Protein AF-A0A3R8LUG6-F1 (afdb_monomer_lite)

Organism: Streptococcus suis (NCBI:txid1307)

Sequence (491 aa):
MKKNKYIYGTIAATTAITLATVGASTVSADTQYGIVLNRVTGEWQTVNHVTGEIVKSEPNGTYSTYDEANAGLSSWLETQASTVETPAAETPVAETPKTSADVKPALDAQQAVVDATAAEANQAQADADAANQAVTTAEAEVATATEAVKDAEANAVNATPENIAANQADQTANLADQAANATDTDEVNAEIADQTGKVADAQTAVDTAQAEKDAADANVATKEADVKAAQDAISGTGLAEAQATLDQATDDVATATTALDAATKAANAAKKTDADRQTAIDAATTDVAVKTDAVTTASAKLTAAQDAVKQTTAALTKATDAVKSAQDALALTNADTVTIVNKPLKLTSKQKEVLGVSVDELTFAEAYALDNKNSTNATKGALRATGFEVAQASSTNISLADKNKIANIDALTNEQQTELSLYAAKVLTEVRKVLGRPAMGVTDASLQSATNQATKYIARGTSARQDGHLWGDYIGENISLTASRHTMTDM

Structure (mmCIF, N/CA/C/O backbone):
data_AF-A0A3R8LUG6-F1
#
_entry.id   AF-A0A3R8LUG6-F1
#
loop_
_atom_site.group_PDB
_atom_site.id
_atom_site.type_symbol
_atom_site.label_atom_id
_atom_site.label_alt_id
_atom_site.label_comp_id
_atom_site.label_asym_id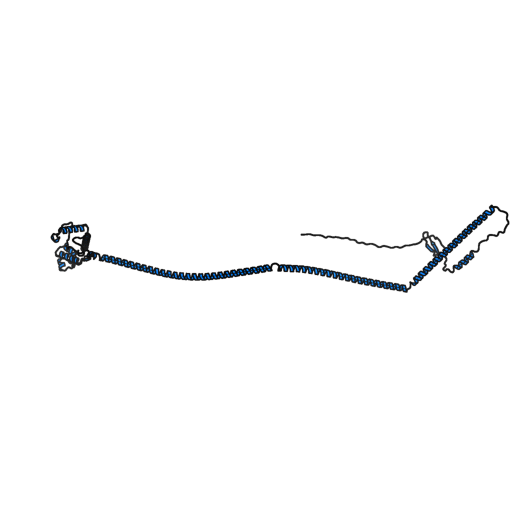
_atom_site.label_entity_id
_atom_site.label_seq_id
_atom_site.pdbx_PDB_ins_code
_atom_site.Cartn_x
_atom_site.Cartn_y
_atom_site.Cartn_z
_atom_site.occupancy
_atom_site.B_iso_or_equiv
_atom_site.auth_seq_id
_atom_site.auth_comp_id
_atom_site.auth_asym_id
_atom_site.auth_atom_id
_atom_site.pdbx_PDB_model_num
ATOM 1 N N . MET A 1 1 ? -47.312 12.835 52.486 1.00 32.09 1 MET A N 1
ATOM 2 C CA . MET A 1 1 ? -48.703 12.315 52.593 1.00 32.09 1 MET A CA 1
ATOM 3 C C . MET A 1 1 ? -48.657 11.205 53.642 1.00 32.09 1 MET A C 1
ATOM 5 O O . MET A 1 1 ? -47.764 10.397 53.507 1.00 32.09 1 MET A O 1
ATOM 9 N N . LYS A 1 2 ? -49.427 11.084 54.728 1.00 32.50 2 LYS A N 1
ATOM 10 C CA . LYS A 1 2 ? -50.717 11.603 55.216 1.00 32.50 2 LYS A CA 1
ATOM 11 C C . LYS A 1 2 ? -50.656 11.684 56.763 1.00 32.50 2 LYS A C 1
ATOM 13 O O . LYS A 1 2 ? -49.837 11.025 57.385 1.00 32.50 2 LYS A O 1
ATOM 18 N N . LYS A 1 3 ? -51.539 12.508 57.335 1.00 36.56 3 LYS A N 1
ATOM 19 C CA . LYS A 1 3 ? -51.782 12.783 58.766 1.00 36.56 3 LYS A CA 1
ATOM 20 C C . LYS A 1 3 ? -52.477 11.618 59.504 1.00 36.56 3 LYS A C 1
ATOM 22 O O . LYS A 1 3 ? -53.264 10.929 58.866 1.00 36.56 3 LYS A O 1
ATOM 27 N N . ASN A 1 4 ? -52.288 11.527 60.830 1.00 32.19 4 ASN A N 1
ATOM 28 C CA . ASN A 1 4 ? -53.310 11.369 61.904 1.00 32.19 4 ASN A CA 1
ATOM 29 C C . ASN A 1 4 ? -52.576 11.244 63.268 1.00 32.19 4 ASN A C 1
ATOM 31 O O . ASN A 1 4 ? -51.627 10.478 63.318 1.00 32.19 4 ASN A O 1
ATOM 35 N N . LYS A 1 5 ? -52.769 11.985 64.377 1.00 36.91 5 LYS A N 1
ATOM 36 C CA . LYS A 1 5 ? -53.837 12.760 65.065 1.00 36.91 5 LYS A CA 1
ATOM 37 C C . LYS A 1 5 ? -54.595 11.959 66.159 1.00 36.91 5 LYS A C 1
ATOM 39 O O . LYS A 1 5 ? -55.278 11.003 65.822 1.00 36.91 5 LYS A O 1
ATOM 44 N N . TYR A 1 6 ? -54.536 12.494 67.397 1.00 33.09 6 TYR A N 1
ATOM 45 C CA . TYR A 1 6 ? -55.278 12.199 68.655 1.00 33.09 6 TYR A CA 1
ATOM 46 C C . TYR A 1 6 ? -54.884 10.918 69.420 1.00 33.09 6 TYR A C 1
ATOM 48 O O . TYR A 1 6 ? -54.695 9.883 68.807 1.00 33.09 6 TYR A O 1
ATOM 56 N N . ILE A 1 7 ? -54.664 10.948 70.746 1.00 34.38 7 ILE A N 1
ATOM 57 C CA . ILE A 1 7 ? -55.675 11.148 71.810 1.00 34.38 7 ILE A CA 1
ATOM 58 C C . ILE A 1 7 ? -55.157 12.030 72.974 1.00 34.38 7 ILE A C 1
ATOM 60 O O . ILE A 1 7 ? -54.054 11.848 73.477 1.00 34.38 7 ILE A O 1
ATOM 64 N N . TYR A 1 8 ? -56.012 12.970 73.395 1.00 34.00 8 TYR A N 1
ATOM 65 C CA . TYR A 1 8 ? -56.007 13.715 74.663 1.00 34.00 8 TYR A CA 1
ATOM 66 C C . TYR A 1 8 ? -57.011 13.034 75.614 1.00 34.00 8 TYR A C 1
ATOM 68 O O . TYR A 1 8 ? -58.062 12.601 75.140 1.00 34.00 8 TYR A O 1
ATOM 76 N N . GLY A 1 9 ? -56.756 13.013 76.926 1.00 30.47 9 GLY A N 1
ATOM 77 C CA . GLY A 1 9 ? -57.720 12.524 77.923 1.00 30.47 9 GLY A CA 1
ATOM 78 C C . GLY A 1 9 ? -57.323 12.840 79.367 1.00 30.47 9 GLY A C 1
ATOM 79 O O . GLY A 1 9 ? -56.593 12.090 79.996 1.00 30.47 9 GLY A O 1
ATOM 80 N N . THR A 1 10 ? -57.803 13.981 79.846 1.00 32.50 10 THR A N 1
ATOM 81 C CA . THR A 1 10 ? -57.746 14.573 81.195 1.00 32.50 10 THR A CA 1
ATOM 82 C C . THR A 1 10 ? -58.395 13.695 82.280 1.00 32.50 10 THR A C 1
ATOM 84 O O . THR A 1 10 ? -59.338 12.987 81.956 1.00 32.50 10 THR A O 1
ATOM 87 N N . ILE A 1 11 ? -57.998 13.836 83.558 1.00 30.36 11 ILE A N 1
ATOM 88 C CA . ILE A 1 11 ? -58.887 14.099 84.721 1.00 30.36 11 ILE A CA 1
ATOM 89 C C . ILE A 1 11 ? -58.029 14.525 85.930 1.00 30.36 11 ILE A C 1
ATOM 91 O O . ILE A 1 11 ? -57.087 13.845 86.323 1.00 30.36 11 ILE A O 1
ATOM 95 N N . ALA A 1 12 ? -58.395 15.663 86.517 1.00 35.00 12 ALA A N 1
ATOM 96 C CA . ALA A 1 12 ? -58.023 16.105 87.855 1.00 35.00 12 ALA A CA 1
ATOM 97 C C . ALA A 1 12 ? -59.291 16.077 88.723 1.00 35.00 12 ALA A C 1
ATOM 99 O O . ALA A 1 12 ? -60.330 16.514 88.231 1.00 35.00 12 ALA A O 1
ATOM 100 N N . ALA A 1 13 ? -59.213 15.626 89.981 1.00 28.16 13 ALA A N 1
ATOM 101 C CA . ALA A 1 13 ? -60.103 16.065 91.064 1.00 28.16 13 ALA A CA 1
ATOM 102 C C . ALA A 1 13 ? -59.612 15.595 92.448 1.00 28.16 13 ALA A C 1
ATOM 104 O O . ALA A 1 13 ? -59.442 14.412 92.720 1.00 28.16 13 ALA A O 1
ATOM 105 N N . THR A 1 14 ? -59.419 16.597 93.296 1.00 31.62 14 THR A N 1
ATOM 106 C CA . THR A 1 14 ? -59.317 16.675 94.760 1.00 31.62 14 THR A CA 1
ATOM 107 C C . THR A 1 14 ? -60.419 15.894 95.502 1.00 31.62 14 THR A C 1
ATOM 109 O O . THR A 1 14 ? -61.488 15.717 94.926 1.00 31.62 14 THR A O 1
ATOM 112 N N . THR A 1 15 ? -60.223 15.517 96.782 1.00 30.17 15 THR A N 1
ATOM 113 C CA . THR A 1 15 ? -61.045 15.907 97.973 1.00 30.17 15 THR A CA 1
ATOM 114 C C . THR A 1 15 ? -60.584 15.146 99.237 1.00 30.17 15 THR A C 1
ATOM 116 O O . THR A 1 15 ? -60.417 13.932 99.210 1.00 30.17 15 THR A O 1
ATOM 119 N N . ALA A 1 16 ? -60.397 15.869 100.347 1.00 33.72 16 ALA A N 1
ATOM 120 C CA . ALA A 1 16 ? -60.178 15.356 101.703 1.00 33.72 16 ALA A CA 1
ATOM 121 C C . ALA A 1 16 ? -61.514 15.221 102.463 1.00 33.72 16 ALA A C 1
ATOM 123 O O . ALA A 1 16 ? -62.394 16.058 102.269 1.00 33.72 16 ALA A O 1
ATOM 124 N N . ILE A 1 17 ? -61.652 14.232 103.358 1.00 29.14 17 ILE A N 1
ATOM 125 C CA . ILE A 1 17 ? -62.774 14.121 104.310 1.00 29.14 17 ILE A CA 1
ATOM 126 C C . ILE A 1 17 ? -62.250 13.718 105.700 1.00 29.14 17 ILE A C 1
ATOM 128 O O . ILE A 1 17 ? -61.513 12.745 105.841 1.00 29.14 17 ILE A O 1
ATOM 132 N N . THR A 1 18 ? -62.688 14.474 106.708 1.00 32.28 18 THR A N 1
ATOM 133 C CA . THR A 1 18 ? -62.548 14.277 108.164 1.00 32.28 18 THR A CA 1
ATOM 134 C C . THR A 1 18 ? -63.963 14.224 108.777 1.00 32.28 18 THR A C 1
ATOM 136 O O . THR A 1 18 ? -64.811 14.934 108.242 1.00 32.28 18 THR A O 1
ATOM 139 N N . LEU A 1 19 ? -64.168 13.477 109.889 1.00 27.98 19 LEU A N 1
ATOM 140 C CA . LEU A 1 19 ? -65.277 13.429 110.909 1.00 27.98 19 LEU A CA 1
ATOM 141 C C . LEU A 1 19 ? -65.794 11.981 111.140 1.00 27.98 19 LEU A C 1
ATOM 143 O O . LEU A 1 19 ? -65.817 11.218 110.187 1.00 27.98 19 LEU A O 1
ATOM 147 N N . ALA A 1 20 ? -66.277 11.505 112.303 1.00 28.97 20 ALA A N 1
ATOM 148 C CA . ALA A 1 20 ? -66.550 12.044 113.649 1.00 28.97 20 ALA A CA 1
ATOM 149 C C . ALA A 1 20 ? -66.825 10.888 114.658 1.00 28.97 20 ALA A C 1
ATOM 151 O O . ALA A 1 20 ? -67.072 9.751 114.266 1.00 28.97 20 ALA A O 1
ATOM 152 N N . THR A 1 21 ? -66.828 11.237 115.949 1.00 35.06 21 THR A N 1
ATOM 153 C CA . THR A 1 21 ? -67.130 10.467 117.181 1.00 35.06 21 THR A CA 1
ATOM 154 C C . THR A 1 21 ? -68.632 10.514 117.587 1.00 35.06 21 THR A C 1
ATOM 156 O O . THR A 1 21 ? -69.361 11.327 117.024 1.00 35.06 21 THR A O 1
ATOM 159 N N . VAL A 1 22 ? -69.016 9.765 118.657 1.00 32.38 22 VAL A N 1
ATOM 160 C CA . VAL A 1 22 ? -70.220 9.839 119.572 1.00 32.38 22 VAL A CA 1
ATOM 161 C C . VAL A 1 22 ? -71.218 8.658 119.396 1.00 32.38 22 VAL A C 1
ATOM 163 O O . VAL A 1 22 ? -71.475 8.278 118.265 1.00 32.38 22 VAL A O 1
ATOM 166 N N . GLY A 1 23 ? -71.838 8.001 120.403 1.00 30.00 23 GLY A N 1
ATOM 167 C CA . GLY A 1 23 ? -71.984 8.216 121.858 1.00 30.00 23 GLY A CA 1
ATOM 168 C C . GLY A 1 23 ? -72.880 7.157 122.567 1.00 30.00 23 GLY A C 1
ATOM 169 O O . GLY A 1 23 ? -73.229 6.138 121.982 1.00 30.00 23 GLY A O 1
ATOM 170 N N . ALA A 1 24 ? -73.194 7.432 123.843 1.00 28.17 24 ALA A N 1
ATOM 171 C CA . ALA A 1 24 ? -73.659 6.579 124.960 1.00 28.17 24 ALA A CA 1
ATOM 172 C C . ALA A 1 24 ? -75.165 6.197 125.042 1.00 28.17 24 ALA A C 1
ATOM 174 O O . ALA A 1 24 ? -75.973 6.703 124.269 1.00 28.17 24 ALA A O 1
ATOM 175 N N . SER A 1 25 ? -75.555 5.409 126.071 1.00 27.61 25 SER A N 1
ATOM 176 C CA . SER A 1 25 ? -76.865 5.491 126.775 1.00 27.61 25 SER A CA 1
ATOM 177 C C . SER A 1 25 ? -76.877 4.821 128.174 1.00 27.61 25 SER A C 1
ATOM 179 O O . SER A 1 25 ? -76.310 3.747 128.355 1.00 27.61 25 SER A O 1
ATOM 181 N N . THR A 1 26 ? -77.562 5.465 129.133 1.00 35.28 26 THR A N 1
ATOM 182 C CA . THR A 1 26 ? -77.900 5.081 130.529 1.00 35.28 26 THR A CA 1
ATOM 183 C C . THR A 1 26 ? -79.428 5.180 130.741 1.00 35.28 26 THR A C 1
ATOM 185 O O . THR A 1 26 ? -80.069 5.946 130.024 1.00 35.28 26 THR A O 1
ATOM 188 N N . VAL A 1 27 ? -80.023 4.481 131.731 1.00 29.88 27 VAL A N 1
ATOM 189 C CA . VAL A 1 27 ? -81.419 4.698 132.217 1.00 29.88 27 VAL A CA 1
ATOM 190 C C . VAL A 1 27 ? -81.510 4.529 133.756 1.00 29.88 27 VAL A C 1
ATOM 192 O O . VAL A 1 27 ? -80.720 3.794 134.339 1.00 29.88 27 VAL A O 1
ATOM 195 N N . SER A 1 28 ? -82.452 5.256 134.382 1.00 36.12 28 SER A N 1
ATOM 196 C CA . SER A 1 28 ? -82.611 5.690 135.792 1.00 36.12 28 SER A CA 1
ATOM 197 C C . SER A 1 28 ? -83.953 5.242 136.426 1.00 36.12 28 SER A C 1
ATOM 199 O O . SER A 1 28 ? -84.896 4.992 135.677 1.00 36.12 28 SER A O 1
ATOM 201 N N . ALA A 1 29 ? -84.064 5.237 137.773 1.00 31.19 29 ALA A N 1
ATOM 202 C CA . ALA A 1 29 ? -85.283 5.610 138.530 1.00 31.19 29 ALA A CA 1
ATOM 203 C C . ALA A 1 29 ? -84.971 6.017 140.001 1.00 31.19 29 ALA A C 1
ATOM 205 O O . ALA A 1 29 ? -84.161 5.363 140.653 1.00 31.19 29 ALA A O 1
ATOM 206 N N . ASP A 1 30 ? -85.625 7.079 140.499 1.00 35.75 30 ASP A N 1
ATOM 207 C CA . ASP A 1 30 ? -85.548 7.686 141.852 1.00 35.75 30 ASP A CA 1
ATOM 208 C C . ASP A 1 30 ? -86.980 8.077 142.314 1.00 35.75 30 ASP A C 1
ATOM 210 O O . ASP A 1 30 ? -87.826 8.350 141.458 1.00 35.75 30 ASP A O 1
ATOM 214 N N . THR A 1 31 ? -87.288 8.102 143.624 1.00 40.22 31 THR A N 1
ATOM 215 C CA . THR A 1 31 ? -88.635 8.451 144.161 1.00 40.22 31 THR A CA 1
ATOM 216 C C . THR A 1 31 ? -88.604 9.415 145.368 1.00 40.22 31 THR A C 1
ATOM 218 O O . THR A 1 31 ? -87.602 9.570 146.051 1.00 40.22 31 THR A O 1
ATOM 221 N N . GLN A 1 32 ? -89.731 10.104 145.600 1.00 48.97 32 GLN A N 1
ATOM 222 C CA . GLN A 1 32 ? -89.875 11.510 146.036 1.00 48.97 32 GLN A CA 1
ATOM 223 C C . GLN A 1 32 ? -89.887 11.824 147.563 1.00 48.97 32 GLN A C 1
ATOM 225 O O . GLN A 1 32 ? -90.127 12.975 147.930 1.00 48.97 32 GLN A O 1
ATOM 230 N N . TYR A 1 33 ? -89.611 10.882 148.476 1.00 54.34 33 TYR A N 1
ATOM 231 C CA . TYR A 1 33 ? -89.543 11.148 149.934 1.00 54.34 33 TYR A CA 1
ATOM 232 C C . TYR A 1 33 ? -88.376 10.393 150.596 1.00 54.34 33 TYR A C 1
ATOM 234 O O . TYR A 1 33 ? -88.169 9.218 150.307 1.00 54.34 33 TYR A O 1
ATOM 242 N N . GLY A 1 34 ? -87.622 11.054 151.488 1.00 56.81 34 GLY A N 1
ATOM 243 C CA . GLY A 1 34 ? -86.423 10.498 152.136 1.00 56.81 34 GLY A CA 1
ATOM 244 C C . GLY A 1 34 ? -86.569 10.310 153.652 1.00 56.81 34 GLY A C 1
ATOM 245 O O . GLY A 1 34 ? -87.072 11.196 154.348 1.00 56.81 34 GLY A O 1
ATOM 246 N N . ILE A 1 35 ? -86.108 9.162 154.160 1.00 54.12 35 ILE A N 1
ATOM 247 C CA . ILE A 1 35 ? -86.076 8.807 155.590 1.00 54.12 35 ILE A CA 1
ATOM 248 C C . ILE A 1 35 ? -84.680 9.120 156.147 1.00 54.12 35 ILE A C 1
ATOM 250 O O . ILE A 1 35 ? -83.678 8.630 155.625 1.00 54.12 35 ILE A O 1
ATOM 254 N N . VAL A 1 36 ? -84.596 9.936 157.203 1.00 54.16 36 VAL A N 1
ATOM 255 C CA . VAL A 1 36 ? -83.320 10.407 157.772 1.00 54.16 36 VAL A CA 1
ATOM 256 C C . VAL A 1 36 ? -83.315 10.232 159.294 1.00 54.16 36 VAL A C 1
ATOM 258 O O . VAL A 1 36 ? -84.276 10.589 159.971 1.00 54.16 36 VAL A O 1
ATOM 261 N N . LEU A 1 37 ? -82.232 9.672 159.848 1.00 47.72 37 LEU A N 1
ATOM 262 C CA . LEU A 1 37 ? -82.072 9.458 161.291 1.00 47.72 37 LEU A CA 1
ATOM 263 C C . LEU A 1 37 ? -81.624 10.752 161.971 1.00 47.72 37 LEU A C 1
ATOM 265 O O . LEU A 1 37 ? -80.527 11.254 161.697 1.00 47.72 37 LEU A O 1
ATOM 269 N N . ASN A 1 38 ? -82.430 11.269 162.898 1.00 53.31 38 ASN A N 1
ATOM 270 C CA . ASN A 1 38 ? -82.056 12.432 163.688 1.00 53.31 38 ASN A CA 1
ATOM 271 C C . ASN A 1 38 ? -81.014 12.028 164.738 1.00 53.31 38 ASN A C 1
ATOM 273 O O . ASN A 1 38 ? -81.318 11.387 165.740 1.00 53.31 38 ASN A O 1
ATOM 277 N N . ARG A 1 39 ? -79.756 12.414 164.512 1.00 49.50 39 ARG A N 1
ATOM 278 C CA . ARG A 1 39 ? -78.611 11.999 165.341 1.00 49.50 39 ARG A CA 1
ATOM 279 C C . ARG A 1 39 ? -78.606 12.565 166.766 1.00 49.50 39 ARG A C 1
ATOM 281 O O . ARG A 1 39 ? -77.775 12.136 167.558 1.00 49.50 39 ARG A O 1
ATOM 288 N N . VAL A 1 40 ? -79.493 13.506 167.098 1.00 48.34 40 VAL A N 1
ATOM 289 C CA . VAL A 1 40 ? -79.602 14.069 168.456 1.00 48.34 40 VAL A CA 1
ATOM 290 C C . VAL A 1 40 ? -80.628 13.306 169.297 1.00 48.34 40 VAL A C 1
ATOM 292 O O . VAL A 1 40 ? -80.402 13.112 170.488 1.00 48.34 40 VAL A O 1
ATOM 295 N N . THR A 1 41 ? -81.728 12.845 168.692 1.00 55.50 41 THR A N 1
ATOM 296 C CA . THR A 1 41 ? -82.818 12.144 169.399 1.00 55.50 41 THR A CA 1
ATOM 297 C C . THR A 1 41 ? -82.858 10.638 169.135 1.00 55.50 41 THR A C 1
ATOM 299 O O . THR A 1 41 ? -83.480 9.908 169.897 1.00 55.50 41 THR A O 1
ATOM 302 N N . GLY A 1 42 ? -82.168 10.154 168.098 1.00 54.09 42 GLY A N 1
ATOM 303 C CA . GLY A 1 42 ? -82.121 8.737 167.728 1.00 54.09 42 GLY A CA 1
ATOM 304 C C . GLY A 1 42 ? -83.371 8.223 167.008 1.00 54.09 42 GLY A C 1
ATOM 305 O O . GLY A 1 42 ? -83.514 7.015 166.856 1.00 54.09 42 GLY A O 1
ATOM 306 N N . GLU A 1 43 ? -84.260 9.111 166.557 1.00 54.78 43 GLU A N 1
ATOM 307 C CA . GLU A 1 43 ? -85.519 8.756 165.889 1.00 54.78 43 GLU A CA 1
ATOM 308 C C . GLU A 1 43 ? -85.423 8.959 164.370 1.00 54.78 43 GLU A C 1
ATOM 310 O O . GLU A 1 43 ? -84.812 9.922 163.891 1.00 54.78 43 GLU A O 1
ATOM 315 N N . TRP A 1 44 ? -86.021 8.051 163.596 1.00 55.03 44 TRP A N 1
ATOM 316 C CA . TRP A 1 44 ? -86.102 8.172 162.139 1.00 55.03 44 TRP A CA 1
ATOM 317 C C . TRP A 1 44 ? -87.273 9.079 161.756 1.00 55.03 44 TRP A C 1
ATOM 319 O O . TRP A 1 44 ? -88.415 8.833 162.139 1.00 55.03 44 TRP A O 1
ATOM 329 N N . GLN A 1 45 ? -86.989 10.133 160.991 1.00 59.03 45 GLN A N 1
ATOM 330 C CA . GLN A 1 45 ? -87.981 11.118 160.563 1.00 59.03 45 GLN A CA 1
ATOM 331 C C . GLN A 1 45 ? -88.127 11.088 159.042 1.00 59.03 45 GLN A C 1
ATOM 333 O O . GLN A 1 45 ? -87.138 11.000 158.310 1.00 59.03 45 GLN A O 1
ATOM 338 N N . THR A 1 46 ? -89.370 11.175 158.562 1.00 62.88 46 THR A N 1
ATOM 339 C CA . THR A 1 46 ? -89.659 11.327 157.127 1.00 62.88 46 THR A CA 1
ATOM 340 C C . THR A 1 46 ? -89.946 12.797 156.845 1.00 62.88 46 THR A C 1
ATOM 342 O O . THR A 1 46 ? -90.889 13.368 157.404 1.00 62.88 46 THR A O 1
ATOM 345 N N . VAL A 1 47 ? -89.117 13.422 156.006 1.00 57.84 47 VAL A N 1
ATOM 346 C CA . VAL A 1 47 ? -89.148 14.872 155.755 1.00 57.84 47 VAL A CA 1
ATOM 347 C C . VAL A 1 47 ? -89.471 15.143 154.291 1.00 57.84 47 VAL A C 1
ATOM 349 O O . VAL A 1 47 ? -88.910 14.522 153.387 1.00 57.84 47 VAL A O 1
ATOM 352 N N . ASN A 1 48 ? -90.369 16.097 154.042 1.00 61.56 48 ASN A N 1
ATOM 353 C CA . ASN A 1 48 ? -90.642 16.566 152.689 1.00 61.56 48 ASN A CA 1
ATOM 354 C C . ASN A 1 48 ? -89.482 17.459 152.209 1.00 61.56 48 ASN A C 1
ATOM 356 O O . ASN A 1 48 ? -89.312 18.573 152.700 1.00 61.56 48 ASN A O 1
ATOM 360 N N . HIS A 1 49 ? -88.693 16.987 151.237 1.00 62.38 49 HIS A N 1
ATOM 361 C CA . HIS A 1 49 ? -87.504 17.692 150.727 1.00 62.38 49 HIS A CA 1
ATOM 362 C C . HIS A 1 49 ? -87.792 19.067 150.097 1.00 62.38 49 HIS A C 1
ATOM 364 O O . HIS A 1 49 ? -86.874 19.873 149.969 1.00 62.38 49 HIS A O 1
ATOM 370 N N . VAL A 1 50 ? -89.039 19.355 149.708 1.00 55.50 50 VAL A N 1
ATOM 371 C CA . VAL A 1 50 ? -89.405 20.616 149.040 1.00 55.50 50 VAL A CA 1
ATOM 372 C C . VAL A 1 50 ? -89.854 21.689 150.037 1.00 55.50 50 VAL A C 1
ATOM 374 O O . VAL A 1 50 ? -89.584 22.867 149.815 1.00 55.50 50 VAL A O 1
ATOM 377 N N . THR A 1 51 ? -90.508 21.312 151.141 1.00 56.53 51 THR A N 1
ATOM 378 C CA . THR A 1 51 ? -91.023 22.268 152.146 1.00 56.53 51 THR A CA 1
ATOM 379 C C . THR A 1 51 ? -90.246 22.261 153.463 1.00 56.53 51 THR A C 1
ATOM 381 O O . THR A 1 51 ? -90.379 23.194 154.248 1.00 56.53 51 THR A O 1
ATOM 384 N N . GLY A 1 52 ? -89.417 21.241 153.711 1.00 59.06 52 GLY A N 1
ATOM 385 C CA . GLY A 1 52 ? -88.644 21.080 154.946 1.00 59.06 52 GLY A CA 1
ATOM 386 C C . GLY A 1 52 ? -89.469 20.649 156.165 1.00 59.06 52 GLY A C 1
ATOM 387 O O . GLY A 1 52 ? -88.919 20.520 157.256 1.00 59.06 52 GLY A O 1
ATOM 388 N N . GLU A 1 53 ? -90.771 20.411 156.001 1.00 60.28 53 GLU A N 1
ATOM 389 C CA . GLU A 1 53 ? -91.666 20.008 157.087 1.00 60.28 53 GLU A CA 1
ATOM 390 C C . GLU A 1 53 ? -91.600 18.496 157.360 1.00 60.28 53 GLU A C 1
ATOM 392 O O . GLU A 1 53 ? -91.512 17.668 156.445 1.00 60.28 53 GLU A O 1
ATOM 397 N N . ILE A 1 54 ? -91.649 18.140 158.647 1.00 59.19 54 ILE A N 1
ATOM 398 C CA . ILE A 1 54 ? -91.646 16.756 159.132 1.00 59.19 54 ILE A CA 1
ATOM 399 C C . ILE A 1 54 ? -93.063 16.201 158.999 1.00 59.19 54 ILE A C 1
ATOM 401 O O . ILE A 1 54 ? -93.994 16.705 159.623 1.00 59.19 54 ILE A O 1
ATOM 405 N N . VAL A 1 55 ? -93.214 15.153 158.189 1.00 58.72 55 VAL A N 1
ATOM 406 C CA . VAL A 1 55 ? -94.527 14.590 157.839 1.00 58.72 55 VAL A CA 1
ATOM 407 C C . VAL A 1 55 ? -94.947 13.490 158.828 1.00 58.72 55 VAL A C 1
ATOM 409 O O . VAL A 1 55 ? -96.140 13.293 159.047 1.00 58.72 55 VAL A O 1
ATOM 412 N N . LYS A 1 56 ? -93.989 12.803 159.476 1.00 53.69 56 LYS A N 1
ATOM 413 C CA . LYS A 1 56 ? -94.233 11.860 160.588 1.00 53.69 56 LYS A CA 1
ATOM 414 C C . LYS A 1 56 ? -92.953 11.605 161.414 1.00 53.69 56 LYS A C 1
ATOM 416 O O . LYS A 1 56 ? -91.860 11.586 160.845 1.00 53.69 56 LYS A O 1
ATOM 421 N N . SER A 1 57 ? -93.088 11.413 162.732 1.00 49.50 57 SER A N 1
ATOM 422 C CA . SER A 1 57 ? -92.001 11.191 163.711 1.00 49.50 57 SER A CA 1
ATOM 423 C C . SER A 1 57 ? -92.473 10.186 164.770 1.00 49.50 57 SER A C 1
ATOM 425 O O . SER A 1 57 ? -93.496 10.450 165.399 1.00 49.50 57 SER A O 1
ATOM 427 N N . GLU A 1 58 ? -91.769 9.064 164.971 1.00 48.69 58 GLU A N 1
ATOM 428 C CA . GLU A 1 58 ? -92.102 8.052 165.997 1.00 48.69 58 GLU A CA 1
ATOM 429 C C . GLU A 1 58 ? -90.846 7.538 166.754 1.00 48.69 58 GLU A C 1
ATOM 431 O O . GLU A 1 58 ? -89.786 7.416 166.128 1.00 48.69 58 GLU A O 1
ATOM 436 N N . PRO A 1 59 ? -90.934 7.228 168.073 1.00 40.41 59 PRO A N 1
ATOM 437 C CA . PRO A 1 59 ? -89.788 6.818 168.896 1.00 40.41 59 PRO A CA 1
ATOM 438 C C . PRO A 1 59 ? -89.374 5.341 168.785 1.00 40.41 59 PRO A C 1
ATOM 440 O O . PRO A 1 59 ? -90.165 4.457 168.481 1.00 40.41 59 PRO A O 1
ATOM 443 N N . ASN A 1 60 ? -88.105 5.109 169.119 1.00 38.38 60 ASN A N 1
ATOM 444 C CA . ASN A 1 60 ? -87.254 3.925 168.942 1.00 38.38 60 ASN A CA 1
ATOM 445 C C . ASN A 1 60 ? -87.746 2.572 169.533 1.00 38.38 60 ASN A C 1
ATOM 447 O O . ASN A 1 60 ? -88.239 2.523 170.660 1.00 38.38 60 ASN A O 1
ATOM 451 N N . GLY A 1 61 ? -87.449 1.457 168.843 1.00 35.28 61 GLY A N 1
ATOM 452 C CA . GLY A 1 61 ? -87.563 0.084 169.365 1.00 35.28 61 GLY A CA 1
ATOM 453 C C . GLY A 1 61 ? -86.784 -0.961 168.541 1.00 35.28 61 GLY A C 1
ATOM 454 O O . GLY A 1 61 ? -87.074 -1.177 167.369 1.00 35.28 61 GLY A O 1
ATOM 455 N N . THR A 1 62 ? -85.792 -1.615 169.155 1.00 42.84 62 THR A N 1
ATOM 456 C CA . THR A 1 62 ? -84.965 -2.716 168.607 1.00 42.84 62 THR A CA 1
ATOM 457 C C . THR A 1 62 ? -85.503 -4.096 168.997 1.00 42.84 62 THR A C 1
ATOM 459 O O . THR A 1 62 ? -85.663 -4.328 170.191 1.00 42.84 62 THR A O 1
ATOM 462 N N . TYR A 1 63 ? -85.628 -5.039 168.049 1.00 28.34 63 TYR A N 1
ATOM 463 C CA . TYR A 1 63 ? -85.715 -6.488 168.318 1.00 28.34 63 TYR A CA 1
ATOM 464 C C . TYR A 1 63 ? -85.049 -7.309 167.196 1.00 28.34 63 TYR A C 1
ATOM 466 O O . TYR A 1 63 ? -85.320 -7.091 166.020 1.00 28.34 63 TYR A O 1
ATOM 474 N N . SER A 1 64 ? -84.176 -8.256 167.569 1.00 37.97 64 SER A N 1
ATOM 475 C CA . SER A 1 64 ? -83.555 -9.251 166.678 1.00 37.97 64 SER A CA 1
ATOM 476 C C . SER A 1 64 ? -83.553 -10.626 167.355 1.00 37.97 64 SER A C 1
ATOM 478 O O . SER A 1 64 ? -82.547 -11.030 167.933 1.00 37.97 64 SER A O 1
ATOM 480 N N . THR A 1 65 ? -84.700 -11.310 167.330 1.00 41.59 65 THR A N 1
ATOM 481 C CA . THR A 1 65 ? -84.914 -12.736 166.975 1.00 41.59 65 THR A CA 1
ATOM 482 C C . THR A 1 65 ? -86.318 -13.190 167.397 1.00 41.59 65 THR A C 1
ATOM 484 O O . THR A 1 65 ? -86.921 -12.651 168.323 1.00 41.59 65 THR A O 1
ATOM 487 N N . TYR A 1 66 ? -86.843 -14.156 166.641 1.00 36.12 66 TYR A N 1
ATOM 488 C CA . TYR A 1 66 ? -88.250 -14.567 166.543 1.00 36.12 66 TYR A CA 1
ATOM 489 C C . TYR A 1 66 ? -88.782 -15.341 167.775 1.00 36.12 66 TYR A C 1
ATOM 491 O O . TYR A 1 66 ? -89.990 -15.503 167.915 1.00 36.12 66 TYR A O 1
ATOM 499 N N . ASP A 1 67 ? -87.912 -15.762 168.702 1.00 41.94 67 ASP A N 1
ATOM 500 C CA . ASP A 1 67 ? -88.266 -16.679 169.801 1.00 41.94 67 ASP A CA 1
ATOM 501 C C . ASP A 1 67 ? -88.636 -16.009 171.144 1.00 41.94 67 ASP A C 1
ATOM 503 O O . ASP A 1 67 ? -89.196 -16.671 172.015 1.00 41.94 67 ASP A O 1
ATOM 507 N N . GLU A 1 68 ? -88.427 -14.697 171.326 1.00 39.22 68 GLU A N 1
ATOM 508 C CA . GLU A 1 68 ? -88.835 -13.983 172.561 1.00 39.22 68 GLU A CA 1
ATOM 509 C C . GLU A 1 68 ? -90.064 -13.068 172.388 1.00 39.22 68 GLU A C 1
ATOM 511 O O . GLU A 1 68 ? -90.681 -12.660 173.375 1.00 39.22 68 GLU A O 1
ATOM 516 N N . ALA A 1 69 ? -90.526 -12.830 171.153 1.00 39.06 69 ALA A N 1
ATOM 517 C CA . ALA A 1 69 ? -91.793 -12.131 170.890 1.00 39.06 69 ALA A CA 1
ATOM 518 C C . ALA A 1 69 ? -93.028 -12.936 171.352 1.00 39.06 69 ALA A C 1
ATOM 520 O O . ALA A 1 69 ? -94.107 -12.379 171.558 1.00 39.06 69 ALA A O 1
ATOM 521 N N . ASN A 1 70 ? -92.856 -14.240 171.593 1.00 41.53 70 ASN A N 1
ATOM 522 C CA . ASN A 1 70 ? -93.916 -15.140 172.037 1.00 41.53 70 ASN A CA 1
ATOM 523 C C . ASN A 1 70 ? -94.241 -15.018 173.545 1.00 41.53 70 ASN A C 1
ATOM 525 O O . ASN A 1 70 ? -95.250 -15.545 174.003 1.00 41.53 70 ASN A O 1
ATOM 529 N N . ALA A 1 71 ? -93.428 -14.297 174.331 1.00 39.53 71 ALA A N 1
ATOM 530 C CA . ALA A 1 71 ? -93.695 -14.056 175.756 1.00 39.53 71 ALA A CA 1
ATOM 531 C C . ALA A 1 71 ? -94.520 -12.777 176.020 1.00 39.53 71 ALA A C 1
ATOM 533 O O . ALA A 1 71 ? -95.212 -12.686 177.034 1.00 39.53 71 ALA A O 1
ATOM 534 N N . GLY A 1 72 ? -94.493 -11.801 175.102 1.00 39.44 72 GLY A N 1
ATOM 535 C CA . GLY A 1 72 ? -95.216 -10.528 175.244 1.00 39.44 72 GLY A CA 1
ATOM 536 C C . GLY A 1 72 ? -96.720 -10.628 174.973 1.00 39.44 72 GLY A C 1
ATOM 537 O O . GLY A 1 72 ? -97.504 -9.857 175.529 1.00 39.44 72 GLY A O 1
ATOM 538 N N . LEU A 1 73 ? -97.140 -11.612 174.172 1.00 41.56 73 LEU A N 1
ATOM 539 C CA . LEU A 1 73 ? -98.543 -11.786 173.793 1.00 41.56 73 LEU A CA 1
ATOM 540 C C . LEU A 1 73 ? -99.409 -12.299 174.959 1.00 41.56 73 LEU A C 1
ATOM 542 O O . LEU A 1 73 ? -100.560 -11.886 175.089 1.00 41.56 73 LEU A O 1
ATOM 546 N N . SER A 1 74 ? -98.844 -13.102 175.871 1.00 39.19 74 SER A N 1
ATOM 547 C CA . SER A 1 74 ? -99.560 -13.578 177.067 1.00 39.19 74 SER A CA 1
ATOM 548 C C . SER A 1 74 ? -99.865 -12.459 178.069 1.00 39.19 74 SER A C 1
ATOM 550 O O . SER A 1 74 ? -100.904 -12.498 178.716 1.00 39.19 74 SER A O 1
ATOM 552 N N . SER A 1 75 ? -99.025 -11.419 178.164 1.00 37.88 75 SER A N 1
ATOM 553 C CA . SER A 1 75 ? -99.232 -10.338 179.142 1.00 37.88 75 SER A CA 1
ATOM 554 C C . SER A 1 75 ? -100.284 -9.308 178.706 1.00 37.88 75 SER A C 1
ATOM 556 O O . SER A 1 75 ? -100.881 -8.651 179.560 1.00 37.88 75 SER A O 1
ATOM 558 N N . TRP A 1 76 ? -100.529 -9.140 177.403 1.00 40.03 76 TRP A N 1
ATOM 559 C CA . TRP A 1 76 ? -101.522 -8.177 176.903 1.00 40.03 76 TRP A CA 1
ATOM 560 C C . TRP A 1 76 ? -102.936 -8.775 176.838 1.00 40.03 76 TRP A C 1
ATOM 562 O O . TRP A 1 76 ? -103.909 -8.094 177.165 1.00 40.03 76 TRP A O 1
ATOM 572 N N . LEU A 1 77 ? -103.047 -10.076 176.539 1.00 41.22 77 LEU A N 1
ATOM 573 C CA . LEU A 1 77 ? -104.313 -10.819 176.594 1.00 41.22 77 LEU A CA 1
ATOM 574 C C . LEU A 1 77 ? -104.883 -10.938 178.021 1.00 41.22 77 LEU A C 1
ATOM 576 O O . LEU A 1 77 ? -106.095 -11.056 178.182 1.00 41.22 77 LEU A O 1
ATOM 580 N N . GLU A 1 78 ? -104.048 -10.812 179.058 1.00 40.22 78 GLU A N 1
ATOM 581 C CA . GLU A 1 78 ? -104.482 -10.818 180.464 1.00 40.22 78 GLU A CA 1
ATOM 582 C C . GLU A 1 78 ? -104.967 -9.441 180.969 1.00 40.22 78 GLU A C 1
ATOM 584 O O . GLU A 1 78 ? -105.624 -9.366 182.006 1.00 40.22 78 GLU A O 1
ATOM 589 N N . THR A 1 79 ? -104.730 -8.347 180.224 1.00 37.66 79 THR A N 1
ATOM 590 C CA . THR A 1 79 ? -105.039 -6.976 180.694 1.00 37.66 79 THR A CA 1
ATOM 591 C C . THR A 1 79 ? -106.295 -6.351 180.057 1.00 37.66 79 THR A C 1
ATOM 593 O O . THR A 1 79 ? -106.792 -5.347 180.557 1.00 37.66 79 THR A O 1
ATOM 596 N N . GLN A 1 80 ? -106.881 -6.951 179.012 1.00 36.69 80 GLN A N 1
ATOM 597 C CA . GLN A 1 80 ? -108.132 -6.469 178.381 1.00 36.69 80 GLN A CA 1
ATOM 598 C C . GLN A 1 80 ? -109.386 -7.281 178.777 1.00 36.69 80 GLN A C 1
ATOM 600 O O . GLN A 1 80 ? -110.491 -6.965 178.344 1.00 36.69 80 GLN A O 1
ATOM 605 N N . ALA A 1 81 ? -109.250 -8.291 179.646 1.00 32.62 81 ALA A N 1
ATOM 606 C CA . ALA A 1 81 ? -110.361 -9.094 180.175 1.00 32.62 81 ALA A CA 1
ATOM 607 C C . ALA A 1 81 ? -110.900 -8.594 181.535 1.00 32.62 81 ALA A C 1
ATOM 609 O O . ALA A 1 81 ? -111.436 -9.371 182.323 1.00 32.62 81 ALA A O 1
ATOM 610 N N . SER A 1 82 ? -110.769 -7.298 181.832 1.00 34.31 82 SER A N 1
ATOM 611 C CA . SER A 1 82 ? -111.406 -6.687 183.002 1.00 34.31 82 SER A CA 1
ATOM 612 C C . SER A 1 82 ? -111.799 -5.245 182.700 1.00 34.31 82 SER A C 1
ATOM 614 O O . SER A 1 82 ? -111.013 -4.342 182.954 1.00 34.31 82 SER A O 1
ATOM 616 N N . THR A 1 83 ? -112.988 -5.063 182.109 1.00 33.06 83 THR A N 1
ATOM 617 C CA . THR A 1 83 ? -113.981 -4.003 182.417 1.00 33.06 83 THR A CA 1
ATOM 618 C C . THR A 1 83 ? -115.099 -3.964 181.361 1.00 33.06 83 THR A C 1
ATOM 620 O O . THR A 1 83 ? -115.277 -2.993 180.634 1.00 33.06 83 THR A O 1
ATOM 623 N N . VAL A 1 84 ? -115.924 -5.016 181.305 1.00 32.72 84 VAL A N 1
ATOM 624 C CA . VAL A 1 84 ? -117.323 -4.849 180.878 1.00 32.72 84 VAL A CA 1
ATOM 625 C C . VAL A 1 84 ? -118.138 -4.677 182.152 1.00 32.72 84 VAL A C 1
ATOM 627 O O . VAL A 1 84 ? -118.316 -5.623 182.919 1.00 32.72 84 VAL A O 1
ATOM 630 N N . GLU A 1 85 ? -118.565 -3.441 182.408 1.00 34.59 85 GLU A N 1
ATOM 631 C CA . GLU A 1 85 ? -119.532 -3.140 183.456 1.00 34.59 85 GLU A CA 1
ATOM 632 C C . GLU A 1 85 ? -120.906 -3.731 183.108 1.00 34.59 85 GLU A C 1
ATOM 634 O O . GLU A 1 85 ? -121.449 -3.577 182.015 1.00 34.59 85 GLU A O 1
ATOM 639 N N . THR A 1 86 ? -121.448 -4.417 184.106 1.00 35.97 86 THR A N 1
ATOM 640 C CA . THR A 1 86 ? -122.805 -4.946 184.268 1.00 35.97 86 THR A CA 1
ATOM 641 C C . THR A 1 86 ? -123.935 -3.958 183.948 1.00 35.97 86 THR A C 1
ATOM 643 O O . THR A 1 86 ? -123.912 -2.840 184.462 1.00 35.97 86 THR A O 1
ATOM 646 N N . PRO A 1 87 ? -125.033 -4.409 183.308 1.00 36.28 87 PRO A N 1
ATOM 647 C CA . PRO A 1 87 ? -126.355 -3.823 183.488 1.00 36.28 87 PRO A CA 1
ATOM 648 C C . PRO A 1 87 ? -127.065 -4.445 184.701 1.00 36.28 87 PRO A C 1
ATOM 650 O O . PRO A 1 87 ? -126.952 -5.639 184.983 1.00 36.28 87 PRO A O 1
ATOM 653 N N . ALA A 1 88 ? -127.782 -3.592 185.426 1.00 37.94 88 ALA A N 1
ATOM 654 C CA . ALA A 1 88 ? -128.428 -3.858 186.701 1.00 37.94 88 ALA A CA 1
ATOM 655 C C . ALA A 1 88 ? -129.566 -4.893 186.645 1.00 37.94 88 ALA A C 1
ATOM 657 O O . ALA A 1 88 ? -130.253 -5.065 185.640 1.00 37.94 88 ALA A O 1
ATOM 658 N N . ALA A 1 89 ? -129.774 -5.544 187.791 1.00 43.34 89 ALA A N 1
ATOM 659 C CA . ALA A 1 89 ? -130.884 -6.443 188.067 1.00 43.34 89 ALA A CA 1
ATOM 660 C C . ALA A 1 89 ? -132.234 -5.703 188.091 1.00 43.34 89 ALA A C 1
ATOM 662 O O . ALA A 1 89 ? -132.368 -4.718 188.812 1.00 43.34 89 ALA A O 1
ATOM 663 N N . GLU A 1 90 ? -133.254 -6.254 187.425 1.00 39.69 90 GLU A N 1
ATOM 664 C CA . GLU A 1 90 ? -134.661 -5.979 187.741 1.00 39.69 90 GLU A CA 1
ATOM 665 C C . GLU A 1 90 ? -135.454 -7.292 187.857 1.00 39.69 90 GLU A C 1
ATOM 667 O O . GLU A 1 90 ? -135.537 -8.104 186.936 1.00 39.69 90 GLU A O 1
ATOM 672 N N . THR A 1 91 ? -136.004 -7.515 189.051 1.00 32.88 91 THR A N 1
ATOM 673 C CA . THR A 1 91 ? -136.998 -8.536 189.402 1.00 32.88 91 THR A CA 1
ATOM 674 C C . THR A 1 91 ? -138.417 -8.062 189.036 1.00 32.88 91 THR A C 1
ATOM 676 O O . THR A 1 91 ? -138.657 -6.862 188.917 1.00 32.88 91 THR A O 1
ATOM 679 N N . PRO A 1 92 ? -139.386 -8.981 188.848 1.00 40.78 92 PRO A N 1
ATOM 680 C CA . PRO A 1 92 ? -140.615 -8.708 188.110 1.00 40.78 92 PRO A CA 1
ATOM 681 C C . PRO A 1 92 ? -141.618 -7.910 188.949 1.00 40.78 92 PRO A C 1
ATOM 683 O O . PRO A 1 92 ? -141.959 -8.307 190.064 1.00 40.78 92 PRO A O 1
ATOM 686 N N . VAL A 1 93 ? -142.161 -6.828 188.387 1.00 30.09 93 VAL A N 1
ATOM 687 C CA . VAL A 1 93 ? -143.380 -6.192 188.902 1.00 30.09 93 VAL A CA 1
ATOM 688 C C . VAL A 1 93 ? -144.496 -6.449 187.902 1.00 30.09 93 VAL A C 1
ATOM 690 O O . VAL A 1 93 ? -144.413 -6.070 186.736 1.00 30.09 93 VAL A O 1
ATOM 693 N N . ALA A 1 94 ? -145.507 -7.170 188.382 1.00 39.47 94 ALA A N 1
ATOM 694 C CA . ALA A 1 94 ? -146.656 -7.599 187.611 1.00 39.47 94 ALA A CA 1
ATOM 695 C C . ALA A 1 94 ? -147.427 -6.420 187.005 1.00 39.47 94 ALA A C 1
ATOM 697 O O . ALA A 1 94 ? -147.549 -5.338 187.582 1.00 39.47 94 ALA A O 1
ATOM 698 N N . GLU A 1 95 ? -147.934 -6.717 185.817 1.00 50.81 95 GLU A N 1
ATOM 699 C CA . GLU A 1 95 ? -148.544 -5.840 184.837 1.00 50.81 95 GLU A CA 1
ATOM 700 C C . GLU A 1 95 ? -149.656 -4.930 185.361 1.00 50.81 95 GLU A C 1
ATOM 702 O O . GLU A 1 95 ? -150.555 -5.327 186.101 1.00 50.81 95 GLU A O 1
ATOM 707 N N . THR A 1 96 ? -149.674 -3.731 184.785 1.00 34.31 96 THR A N 1
ATOM 708 C CA . THR A 1 96 ? -150.914 -3.087 184.348 1.00 34.31 96 THR A CA 1
ATOM 709 C C . THR A 1 96 ? -150.728 -2.655 182.885 1.00 34.31 96 THR A C 1
ATOM 711 O O . THR A 1 96 ? -149.626 -2.233 182.524 1.00 34.31 96 THR A O 1
ATOM 714 N N . PRO A 1 97 ? -151.740 -2.797 182.009 1.00 50.47 97 PRO A N 1
ATOM 715 C CA . PRO A 1 97 ? -151.554 -2.625 180.569 1.00 50.47 97 PRO A CA 1
ATOM 716 C C . PRO A 1 97 ? -151.154 -1.188 180.216 1.00 50.47 97 PRO A C 1
ATOM 718 O O . PRO A 1 97 ? -151.825 -0.235 180.615 1.00 50.47 97 PRO A O 1
ATOM 721 N N . LYS A 1 98 ? -150.072 -1.048 179.444 1.00 54.03 98 LYS A N 1
ATOM 722 C CA . LYS A 1 98 ? -149.575 0.216 178.886 1.00 54.03 98 LYS A CA 1
ATOM 723 C C . LYS A 1 98 ? -149.880 0.326 177.393 1.00 54.03 98 LYS A C 1
ATOM 725 O O . LYS A 1 98 ? -150.198 -0.656 176.728 1.00 54.03 98 LYS A O 1
ATOM 730 N N . THR A 1 99 ? -149.833 1.546 176.878 1.00 52.97 99 THR A N 1
ATOM 731 C CA . THR A 1 99 ? -150.310 1.900 175.536 1.00 52.97 99 THR A CA 1
ATOM 732 C C . THR A 1 99 ? -149.174 1.916 174.508 1.00 52.97 99 THR A C 1
ATOM 734 O O . THR A 1 99 ? -148.000 1.918 174.856 1.00 52.97 99 THR A O 1
ATOM 737 N N . SER A 1 100 ? -149.507 1.972 173.213 1.00 57.47 100 SER A N 1
ATOM 738 C CA . SER A 1 100 ? -148.545 1.999 172.091 1.00 57.47 100 SER A CA 1
ATOM 739 C C . SER A 1 100 ? -147.482 3.113 172.160 1.00 57.47 100 SER A C 1
ATOM 741 O O . SER A 1 100 ? -146.453 2.990 171.496 1.00 57.47 100 SER A O 1
ATOM 743 N N . ALA A 1 101 ? -147.704 4.188 172.921 1.00 58.59 101 ALA A N 1
ATOM 744 C CA . ALA A 1 101 ? -146.715 5.251 173.112 1.00 58.59 101 ALA A CA 1
ATOM 745 C C . ALA A 1 101 ? -145.564 4.831 174.048 1.00 58.59 101 ALA A C 1
ATOM 747 O O . ALA A 1 101 ? -144.469 5.378 173.951 1.00 58.59 101 ALA A O 1
ATOM 748 N N . ASP A 1 102 ? -145.791 3.829 174.901 1.00 55.25 102 ASP A N 1
ATOM 749 C CA . ASP A 1 102 ? -144.856 3.412 175.948 1.00 55.25 102 ASP A CA 1
ATOM 750 C C . ASP A 1 102 ? -143.772 2.423 175.455 1.00 55.25 102 ASP A C 1
ATOM 752 O O . ASP A 1 102 ? -142.812 2.171 176.175 1.00 55.25 102 ASP A O 1
ATOM 756 N N . VAL A 1 103 ? -143.891 1.863 174.238 1.00 58.78 103 VAL A N 1
ATOM 757 C CA . VAL A 1 103 ? -143.024 0.765 173.726 1.00 58.78 103 VAL A CA 1
ATOM 758 C C . VAL A 1 103 ? -142.149 1.120 172.520 1.00 58.78 103 VAL A C 1
ATOM 760 O O . VAL A 1 103 ? -141.143 0.454 172.280 1.00 58.78 103 VAL A O 1
ATOM 763 N N . LYS A 1 104 ? -142.471 2.181 171.770 1.00 62.12 104 LYS A N 1
ATOM 764 C CA . LYS A 1 104 ? -141.695 2.575 170.579 1.00 62.12 104 LYS A CA 1
ATOM 765 C C . LYS A 1 104 ? -140.216 2.911 170.878 1.00 62.12 104 LYS A C 1
ATOM 767 O O . LYS A 1 104 ? -139.363 2.424 170.140 1.00 62.12 104 LYS A O 1
ATOM 772 N N . PRO A 1 105 ? -139.873 3.662 171.947 1.00 64.25 105 PRO A N 1
ATOM 773 C CA . PRO A 1 105 ? -138.477 4.012 172.228 1.00 64.25 105 PRO A CA 1
ATOM 774 C C . PRO A 1 105 ? -137.582 2.794 172.504 1.00 64.25 105 PRO A C 1
ATOM 776 O O . PRO A 1 105 ? -136.410 2.797 172.141 1.00 64.25 105 PRO A O 1
ATOM 779 N N . ALA A 1 106 ? -138.132 1.741 173.119 1.00 63.03 106 ALA A N 1
ATOM 780 C CA . ALA A 1 106 ? -137.382 0.530 173.449 1.00 63.03 106 ALA A CA 1
ATOM 781 C C . ALA A 1 106 ? -137.052 -0.313 172.206 1.00 63.03 106 ALA A C 1
ATOM 783 O O . ALA A 1 106 ? -135.962 -0.873 172.116 1.00 63.03 106 ALA A O 1
ATOM 784 N N . LEU A 1 107 ? -137.966 -0.370 171.231 1.00 63.59 107 LEU A N 1
ATOM 785 C CA . LEU A 1 107 ? -137.745 -1.097 169.980 1.00 63.59 107 LEU A CA 1
ATOM 786 C C . LEU A 1 107 ? -136.713 -0.390 169.088 1.00 63.59 107 LEU A C 1
ATOM 788 O O . LEU A 1 107 ? -135.828 -1.045 168.541 1.00 63.59 107 LEU A O 1
ATOM 792 N N . ASP A 1 108 ? -136.780 0.944 169.006 1.00 67.88 108 ASP A N 1
ATOM 793 C CA . ASP A 1 108 ? -135.794 1.749 168.272 1.00 67.88 108 ASP A CA 1
ATOM 794 C C . ASP A 1 108 ? -134.382 1.595 168.894 1.00 67.88 108 ASP A C 1
ATOM 796 O O . ASP A 1 108 ? -133.391 1.494 168.171 1.00 67.88 108 ASP A O 1
ATOM 800 N N . ALA A 1 109 ? -134.279 1.485 170.227 1.00 64.31 109 ALA A N 1
ATOM 801 C CA . ALA A 1 109 ? -133.010 1.216 170.912 1.00 64.31 109 ALA A CA 1
ATOM 802 C C . ALA A 1 109 ? -132.455 -0.193 170.622 1.00 64.31 109 ALA A C 1
ATOM 804 O O . ALA A 1 109 ? -131.248 -0.358 170.468 1.00 64.31 109 ALA A O 1
ATOM 805 N N . GLN A 1 110 ? -133.316 -1.209 170.508 1.00 69.25 110 GLN A N 1
ATOM 806 C CA . GLN A 1 110 ? -132.891 -2.574 170.182 1.00 69.25 110 GLN A CA 1
ATOM 807 C C . GLN A 1 110 ? -132.394 -2.705 168.738 1.00 69.25 110 GLN A C 1
ATOM 809 O O . GLN A 1 110 ? -131.398 -3.387 168.504 1.00 69.25 110 GLN A O 1
ATOM 814 N N . GLN A 1 111 ? -133.026 -2.014 167.784 1.00 73.12 111 GLN A N 1
ATOM 815 C CA . GLN A 1 111 ? -132.544 -1.976 166.401 1.00 73.12 111 GLN A CA 1
ATOM 816 C C . GLN A 1 111 ? -131.158 -1.321 166.307 1.00 73.12 111 GLN A C 1
ATOM 818 O O . GLN A 1 111 ? -130.284 -1.848 165.627 1.00 73.12 111 GLN A O 1
ATOM 823 N N . ALA A 1 112 ? -130.921 -0.238 167.058 1.00 66.44 112 ALA A N 1
ATOM 824 C CA . ALA A 1 112 ? -129.612 0.415 167.099 1.00 66.44 112 ALA A CA 1
ATOM 825 C C . ALA A 1 112 ? -128.502 -0.506 167.641 1.00 66.44 112 ALA A C 1
ATOM 827 O O . ALA A 1 112 ? -127.376 -0.469 167.148 1.00 66.44 112 ALA A O 1
ATOM 828 N N . VAL A 1 113 ? -128.814 -1.360 168.623 1.00 69.62 113 VAL A N 1
ATOM 829 C CA . VAL A 1 113 ? -127.864 -2.361 169.137 1.00 69.62 113 VAL A CA 1
ATOM 830 C C . VAL A 1 113 ? -127.571 -3.432 168.087 1.00 69.62 113 VAL A C 1
ATOM 832 O O . VAL A 1 113 ? -126.411 -3.770 167.878 1.00 69.62 113 VAL A O 1
ATOM 835 N N . VAL A 1 114 ? -128.592 -3.937 167.388 1.00 70.88 114 VAL A N 1
ATOM 836 C CA . VAL A 1 114 ? -128.407 -4.937 166.321 1.00 70.88 114 VAL A CA 1
ATOM 837 C C . VAL A 1 114 ? -127.549 -4.384 165.180 1.00 70.88 114 VAL A C 1
ATOM 839 O O . VAL A 1 114 ? -126.638 -5.072 164.720 1.00 70.88 114 VAL A O 1
ATOM 842 N N . ASP A 1 115 ? -127.789 -3.139 164.765 1.00 75.31 115 ASP A N 1
ATOM 843 C CA . ASP A 1 115 ? -127.007 -2.484 163.713 1.00 75.31 115 ASP A CA 1
ATOM 844 C C . ASP A 1 115 ? -125.542 -2.279 164.148 1.00 75.31 115 ASP A C 1
ATOM 846 O O . ASP A 1 115 ? -124.624 -2.513 163.358 1.00 75.31 115 ASP A O 1
ATOM 850 N N . ALA A 1 116 ? -125.306 -1.917 165.417 1.00 69.31 116 ALA A N 1
ATOM 851 C CA . ALA A 1 116 ? -123.961 -1.781 165.979 1.00 69.31 116 ALA A CA 1
ATOM 852 C C . ALA A 1 116 ? -123.214 -3.125 166.042 1.00 69.31 116 ALA A C 1
ATOM 854 O O . ALA A 1 116 ? -122.070 -3.213 165.602 1.00 69.31 116 ALA A O 1
ATOM 855 N N . THR A 1 117 ? -123.866 -4.196 166.506 1.00 71.12 117 THR A N 1
ATOM 856 C CA . THR A 1 117 ? -123.254 -5.534 166.561 1.00 71.12 117 THR A CA 1
ATOM 857 C C . THR A 1 117 ? -122.970 -6.096 165.166 1.00 71.12 117 THR A C 1
ATOM 859 O O . THR A 1 117 ? -121.940 -6.735 164.956 1.00 71.12 117 THR A O 1
ATOM 862 N N . ALA A 1 118 ? -123.839 -5.844 164.183 1.00 70.19 118 ALA A N 1
ATOM 863 C CA . ALA A 1 118 ? -123.583 -6.232 162.797 1.00 70.19 118 ALA A CA 1
ATOM 864 C C . ALA A 1 118 ? -122.371 -5.487 162.208 1.00 70.19 118 ALA A C 1
ATOM 866 O O . ALA A 1 118 ? -121.582 -6.080 161.470 1.00 70.19 118 ALA A O 1
ATOM 867 N N . ALA A 1 119 ? -122.191 -4.207 162.553 1.00 71.81 119 ALA A N 1
ATOM 868 C CA . ALA A 1 119 ? -121.017 -3.436 162.155 1.00 71.81 119 ALA A CA 1
ATOM 869 C C . ALA A 1 119 ? -119.726 -3.973 162.800 1.00 71.81 119 ALA A C 1
ATOM 871 O O . ALA A 1 119 ? -118.736 -4.165 162.096 1.00 71.81 119 ALA A O 1
ATOM 872 N N . GLU A 1 120 ? -119.747 -4.287 164.099 1.00 73.62 120 GLU A N 1
ATOM 873 C CA . GLU A 1 120 ? -118.597 -4.881 164.797 1.00 73.62 120 GLU A CA 1
ATOM 874 C C . GLU A 1 120 ? -118.224 -6.262 164.241 1.00 73.62 120 GLU A C 1
ATOM 876 O O . GLU A 1 120 ? -117.046 -6.533 164.017 1.00 73.62 120 GLU A O 1
ATOM 881 N N . ALA A 1 121 ? -119.205 -7.119 163.943 1.00 72.19 121 ALA A N 1
ATOM 882 C CA . ALA A 1 121 ? -118.948 -8.431 163.348 1.00 72.19 121 ALA A CA 1
ATOM 883 C C . ALA A 1 121 ? -118.313 -8.322 161.949 1.00 72.19 121 ALA A C 1
ATOM 885 O O . ALA A 1 121 ? -117.382 -9.063 161.632 1.00 72.19 121 ALA A O 1
ATOM 886 N N . ASN A 1 122 ? -118.773 -7.371 161.129 1.00 80.31 122 ASN A N 1
ATOM 887 C CA . ASN A 1 122 ? -118.173 -7.104 159.821 1.00 80.31 122 ASN A CA 1
ATOM 888 C C . ASN A 1 122 ? -116.739 -6.567 159.945 1.00 80.31 122 ASN A C 1
ATOM 890 O O . ASN A 1 122 ? -115.883 -6.949 159.149 1.00 80.31 122 ASN A O 1
ATOM 894 N N . GLN A 1 123 ? -116.460 -5.724 160.945 1.00 76.56 123 GLN A N 1
ATOM 895 C CA . GLN A 1 123 ? -115.109 -5.221 161.198 1.00 76.56 123 GLN A CA 1
ATOM 896 C C . GLN A 1 123 ? -114.167 -6.344 161.653 1.00 76.56 123 GLN A C 1
ATOM 898 O O . GLN A 1 123 ? -113.075 -6.476 161.110 1.00 76.56 123 GLN A O 1
ATOM 903 N N . ALA A 1 124 ? -114.608 -7.210 162.568 1.00 75.88 124 ALA A N 1
ATOM 904 C CA . ALA A 1 124 ? -113.812 -8.350 163.020 1.00 75.88 124 ALA A CA 1
ATOM 905 C C . ALA A 1 124 ? -113.505 -9.343 161.883 1.00 75.88 124 ALA A C 1
ATOM 907 O O . ALA A 1 124 ? -112.400 -9.881 161.812 1.00 75.88 124 ALA A O 1
ATOM 908 N N . GLN A 1 125 ? -114.455 -9.567 160.966 1.00 77.00 125 GLN A N 1
ATOM 909 C CA . GLN A 1 125 ? -114.220 -10.396 159.782 1.00 77.00 125 GLN A CA 1
ATOM 910 C C . GLN A 1 125 ? -113.207 -9.746 158.827 1.00 77.00 125 GLN A C 1
ATOM 912 O O . GLN A 1 125 ? -112.317 -10.434 158.332 1.00 77.00 125 GLN A O 1
ATOM 917 N N . ALA A 1 126 ? -113.298 -8.430 158.610 1.00 78.25 126 ALA A N 1
ATOM 918 C CA . ALA A 1 126 ? -112.332 -7.696 157.794 1.00 78.25 126 ALA A CA 1
ATOM 919 C C . ALA A 1 126 ? -110.913 -7.753 158.387 1.00 78.25 126 ALA A C 1
ATOM 921 O O . ALA A 1 126 ? -109.947 -7.956 157.650 1.00 78.25 126 ALA A O 1
ATOM 922 N N . ASP A 1 127 ? -110.785 -7.637 159.710 1.00 79.06 127 ASP A N 1
ATOM 923 C CA . ASP A 1 127 ? -109.497 -7.727 160.402 1.00 79.06 127 ASP A CA 1
ATOM 924 C C . ASP A 1 127 ? -108.904 -9.148 160.308 1.00 79.06 127 ASP A C 1
ATOM 926 O O . ASP A 1 127 ? -107.702 -9.310 160.084 1.00 79.06 127 ASP A O 1
ATOM 930 N N . ALA A 1 128 ? -109.739 -10.191 160.408 1.00 77.56 128 ALA A N 1
ATOM 931 C CA . ALA A 1 128 ? -109.312 -11.580 160.226 1.00 77.56 128 ALA A CA 1
ATOM 932 C C . ALA A 1 128 ? -108.846 -11.869 158.785 1.00 77.56 128 ALA A C 1
ATOM 934 O O . ALA A 1 128 ? -107.822 -12.528 158.582 1.00 77.56 128 ALA A O 1
ATOM 935 N N . ASP A 1 129 ? -109.555 -11.340 157.784 1.00 83.75 129 ASP A N 1
ATOM 936 C CA . ASP A 1 129 ? -109.171 -11.468 156.376 1.00 83.75 129 ASP A CA 1
ATOM 937 C C . ASP A 1 129 ? -107.849 -10.735 156.094 1.00 83.75 129 ASP A C 1
ATOM 939 O O . ASP A 1 129 ? -106.978 -11.271 155.402 1.00 83.75 129 ASP A O 1
ATOM 943 N N . ALA A 1 130 ? -107.654 -9.548 156.682 1.00 80.00 130 ALA A N 1
ATOM 944 C CA . ALA A 1 130 ? -106.403 -8.798 156.590 1.00 80.00 130 ALA A CA 1
ATOM 945 C C . ALA A 1 130 ? -105.224 -9.557 157.225 1.00 80.00 130 ALA A C 1
ATOM 947 O O . ALA A 1 130 ? -104.144 -9.626 156.631 1.00 80.00 130 ALA A O 1
ATOM 948 N N . ALA A 1 131 ? -105.428 -10.186 158.387 1.00 78.75 131 ALA A N 1
ATOM 949 C CA . ALA A 1 131 ? -104.403 -10.995 159.046 1.00 78.75 131 ALA A CA 1
ATOM 950 C C . ALA A 1 131 ? -103.996 -12.221 158.207 1.00 78.75 131 ALA A C 1
ATOM 952 O O . ALA A 1 131 ? -102.804 -12.478 158.032 1.00 78.75 131 ALA A O 1
ATOM 953 N N . ASN A 1 132 ? -104.956 -12.939 157.612 1.00 82.31 132 ASN A N 1
ATOM 954 C CA . ASN A 1 132 ? -104.659 -14.056 156.705 1.00 82.31 132 ASN A CA 1
ATOM 955 C C . ASN A 1 132 ? -103.881 -13.608 155.456 1.00 82.31 132 ASN A C 1
ATOM 957 O O . ASN A 1 132 ? -102.981 -14.312 154.987 1.00 82.31 132 ASN A O 1
ATOM 961 N N . GLN A 1 133 ? -104.197 -12.425 154.924 1.00 80.62 133 GLN A N 1
ATOM 962 C CA . GLN A 1 133 ? -103.487 -11.853 153.780 1.00 80.62 133 GLN A CA 1
ATOM 963 C C . GLN A 1 133 ? -102.033 -11.490 154.134 1.00 80.62 133 GLN A C 1
ATOM 965 O O . GLN A 1 133 ? -101.120 -11.737 153.341 1.00 80.62 133 GLN A O 1
ATOM 970 N N . ALA A 1 134 ? -101.797 -10.977 155.346 1.00 79.88 134 ALA A N 1
ATOM 971 C CA . ALA A 1 134 ? -1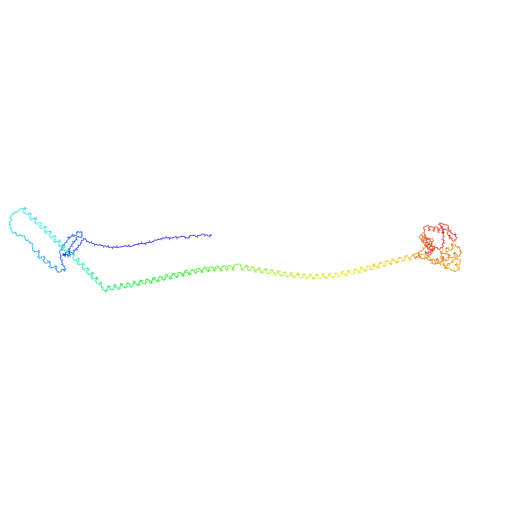00.455 -10.711 155.860 1.00 79.88 134 ALA A CA 1
ATOM 972 C C . ALA A 1 134 ? -99.631 -11.999 156.046 1.00 79.88 134 ALA A C 1
ATOM 974 O O . ALA A 1 134 ? -98.475 -12.043 155.628 1.00 79.88 134 ALA A O 1
ATOM 975 N N . VAL A 1 135 ? -100.227 -13.069 156.590 1.00 81.50 135 VAL A N 1
ATOM 976 C CA . VAL A 1 135 ? -99.557 -14.378 156.733 1.00 81.50 135 VAL A CA 1
ATOM 977 C C . VAL A 1 135 ? -99.164 -14.949 155.370 1.00 81.50 135 VAL A C 1
ATOM 979 O O . VAL A 1 135 ? -98.015 -15.336 155.179 1.00 81.50 135 VAL A O 1
ATOM 982 N N . THR A 1 136 ? -100.080 -14.914 154.398 1.00 82.31 136 THR A N 1
ATOM 983 C CA . THR A 1 136 ? -99.809 -15.390 153.029 1.00 82.31 136 THR A CA 1
ATOM 984 C C . THR A 1 136 ? -98.638 -14.632 152.388 1.00 82.31 136 THR A C 1
ATOM 986 O O . THR A 1 136 ? -97.812 -15.216 151.687 1.00 82.31 136 THR A O 1
ATOM 989 N N . THR A 1 137 ? -98.541 -13.323 152.640 1.00 83.62 137 THR A N 1
ATOM 990 C CA . THR A 1 137 ? -97.449 -12.484 152.123 1.00 83.62 137 THR A CA 1
ATOM 991 C C . THR A 1 137 ? -96.114 -12.852 152.776 1.00 83.62 137 THR A C 1
ATOM 993 O O . THR A 1 137 ? -95.127 -13.052 152.071 1.00 83.62 137 THR A O 1
ATOM 996 N N . ALA A 1 138 ? -96.090 -13.031 154.099 1.00 80.88 138 ALA A N 1
ATOM 997 C CA . ALA A 1 138 ? -94.886 -13.433 154.825 1.00 80.88 138 ALA A CA 1
ATOM 998 C C . ALA A 1 138 ? -94.374 -14.824 154.395 1.00 80.88 138 ALA A C 1
ATOM 1000 O O . ALA A 1 138 ? -93.169 -15.016 154.238 1.00 80.88 138 ALA A O 1
ATOM 1001 N N . GLU A 1 139 ? -95.266 -15.787 154.138 1.00 83.88 139 GLU A N 1
ATOM 1002 C CA . GLU A 1 139 ? -94.884 -17.104 153.605 1.00 83.88 139 GLU A CA 1
ATOM 1003 C C . GLU A 1 139 ? -94.215 -16.997 152.222 1.00 83.88 139 GLU A C 1
ATOM 1005 O O . GLU A 1 139 ? -93.205 -17.661 151.966 1.00 83.88 139 GLU A O 1
ATOM 1010 N N . ALA A 1 140 ? -94.724 -16.126 151.342 1.00 81.88 140 ALA A N 1
ATOM 1011 C CA . ALA A 1 140 ? -94.134 -15.886 150.024 1.00 81.88 140 ALA A CA 1
ATOM 1012 C C . ALA A 1 140 ? -92.748 -15.214 150.107 1.00 81.88 140 ALA A C 1
ATOM 1014 O O . ALA A 1 140 ? -91.832 -15.562 149.351 1.00 81.88 140 ALA A O 1
ATOM 1015 N N . GLU A 1 141 ? -92.566 -14.279 151.042 1.00 83.88 141 GLU A N 1
ATOM 1016 C CA . GLU A 1 141 ? -91.274 -13.630 151.292 1.00 83.88 141 GLU A CA 1
ATOM 1017 C C . GLU A 1 141 ? -90.230 -14.629 151.816 1.00 83.88 141 GLU A C 1
ATOM 1019 O O . GLU A 1 141 ? -89.097 -14.656 151.324 1.00 83.88 141 GLU A O 1
ATOM 1024 N N . VAL A 1 142 ? -90.614 -15.521 152.736 1.00 84.81 142 VAL A N 1
ATOM 1025 C CA . VAL A 1 142 ? -89.731 -16.580 153.261 1.00 84.81 142 VAL A CA 1
ATOM 1026 C C . VAL A 1 142 ? -89.315 -17.567 152.165 1.00 84.81 142 VAL A C 1
ATOM 1028 O O . VAL A 1 142 ? -88.141 -17.949 152.091 1.00 84.81 142 VAL A O 1
ATOM 1031 N N . ALA A 1 143 ? -90.235 -17.958 151.278 1.00 86.00 143 ALA A N 1
ATOM 1032 C CA . ALA A 1 143 ? -89.914 -18.829 150.147 1.00 86.00 143 ALA A CA 1
ATOM 1033 C C . ALA A 1 143 ? -88.891 -18.182 149.195 1.00 86.00 143 ALA A C 1
ATOM 1035 O O . ALA A 1 143 ? -87.920 -18.826 148.795 1.00 86.00 143 ALA A O 1
ATOM 1036 N N . THR A 1 144 ? -89.063 -16.890 148.894 1.00 86.12 144 THR A N 1
ATOM 1037 C CA . THR A 1 144 ? -88.143 -16.126 148.032 1.00 86.12 144 THR A CA 1
ATOM 1038 C C . THR A 1 144 ? -86.745 -16.028 148.646 1.00 86.12 144 THR A C 1
ATOM 1040 O O . THR A 1 144 ? -85.747 -16.262 147.964 1.00 86.12 144 THR A O 1
ATOM 1043 N N . ALA A 1 145 ? -86.657 -15.736 149.947 1.00 82.81 145 ALA A N 1
ATOM 1044 C CA . ALA A 1 145 ? -85.379 -15.673 150.654 1.00 82.81 145 ALA A CA 1
ATOM 1045 C C . ALA A 1 145 ? -84.664 -17.036 150.682 1.00 82.81 145 ALA A C 1
ATOM 1047 O O . ALA A 1 145 ? -83.443 -17.098 150.542 1.00 82.81 145 ALA A O 1
ATOM 1048 N N . THR A 1 146 ? -85.420 -18.130 150.808 1.00 86.81 146 THR A N 1
ATOM 1049 C CA . THR A 1 146 ? -84.867 -19.492 150.816 1.00 86.81 146 THR A CA 1
ATOM 1050 C C . THR A 1 146 ? -84.225 -19.860 149.475 1.00 86.81 146 THR A C 1
ATOM 1052 O O . THR A 1 146 ? -83.150 -20.459 149.464 1.00 86.81 146 THR A O 1
ATOM 1055 N N . GLU A 1 147 ? -84.829 -19.481 148.342 1.00 86.50 147 GLU A N 1
ATOM 1056 C CA . GLU A 1 147 ? -84.220 -19.736 147.026 1.00 86.50 147 GLU A CA 1
ATOM 1057 C C . GLU A 1 147 ? -82.983 -18.872 146.763 1.00 86.50 147 GLU A C 1
ATOM 1059 O O . GLU A 1 147 ? -81.971 -19.384 146.288 1.00 86.50 147 GLU A O 1
ATOM 1064 N N . ALA A 1 148 ? -82.989 -17.602 147.178 1.00 82.62 148 ALA A N 1
ATOM 1065 C CA . ALA A 1 148 ? -81.802 -16.754 147.063 1.00 82.62 148 ALA A CA 1
ATOM 1066 C C . ALA A 1 148 ? -80.592 -17.317 147.840 1.00 82.62 148 ALA A C 1
ATOM 1068 O O . ALA A 1 148 ? -79.450 -17.187 147.391 1.00 82.62 148 ALA A O 1
ATOM 1069 N N . VAL A 1 149 ? -80.827 -17.971 148.986 1.00 85.12 149 VAL A N 1
ATOM 1070 C CA . VAL A 1 149 ? -79.767 -18.650 149.751 1.00 85.12 149 VAL A CA 1
ATOM 1071 C C . VAL A 1 149 ? -79.211 -19.851 148.983 1.00 85.12 149 VAL A C 1
ATOM 1073 O O . VAL A 1 149 ? -77.992 -19.975 148.888 1.00 85.12 149 VAL A O 1
ATOM 1076 N N . LYS A 1 150 ? -80.058 -20.690 148.369 1.00 85.81 150 LYS A N 1
ATOM 1077 C CA . LYS A 1 150 ? -79.586 -21.827 147.555 1.00 85.81 150 LYS A CA 1
ATOM 1078 C C . LYS A 1 150 ? -78.753 -21.382 146.355 1.00 85.81 150 LYS A C 1
ATOM 1080 O O . LYS A 1 150 ? -77.710 -21.978 146.086 1.00 85.81 150 LYS A O 1
ATOM 1085 N N . ASP A 1 151 ? -79.176 -20.329 145.657 1.00 85.25 151 ASP A N 1
ATOM 1086 C CA . ASP A 1 151 ? -78.427 -19.777 144.522 1.00 85.25 151 ASP A CA 1
ATOM 1087 C C . ASP A 1 151 ? -77.055 -19.238 144.959 1.00 85.25 151 ASP A C 1
ATOM 1089 O O . ASP A 1 151 ? -76.044 -19.422 144.271 1.00 85.25 151 ASP A O 1
ATOM 1093 N N . ALA A 1 152 ? -76.991 -18.604 146.134 1.00 81.88 152 ALA A N 1
ATOM 1094 C CA . ALA A 1 152 ? -75.738 -18.133 146.711 1.00 81.88 152 ALA A CA 1
ATOM 1095 C C . ALA A 1 152 ? -74.811 -19.296 147.111 1.00 81.88 152 ALA A C 1
ATOM 1097 O O . ALA A 1 152 ? -73.615 -19.251 146.815 1.00 81.88 152 ALA A O 1
ATOM 1098 N N . GLU A 1 153 ? -75.349 -20.353 147.725 1.00 81.19 153 GLU A N 1
ATOM 1099 C CA . GLU A 1 153 ? -74.598 -21.566 148.072 1.00 81.19 153 GLU A CA 1
ATOM 1100 C C . GLU A 1 153 ? -74.046 -22.270 146.822 1.00 81.19 153 GLU A C 1
ATOM 1102 O O . GLU A 1 153 ? -72.871 -22.641 146.793 1.00 81.19 153 GLU A O 1
ATOM 1107 N N . ALA A 1 154 ? -74.844 -22.388 145.754 1.00 83.38 154 ALA A N 1
ATOM 1108 C CA . ALA A 1 154 ? -74.411 -22.978 144.486 1.00 83.38 154 ALA A CA 1
ATOM 1109 C C . ALA A 1 154 ? -73.272 -22.179 143.825 1.00 83.38 154 ALA A C 1
ATOM 1111 O O . ALA A 1 154 ? -72.305 -22.760 143.327 1.00 83.38 154 ALA A O 1
ATOM 1112 N N . ASN A 1 155 ? -73.342 -20.845 143.859 1.00 80.44 155 ASN A N 1
ATOM 1113 C CA . ASN A 1 155 ? -72.282 -19.983 143.334 1.00 80.44 155 ASN A CA 1
ATOM 1114 C C . ASN A 1 155 ? -71.000 -20.032 144.180 1.00 80.44 155 ASN A C 1
ATOM 1116 O O . ASN A 1 155 ? -69.901 -19.978 143.623 1.00 80.44 155 ASN A O 1
ATOM 1120 N N . ALA A 1 156 ? -71.112 -20.192 145.501 1.00 76.50 156 ALA A N 1
ATOM 1121 C CA . ALA A 1 156 ? -69.957 -20.301 146.391 1.00 76.50 156 ALA A CA 1
ATOM 1122 C C . ALA A 1 156 ? -69.095 -21.546 146.100 1.00 76.50 156 ALA A C 1
ATOM 1124 O O . ALA A 1 156 ? -67.870 -21.467 146.191 1.00 76.50 156 ALA A O 1
ATOM 1125 N N . VAL A 1 157 ? -69.701 -22.665 145.676 1.00 80.62 157 VAL A N 1
ATOM 1126 C CA . VAL A 1 157 ? -68.975 -23.897 145.294 1.00 80.62 157 VAL A CA 1
ATOM 1127 C C . VAL A 1 157 ? -68.075 -23.692 144.066 1.00 80.62 157 VAL A C 1
ATOM 1129 O O . VAL A 1 157 ? -67.048 -24.354 143.946 1.00 80.62 157 VAL A O 1
ATOM 1132 N N . ASN A 1 158 ? -68.408 -22.757 143.170 1.00 76.81 158 ASN A N 1
ATOM 1133 C CA . ASN A 1 158 ? -67.619 -22.484 141.962 1.00 76.81 158 ASN A CA 1
ATOM 1134 C C . ASN A 1 158 ? -66.489 -21.464 142.187 1.00 76.81 158 ASN A C 1
ATOM 1136 O O . ASN A 1 158 ? -65.534 -21.435 141.409 1.00 76.81 158 ASN A O 1
ATOM 1140 N N . ALA A 1 159 ? -66.566 -20.656 143.248 1.00 79.06 159 ALA A N 1
ATOM 1141 C CA . ALA A 1 159 ? -65.607 -19.603 143.584 1.00 79.06 159 ALA A CA 1
ATOM 1142 C C . ALA A 1 159 ? -64.422 -20.115 144.434 1.00 79.06 159 ALA A C 1
ATOM 1144 O O . ALA A 1 159 ? -64.002 -19.463 145.392 1.00 79.06 159 ALA A O 1
ATOM 1145 N N . THR A 1 160 ? -63.882 -21.292 144.105 1.00 80.88 160 THR A N 1
ATOM 1146 C CA . THR A 1 160 ? -62.711 -21.850 144.796 1.00 80.88 160 THR A CA 1
ATOM 1147 C C . THR A 1 160 ? -61.407 -21.200 144.315 1.00 80.88 160 THR A C 1
ATOM 1149 O O . THR A 1 160 ? -61.306 -20.792 143.150 1.00 80.88 160 THR A O 1
ATOM 1152 N N . PRO A 1 161 ? -60.369 -21.124 145.169 1.00 84.94 161 PRO A N 1
ATOM 1153 C CA . PRO A 1 161 ? -59.032 -20.705 144.751 1.00 84.94 161 PRO A CA 1
ATOM 1154 C C . PRO A 1 161 ? -58.488 -21.522 143.570 1.00 84.94 161 PRO A C 1
ATOM 1156 O O . PRO A 1 161 ? -57.824 -20.954 142.706 1.00 84.94 161 PRO A O 1
ATOM 1159 N N . GLU A 1 162 ? -58.805 -22.822 143.491 1.00 86.94 162 GLU A N 1
ATOM 1160 C CA . GLU A 1 162 ? -58.405 -23.687 142.376 1.00 86.94 162 GLU A CA 1
ATOM 1161 C C . GLU A 1 162 ? -59.007 -23.237 141.039 1.00 86.94 162 GLU A C 1
ATOM 1163 O O . GLU A 1 162 ? -58.277 -23.117 140.056 1.00 86.94 162 GLU A O 1
ATOM 1168 N N . ASN A 1 163 ? -60.308 -22.932 140.991 1.00 86.44 163 ASN A N 1
ATOM 1169 C CA . ASN A 1 163 ? -60.969 -22.491 139.758 1.00 86.44 163 ASN A CA 1
ATOM 1170 C C . ASN A 1 163 ? -60.490 -21.101 139.313 1.00 86.44 163 ASN A C 1
ATOM 1172 O O . ASN A 1 163 ? -60.362 -20.831 138.119 1.00 86.44 163 ASN A O 1
ATOM 1176 N N . ILE A 1 164 ? -60.182 -20.216 140.265 1.00 85.00 164 ILE A N 1
ATOM 1177 C CA . ILE A 1 164 ? -59.601 -18.898 139.972 1.00 85.00 164 ILE A CA 1
ATOM 1178 C C . ILE A 1 164 ? -58.182 -19.053 139.410 1.00 85.00 164 ILE A C 1
ATOM 1180 O O . ILE A 1 164 ? -57.853 -18.420 138.407 1.00 85.00 164 ILE A O 1
ATOM 1184 N N . ALA A 1 165 ? -57.359 -19.914 140.014 1.00 88.06 165 ALA A N 1
ATOM 1185 C CA . ALA A 1 165 ? -56.009 -20.193 139.535 1.00 88.06 165 ALA A CA 1
ATOM 1186 C C . ALA A 1 165 ? -56.014 -20.853 138.144 1.00 88.06 165 ALA A C 1
ATOM 1188 O O . ALA A 1 165 ? -55.205 -20.480 137.297 1.00 88.06 165 ALA A O 1
ATOM 1189 N N . ALA A 1 166 ? -56.952 -21.770 137.880 1.00 88.25 166 ALA A N 1
ATOM 1190 C CA . ALA A 1 166 ? -57.138 -22.380 136.564 1.00 88.25 166 ALA A CA 1
ATOM 1191 C C . ALA A 1 166 ? -57.514 -21.335 135.498 1.00 88.25 166 ALA A C 1
ATOM 1193 O O . ALA A 1 166 ? -56.845 -21.244 134.475 1.00 88.25 166 ALA A O 1
ATOM 1194 N N . ASN A 1 167 ? -58.487 -20.459 135.775 1.00 87.00 167 ASN A N 1
ATOM 1195 C CA . ASN A 1 167 ? -58.863 -19.381 134.851 1.00 87.00 167 ASN A CA 1
ATOM 1196 C C . ASN A 1 167 ? -57.714 -18.392 134.582 1.00 87.00 167 ASN A C 1
ATOM 1198 O O . ASN A 1 167 ? -57.569 -17.894 133.466 1.00 87.00 167 ASN A O 1
ATOM 1202 N N . GLN A 1 168 ? -56.884 -18.092 135.586 1.00 89.75 168 GLN A N 1
ATOM 1203 C CA . GLN A 1 168 ? -55.692 -17.254 135.406 1.00 89.75 168 GLN A CA 1
ATOM 1204 C C . GLN A 1 168 ? -54.614 -17.953 134.567 1.00 89.75 168 GLN A C 1
ATOM 1206 O O . GLN A 1 168 ? -53.958 -17.306 133.743 1.00 89.75 168 GLN A O 1
ATOM 1211 N N . ALA A 1 169 ? -54.440 -19.266 134.746 1.00 89.75 169 ALA A N 1
ATOM 1212 C CA . ALA A 1 169 ? -53.546 -20.072 133.922 1.00 89.75 169 ALA A CA 1
ATOM 1213 C C . ALA A 1 169 ? -54.027 -20.111 132.462 1.00 89.75 169 ALA A C 1
ATOM 1215 O O . ALA A 1 169 ? -53.227 -19.849 131.565 1.00 89.75 169 ALA A O 1
ATOM 1216 N N . ASP A 1 170 ? -55.326 -20.310 132.226 1.00 92.44 170 ASP A N 1
ATOM 1217 C CA . ASP A 1 170 ? -55.928 -20.296 130.887 1.00 92.44 170 ASP A CA 1
ATOM 1218 C C . ASP A 1 170 ? -55.821 -18.916 130.223 1.00 92.44 170 ASP A C 1
ATOM 1220 O O . ASP A 1 170 ? -55.501 -18.818 129.040 1.00 92.44 170 ASP A O 1
ATOM 1224 N N . GLN A 1 171 ? -56.015 -17.820 130.966 1.00 91.50 171 GLN A N 1
ATOM 1225 C CA . GLN A 1 171 ? -55.766 -16.469 130.444 1.00 91.50 171 GLN A CA 1
ATOM 1226 C C . GLN A 1 171 ? -54.298 -16.259 130.060 1.00 91.50 171 GLN A C 1
ATOM 1228 O O . GLN A 1 171 ? -54.017 -15.654 129.027 1.00 91.50 171 GLN A O 1
ATOM 1233 N N . THR A 1 172 ? -53.366 -16.772 130.864 1.00 91.56 172 THR A N 1
ATOM 1234 C CA . THR A 1 172 ? -51.929 -16.677 130.580 1.00 91.56 172 THR A CA 1
ATOM 1235 C C . THR A 1 172 ? -51.558 -17.490 129.338 1.00 91.56 172 THR A C 1
ATOM 1237 O O . THR A 1 172 ? -50.828 -16.989 128.485 1.00 91.56 172 THR A O 1
ATOM 1240 N N . ALA A 1 173 ? -52.097 -18.706 129.200 1.00 91.00 173 ALA A N 1
ATOM 1241 C CA . ALA A 1 173 ? -51.919 -19.542 128.015 1.00 91.00 173 ALA A CA 1
ATOM 1242 C C . ALA A 1 173 ? -52.509 -18.877 126.761 1.00 91.00 173 ALA A C 1
ATOM 1244 O O . ALA A 1 173 ? -51.814 -18.741 125.760 1.00 91.00 173 ALA A O 1
ATOM 1245 N N . ASN A 1 174 ? -53.728 -18.336 126.843 1.00 90.75 174 ASN A N 1
ATOM 1246 C CA . ASN A 1 174 ? -54.363 -17.616 125.735 1.00 90.75 174 ASN A CA 1
ATOM 1247 C C . ASN A 1 174 ? -53.562 -16.380 125.292 1.00 90.75 174 ASN A C 1
ATOM 1249 O O . ASN A 1 174 ? -53.493 -16.084 124.101 1.00 90.75 174 ASN A O 1
ATOM 1253 N N . LEU A 1 175 ? -52.952 -15.645 126.228 1.00 93.62 175 LEU A N 1
ATOM 1254 C CA . LEU A 1 175 ? -52.076 -14.515 125.899 1.00 93.62 175 LEU A CA 1
ATOM 1255 C C . LEU A 1 175 ? -50.776 -14.974 125.225 1.00 93.62 175 LEU A C 1
ATOM 1257 O O . LEU A 1 175 ? -50.305 -14.309 124.302 1.00 93.62 175 LEU A O 1
ATOM 1261 N N . ALA A 1 176 ? -50.209 -16.105 125.655 1.00 91.50 176 ALA A N 1
ATOM 1262 C CA . ALA A 1 176 ? -49.047 -16.702 125.002 1.00 91.50 176 ALA A CA 1
ATOM 1263 C C . ALA A 1 176 ? -49.380 -17.154 123.569 1.00 91.50 176 ALA A C 1
ATOM 1265 O O . ALA A 1 176 ? -48.622 -16.845 122.651 1.00 91.50 176 ALA A O 1
ATOM 1266 N N . ASP A 1 177 ? -50.542 -17.777 123.358 1.00 94.06 177 ASP A N 1
ATOM 1267 C CA . ASP A 1 177 ? -51.026 -18.175 122.031 1.00 94.06 177 ASP A CA 1
ATOM 1268 C C . ASP A 1 177 ? -51.291 -16.959 121.132 1.00 94.06 177 ASP A C 1
ATOM 1270 O O . ASP A 1 177 ? -50.957 -16.970 119.950 1.00 94.06 177 ASP A O 1
ATOM 1274 N N . GLN A 1 178 ? -51.837 -15.864 121.673 1.00 92.25 178 GLN A N 1
ATOM 1275 C CA . GLN A 1 178 ? -52.001 -14.611 120.926 1.00 92.25 178 GLN A CA 1
ATOM 1276 C C . GLN A 1 178 ? -50.656 -14.010 120.501 1.00 92.25 178 GLN A C 1
ATOM 1278 O O . GLN A 1 178 ? -50.532 -13.536 119.372 1.00 92.25 178 GLN A O 1
ATOM 1283 N N . ALA A 1 179 ? -49.649 -14.041 121.378 1.00 92.62 179 ALA A N 1
ATOM 1284 C CA . ALA A 1 179 ? -48.307 -13.562 121.056 1.00 92.62 179 ALA A CA 1
ATOM 1285 C C . ALA A 1 179 ? -47.609 -14.447 120.007 1.00 92.62 179 ALA A C 1
ATOM 1287 O O . ALA A 1 179 ? -46.960 -13.922 119.098 1.00 92.62 179 ALA A O 1
ATOM 1288 N N . ALA A 1 180 ? -47.776 -15.771 120.092 1.00 92.00 180 ALA A N 1
ATOM 1289 C CA . ALA A 1 180 ? -47.293 -16.710 119.082 1.00 92.00 180 ALA A CA 1
ATOM 1290 C C . ALA A 1 180 ? -47.979 -16.468 117.727 1.00 92.00 180 ALA A C 1
ATOM 1292 O O . ALA A 1 180 ? -47.296 -16.250 116.735 1.00 92.00 180 ALA A O 1
ATOM 1293 N N . ASN A 1 181 ? -49.311 -16.353 117.698 1.00 90.25 181 ASN A N 1
ATOM 1294 C CA . ASN A 1 181 ? -50.069 -16.067 116.474 1.00 90.25 181 ASN A CA 1
ATOM 1295 C C . ASN A 1 181 ? -49.686 -14.725 115.826 1.00 90.25 181 ASN A C 1
ATOM 1297 O O . ASN A 1 181 ? -49.681 -14.609 114.599 1.00 90.25 181 ASN A O 1
ATOM 1301 N N . ALA A 1 182 ? -49.374 -13.701 116.628 1.00 92.31 182 ALA A N 1
ATOM 1302 C CA . ALA A 1 182 ? -48.868 -12.427 116.119 1.00 92.31 182 ALA A CA 1
ATOM 1303 C C . ALA A 1 182 ? -47.483 -12.593 115.470 1.00 92.31 182 ALA A C 1
ATOM 1305 O O . ALA A 1 182 ? -47.258 -12.077 114.379 1.00 92.31 182 ALA A O 1
ATOM 1306 N N . THR A 1 183 ? -46.598 -13.373 116.100 1.00 92.69 183 THR A N 1
ATOM 1307 C CA . THR A 1 183 ? -45.263 -13.685 115.564 1.00 92.69 183 THR A CA 1
ATOM 1308 C C . THR A 1 183 ? -45.359 -14.469 114.251 1.00 92.69 183 THR A C 1
ATOM 1310 O O . THR A 1 183 ? -44.726 -14.083 113.273 1.00 92.69 183 THR A O 1
ATOM 1313 N N . ASP A 1 184 ? -46.211 -15.496 114.190 1.00 93.25 184 ASP A N 1
ATOM 1314 C CA . ASP A 1 184 ? -46.453 -16.283 112.974 1.00 93.25 184 ASP A CA 1
ATOM 1315 C C . ASP A 1 184 ? -47.037 -15.412 111.847 1.00 93.25 184 ASP A C 1
ATOM 1317 O O . ASP A 1 184 ? -46.666 -15.548 110.682 1.00 93.25 184 ASP A O 1
ATOM 1321 N N . THR A 1 185 ? -47.933 -14.475 112.181 1.00 92.69 185 THR A N 1
ATOM 1322 C CA . THR A 1 185 ? -48.500 -13.527 111.206 1.00 92.69 185 THR A CA 1
ATOM 1323 C C . THR A 1 185 ? -47.428 -12.593 110.647 1.00 92.69 185 THR A C 1
ATOM 1325 O O . THR A 1 185 ? -47.399 -12.348 109.440 1.00 92.69 185 THR A O 1
ATOM 1328 N N . ASP A 1 186 ? -46.537 -12.083 111.498 1.00 94.19 186 ASP A N 1
ATOM 1329 C CA . ASP A 1 186 ? -45.426 -11.230 111.075 1.00 94.19 186 ASP A CA 1
ATOM 1330 C C . ASP A 1 186 ? -44.417 -11.999 110.204 1.00 94.19 186 ASP A C 1
ATOM 1332 O O . ASP A 1 186 ? -43.965 -11.467 109.188 1.00 94.19 186 ASP A O 1
ATOM 1336 N N . GLU A 1 187 ? -44.122 -13.263 110.532 1.00 95.00 187 GLU A N 1
ATOM 1337 C CA . GLU A 1 187 ? -43.265 -14.138 109.719 1.00 95.00 187 GLU A CA 1
ATOM 1338 C C . GLU A 1 187 ? -43.887 -14.418 108.342 1.00 95.00 187 GLU A C 1
ATOM 1340 O O . GLU A 1 187 ? -43.226 -14.250 107.315 1.00 95.00 187 GLU A O 1
ATOM 1345 N N . VAL A 1 188 ? -45.181 -14.750 108.290 1.00 95.00 188 VAL A N 1
ATOM 1346 C CA . VAL A 1 188 ? -45.905 -14.956 107.026 1.00 95.00 188 VAL A CA 1
ATOM 1347 C C . VAL A 1 188 ? -45.943 -13.677 106.190 1.00 95.00 188 VAL A C 1
ATOM 1349 O O . VAL A 1 188 ? -45.742 -13.731 104.978 1.00 95.00 188 VAL A O 1
ATOM 1352 N N . ASN A 1 189 ? -46.161 -12.513 106.804 1.00 93.94 189 ASN A N 1
ATOM 1353 C CA . ASN A 1 189 ? -46.141 -11.237 106.089 1.00 93.94 189 ASN A CA 1
ATOM 1354 C C . ASN A 1 189 ? -44.751 -10.916 105.520 1.00 93.94 189 ASN A C 1
ATOM 1356 O O . ASN A 1 189 ? -44.655 -10.403 104.402 1.00 93.94 189 ASN A O 1
ATOM 1360 N N . ALA A 1 190 ? -43.683 -11.235 106.257 1.00 93.56 190 ALA A N 1
ATOM 1361 C CA . ALA A 1 190 ? -42.314 -11.092 105.774 1.00 93.56 190 ALA A CA 1
ATOM 1362 C C . ALA A 1 190 ? -42.029 -12.030 104.588 1.00 93.56 190 ALA A C 1
ATOM 1364 O O . ALA A 1 190 ? -41.475 -11.582 103.583 1.00 93.56 190 ALA A O 1
ATOM 1365 N N . GLU A 1 191 ? -42.475 -13.289 104.653 1.00 95.06 191 GLU A N 1
ATOM 1366 C CA . GLU A 1 191 ? -42.353 -14.252 103.550 1.00 95.06 191 GLU A CA 1
ATOM 1367 C C . GLU A 1 191 ? -43.163 -13.813 102.318 1.00 95.06 191 GLU A C 1
ATOM 1369 O O . GLU A 1 191 ? -42.663 -13.866 101.197 1.00 95.06 191 GLU A O 1
ATOM 1374 N N . ILE A 1 192 ? -44.385 -13.299 102.498 1.00 93.75 192 ILE A N 1
ATOM 1375 C CA . ILE A 1 192 ? -45.196 -12.749 101.397 1.00 93.75 192 ILE A CA 1
ATOM 1376 C C . ILE A 1 192 ? -44.486 -11.559 100.742 1.00 93.75 192 ILE A C 1
ATOM 1378 O O . ILE A 1 192 ? -44.481 -11.445 99.512 1.00 93.75 192 ILE A O 1
ATOM 1382 N N . ALA A 1 193 ? -43.887 -10.667 101.533 1.00 93.50 193 ALA A N 1
ATOM 1383 C CA . ALA A 1 193 ? -43.146 -9.523 101.011 1.00 93.50 193 ALA A CA 1
ATOM 1384 C C . ALA A 1 193 ? -41.902 -9.964 100.218 1.00 93.50 193 ALA A C 1
ATOM 1386 O O . ALA A 1 193 ? -41.676 -9.464 99.114 1.00 93.50 193 ALA A O 1
ATOM 1387 N N . ASP A 1 194 ? -41.142 -10.936 100.733 1.00 95.88 194 ASP A N 1
ATOM 1388 C CA . ASP A 1 194 ? -39.984 -11.522 100.047 1.00 95.88 194 ASP A CA 1
ATOM 1389 C C . ASP A 1 194 ? -40.388 -12.225 98.738 1.00 95.88 194 ASP A C 1
ATOM 1391 O O . ASP A 1 194 ? -39.809 -11.967 97.679 1.00 95.88 194 ASP A O 1
ATOM 1395 N N . GLN A 1 195 ? -41.449 -13.036 98.760 1.00 95.81 195 GLN A N 1
ATOM 1396 C CA . GLN A 1 195 ? -41.992 -13.690 97.565 1.00 95.81 195 GLN A CA 1
ATOM 1397 C C . GLN A 1 195 ? -42.499 -12.683 96.531 1.00 95.81 195 GLN A C 1
ATOM 1399 O O . GLN A 1 195 ? -42.269 -12.861 95.335 1.00 95.81 195 GLN A O 1
ATOM 1404 N N . THR A 1 196 ? -43.138 -11.600 96.974 1.00 94.88 196 THR A N 1
ATOM 1405 C CA . THR A 1 196 ? -43.578 -10.513 96.088 1.00 94.88 196 THR A CA 1
ATOM 1406 C C . THR A 1 196 ? -42.382 -9.859 95.394 1.00 94.88 196 THR A C 1
ATOM 1408 O O . THR A 1 196 ? -42.433 -9.625 94.185 1.00 94.88 196 THR A O 1
ATOM 1411 N N . GLY A 1 197 ? -41.284 -9.628 96.125 1.00 94.12 197 GLY A N 1
ATOM 1412 C CA . GLY A 1 197 ? -40.022 -9.147 95.558 1.00 94.12 197 GLY A CA 1
ATOM 1413 C C . GLY A 1 197 ? -39.451 -10.107 94.511 1.00 94.12 197 GLY A C 1
ATOM 1414 O O . GLY A 1 197 ? -39.205 -9.709 93.374 1.00 94.12 197 GLY A O 1
ATOM 1415 N N . LYS A 1 198 ? -39.348 -11.399 94.845 1.00 94.06 198 LYS A N 1
ATOM 1416 C CA . LYS A 1 198 ? -38.856 -12.442 93.925 1.00 94.06 198 LYS A CA 1
ATOM 1417 C C . LYS A 1 198 ? -39.694 -12.560 92.648 1.00 94.06 198 LYS A C 1
ATOM 1419 O O . LYS A 1 198 ? -39.140 -12.774 91.571 1.00 94.06 198 LYS A O 1
ATOM 1424 N N . VAL A 1 199 ? -41.017 -12.417 92.740 1.00 93.31 199 VAL A N 1
ATOM 1425 C CA . VAL A 1 199 ? -41.915 -12.438 91.571 1.00 93.31 199 VAL A CA 1
ATOM 1426 C C . VAL A 1 199 ? -41.716 -11.200 90.696 1.00 93.31 199 VAL A C 1
ATOM 1428 O O . VAL A 1 199 ? -41.695 -11.325 89.472 1.00 93.31 199 VAL A O 1
ATOM 1431 N N . ALA A 1 200 ? -41.525 -10.021 91.291 1.00 92.56 200 ALA A N 1
ATOM 1432 C CA . ALA A 1 200 ? -41.238 -8.799 90.542 1.00 92.56 200 ALA A CA 1
ATOM 1433 C C . ALA A 1 200 ? -39.889 -8.876 89.800 1.00 92.56 200 ALA A C 1
ATOM 1435 O O . ALA A 1 200 ? -39.804 -8.506 88.624 1.00 92.56 200 ALA A O 1
ATOM 1436 N N . ASP A 1 201 ? -38.857 -9.422 90.448 1.00 93.12 201 ASP A N 1
ATOM 1437 C CA . ASP A 1 201 ? -37.550 -9.659 89.826 1.00 93.12 201 ASP A CA 1
ATOM 1438 C C . ASP A 1 201 ? -37.653 -10.673 88.679 1.00 93.12 201 ASP A C 1
ATOM 1440 O O . ASP A 1 201 ? -37.115 -10.450 87.592 1.00 93.12 201 ASP A O 1
ATOM 1444 N N . ALA A 1 202 ? -38.404 -11.762 88.878 1.00 91.25 202 ALA A N 1
ATOM 1445 C CA . ALA A 1 202 ? -38.658 -12.752 87.835 1.00 91.25 202 ALA A CA 1
ATOM 1446 C C . ALA A 1 202 ? -39.409 -12.149 86.638 1.00 91.25 202 ALA A C 1
ATOM 1448 O O . ALA A 1 202 ? -39.038 -12.413 85.495 1.00 91.25 202 ALA A O 1
ATOM 1449 N N . GLN A 1 203 ? -40.419 -11.306 86.878 1.00 94.62 203 GLN A N 1
ATOM 1450 C CA . GLN A 1 203 ? -41.139 -10.611 85.809 1.00 94.62 203 GLN A CA 1
ATOM 1451 C C . GLN A 1 203 ? -40.201 -9.689 85.020 1.00 94.62 203 GLN A C 1
ATOM 1453 O O . GLN A 1 203 ? -40.199 -9.719 83.793 1.00 94.62 203 GLN A O 1
ATOM 1458 N N . THR A 1 204 ? -39.339 -8.942 85.713 1.00 93.75 204 THR A N 1
ATOM 1459 C CA . THR A 1 204 ? -38.341 -8.070 85.075 1.00 93.75 204 THR A CA 1
ATOM 1460 C C . THR A 1 204 ? -37.354 -8.870 84.217 1.00 93.75 204 THR A C 1
ATOM 1462 O O . THR A 1 204 ? -37.005 -8.456 83.107 1.00 93.75 204 TH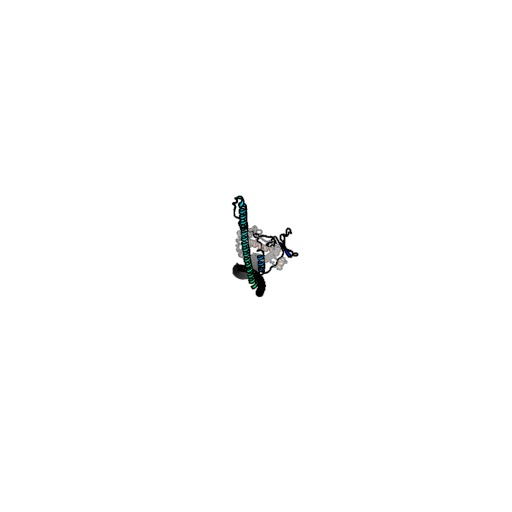R A O 1
ATOM 1465 N N . ALA A 1 205 ? -36.917 -10.039 84.695 1.00 91.38 205 ALA A N 1
ATOM 1466 C CA . ALA A 1 205 ? -36.052 -10.937 83.934 1.00 91.38 205 ALA A CA 1
ATOM 1467 C C . ALA A 1 205 ? -36.753 -11.498 82.683 1.00 91.38 205 ALA A C 1
ATOM 1469 O O . ALA A 1 205 ? -36.137 -11.565 81.620 1.00 91.38 205 ALA A O 1
ATOM 1470 N N . VAL A 1 206 ? -38.040 -11.851 82.784 1.00 91.69 206 VAL A N 1
ATOM 1471 C CA . VAL A 1 206 ? -38.857 -12.303 81.644 1.00 91.69 206 VAL A CA 1
ATOM 1472 C C . VAL A 1 206 ? -39.023 -11.192 80.612 1.00 91.69 206 VAL A C 1
ATOM 1474 O O . VAL A 1 206 ? -38.806 -11.437 79.427 1.00 91.69 206 VAL A O 1
ATOM 1477 N N . ASP A 1 207 ? -39.341 -9.973 81.045 1.00 92.94 207 ASP A N 1
ATOM 1478 C CA . ASP A 1 207 ? -39.500 -8.826 80.147 1.00 92.94 207 ASP A CA 1
ATOM 1479 C C . ASP A 1 207 ? -38.185 -8.507 79.418 1.00 92.94 207 ASP A C 1
ATOM 1481 O O . ASP A 1 207 ? -38.177 -8.251 78.212 1.00 92.94 207 ASP A O 1
ATOM 1485 N N . THR A 1 208 ? -37.057 -8.601 80.130 1.00 92.56 208 THR A N 1
ATOM 1486 C CA . THR A 1 208 ? -35.717 -8.432 79.549 1.00 92.56 208 THR A CA 1
ATOM 1487 C C . THR A 1 208 ? -35.426 -9.515 78.509 1.00 92.56 208 THR A C 1
ATOM 1489 O O . THR A 1 208 ? -35.047 -9.198 77.382 1.00 92.56 208 THR A O 1
ATOM 1492 N N . ALA A 1 209 ? -35.671 -10.786 78.837 1.00 88.94 209 ALA A N 1
ATOM 1493 C CA . ALA A 1 209 ? -35.466 -11.902 77.914 1.00 88.94 209 ALA A CA 1
ATOM 1494 C C . ALA A 1 209 ? -36.378 -11.815 76.677 1.00 88.94 209 ALA A C 1
ATOM 1496 O O . ALA A 1 209 ? -35.958 -12.150 75.568 1.00 88.94 209 ALA A O 1
ATOM 1497 N N . GLN A 1 210 ? -37.615 -11.338 76.839 1.00 92.31 210 GLN A N 1
ATOM 1498 C CA . GLN A 1 210 ? -38.537 -11.122 75.726 1.00 92.31 210 GLN A CA 1
ATOM 1499 C C . GLN A 1 210 ? -38.028 -10.018 74.791 1.00 92.31 210 GLN A C 1
ATOM 1501 O O . GLN A 1 210 ? -38.030 -10.205 73.577 1.00 92.31 210 GLN A O 1
ATOM 1506 N N . ALA A 1 211 ? -37.521 -8.908 75.337 1.00 90.31 211 ALA A N 1
ATOM 1507 C CA . ALA A 1 211 ? -36.930 -7.838 74.537 1.00 90.31 211 ALA A CA 1
ATOM 1508 C C . ALA A 1 211 ? -35.668 -8.298 73.781 1.00 90.31 211 ALA A C 1
ATOM 1510 O O . ALA A 1 211 ? -35.487 -7.963 72.608 1.00 90.31 211 ALA A O 1
ATOM 1511 N N . GLU A 1 212 ? -34.809 -9.097 74.422 1.00 92.19 212 GLU A N 1
ATOM 1512 C CA . GLU A 1 212 ? -33.634 -9.699 73.778 1.00 92.19 212 GLU A CA 1
ATOM 1513 C C . GLU A 1 212 ? -34.029 -10.657 72.648 1.00 92.19 212 GLU A C 1
ATOM 1515 O O . GLU A 1 212 ? -33.439 -10.613 71.564 1.00 92.19 212 GLU A O 1
ATOM 1520 N N . LYS A 1 213 ? -35.060 -11.482 72.865 1.00 90.50 213 LYS A N 1
ATOM 1521 C CA . LYS A 1 213 ? -35.617 -12.365 71.837 1.00 90.50 213 LYS A CA 1
ATOM 1522 C C . LYS A 1 213 ? -36.156 -11.566 70.650 1.00 90.50 213 LYS A C 1
ATOM 1524 O O . LYS A 1 213 ? -35.838 -11.896 69.510 1.00 90.50 213 LYS A O 1
ATOM 1529 N N . ASP A 1 214 ? -36.928 -10.512 70.897 1.00 92.12 214 ASP A N 1
ATOM 1530 C CA . ASP A 1 214 ? -37.507 -9.686 69.833 1.00 92.12 214 ASP A CA 1
ATOM 1531 C C . ASP A 1 214 ? -36.410 -8.988 69.003 1.00 92.12 214 ASP A C 1
ATOM 1533 O O . ASP A 1 214 ? -36.499 -8.908 67.774 1.00 92.12 214 ASP A O 1
ATOM 1537 N N . ALA A 1 215 ? -35.325 -8.546 69.651 1.00 90.00 215 ALA A N 1
ATOM 1538 C CA . ALA A 1 215 ? -34.152 -8.003 68.967 1.00 90.00 215 ALA A CA 1
ATOM 1539 C C . ALA A 1 215 ? -33.416 -9.066 68.127 1.00 90.00 215 ALA A C 1
ATOM 1541 O O . ALA A 1 215 ? -32.964 -8.779 67.013 1.00 90.00 215 ALA A O 1
ATOM 1542 N N . ALA A 1 216 ? -33.304 -10.296 68.634 1.00 87.50 216 ALA A N 1
ATOM 1543 C CA . ALA A 1 216 ? -32.718 -11.411 67.897 1.00 87.50 216 ALA A CA 1
ATOM 1544 C C . ALA A 1 216 ? -33.556 -11.778 66.661 1.00 87.50 216 ALA A C 1
ATOM 1546 O O . ALA A 1 216 ? -32.998 -11.904 65.569 1.00 87.50 216 ALA A O 1
ATOM 1547 N N . ASP A 1 217 ? -34.881 -11.860 66.797 1.00 91.62 217 ASP A N 1
ATOM 1548 C CA . ASP A 1 217 ? -35.798 -12.158 65.690 1.00 91.62 217 ASP A CA 1
ATOM 1549 C C . ASP A 1 217 ? -35.724 -11.082 64.589 1.00 91.62 217 ASP A C 1
ATOM 1551 O O . ASP A 1 217 ? -35.668 -11.403 63.399 1.00 91.62 217 ASP A O 1
ATOM 1555 N N . ALA A 1 218 ? -35.625 -9.800 64.962 1.00 90.56 218 ALA A N 1
ATOM 1556 C CA . ALA A 1 218 ? -35.437 -8.706 64.005 1.00 90.56 218 ALA A CA 1
ATOM 1557 C C . ALA A 1 218 ? -34.100 -8.802 63.239 1.00 90.56 218 ALA A C 1
ATOM 1559 O O . ALA A 1 218 ? -34.039 -8.542 62.029 1.00 90.56 218 ALA A O 1
ATOM 1560 N N . ASN A 1 219 ? -33.023 -9.207 63.921 1.00 90.31 219 ASN A N 1
ATOM 1561 C CA . ASN A 1 219 ? -31.724 -9.441 63.291 1.00 90.31 219 ASN A CA 1
ATOM 1562 C C . ASN A 1 219 ? -31.764 -10.626 62.320 1.00 90.31 219 ASN A C 1
ATOM 1564 O O . ASN A 1 219 ? -31.210 -10.526 61.223 1.00 90.31 219 ASN A O 1
ATOM 1568 N N . VAL A 1 220 ? -32.431 -11.722 62.692 1.00 90.94 220 VAL A N 1
ATOM 1569 C CA . VAL A 1 220 ? -32.612 -12.889 61.816 1.00 90.94 220 VAL A CA 1
ATOM 1570 C C . VAL A 1 220 ? -33.369 -12.491 60.552 1.00 90.94 220 VAL A C 1
ATOM 1572 O O . VAL A 1 220 ? -32.862 -12.727 59.458 1.00 90.94 220 VAL A O 1
ATOM 1575 N N . ALA A 1 221 ? -34.499 -11.790 60.676 1.00 90.75 221 ALA A N 1
ATOM 1576 C CA . ALA A 1 221 ? -35.278 -11.331 59.523 1.00 90.75 221 ALA A CA 1
ATOM 1577 C C . ALA A 1 221 ? -34.460 -10.430 58.575 1.00 90.75 221 ALA A C 1
ATOM 1579 O O . ALA A 1 221 ? -34.538 -10.556 57.351 1.00 90.75 221 ALA A O 1
ATOM 1580 N N . THR A 1 222 ? -33.622 -9.549 59.132 1.00 91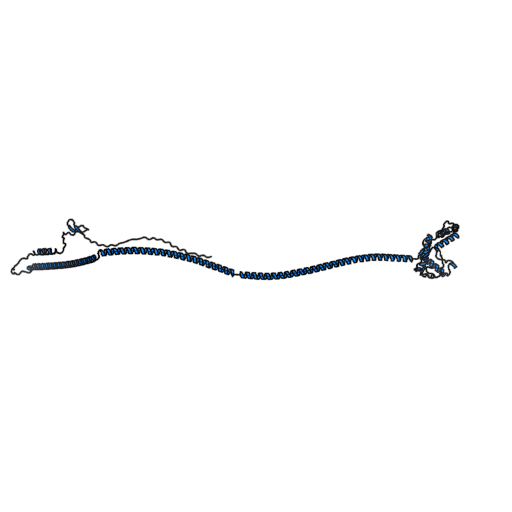.81 222 THR A N 1
ATOM 1581 C CA . THR A 1 222 ? -32.707 -8.709 58.341 1.00 91.81 222 THR A CA 1
ATOM 1582 C C . THR A 1 222 ? -31.681 -9.562 57.592 1.00 91.81 222 THR A C 1
ATOM 1584 O O . THR A 1 222 ? -31.437 -9.349 56.405 1.00 91.81 222 THR A O 1
ATOM 1587 N N . LYS A 1 223 ? -31.097 -10.563 58.257 1.00 89.94 223 LYS A N 1
ATOM 1588 C CA . LYS A 1 223 ? -30.098 -11.448 57.647 1.00 89.94 223 LYS A CA 1
ATOM 1589 C C . LYS A 1 223 ? -30.695 -12.367 56.586 1.00 89.94 223 LYS A C 1
ATOM 1591 O O . LYS A 1 223 ? -30.040 -12.613 55.579 1.00 89.94 223 LYS A O 1
ATOM 1596 N N . GLU A 1 224 ? -31.927 -12.830 56.756 1.00 90.25 224 GLU A N 1
ATOM 1597 C CA . GLU A 1 224 ? -32.644 -13.576 55.718 1.00 90.25 224 GLU A CA 1
ATOM 1598 C C . GLU A 1 224 ? -32.882 -12.718 54.467 1.00 90.25 224 GLU A C 1
ATOM 1600 O O . GLU A 1 224 ? -32.676 -13.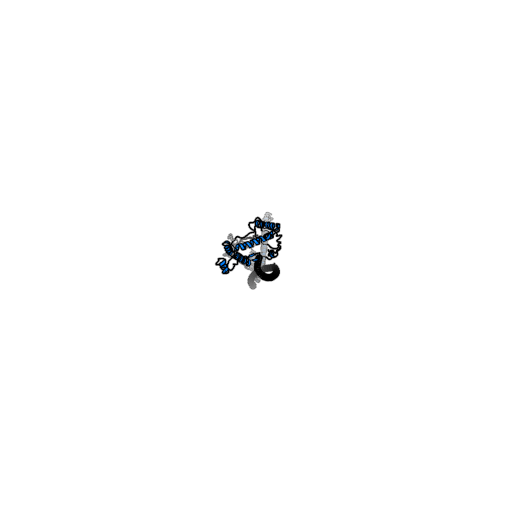194 53.348 1.00 90.25 224 GLU A O 1
ATOM 1605 N N . ALA A 1 225 ? -33.232 -11.438 54.636 1.00 86.25 225 ALA A N 1
ATOM 1606 C CA . ALA A 1 225 ? -33.357 -10.498 53.523 1.00 86.25 225 ALA A CA 1
ATOM 1607 C C . ALA A 1 225 ? -32.010 -10.244 52.817 1.00 86.25 225 ALA A C 1
ATOM 1609 O O . ALA A 1 225 ? -31.962 -10.270 51.585 1.00 86.25 225 ALA A O 1
ATOM 1610 N N . ASP A 1 226 ? -30.916 -10.074 53.573 1.00 89.12 226 ASP A N 1
ATOM 1611 C CA . ASP A 1 226 ? -29.555 -9.952 53.024 1.00 89.12 226 ASP A CA 1
ATOM 1612 C C . ASP A 1 226 ? -29.174 -11.194 52.193 1.00 89.12 226 ASP A C 1
ATOM 1614 O O . ASP A 1 226 ? -28.661 -11.078 51.077 1.00 89.12 226 ASP A O 1
ATOM 1618 N N . VAL A 1 227 ? -29.449 -12.397 52.714 1.00 85.81 227 VAL A N 1
ATOM 1619 C CA . VAL A 1 227 ? -29.169 -13.669 52.025 1.00 85.81 227 VAL A CA 1
ATOM 1620 C C . VAL A 1 227 ? -29.995 -13.793 50.749 1.00 85.81 227 VAL A C 1
ATOM 1622 O O . VAL A 1 227 ? -29.452 -14.164 49.708 1.00 85.81 227 VAL A O 1
ATOM 1625 N N . LYS A 1 228 ? -31.283 -13.443 50.794 1.00 84.69 228 LYS A N 1
ATOM 1626 C CA . LYS A 1 228 ? -32.161 -13.458 49.621 1.00 84.69 228 LYS A CA 1
ATOM 1627 C C . LYS A 1 228 ? -31.684 -12.480 48.545 1.00 84.69 228 LYS A C 1
ATOM 1629 O O . LYS A 1 228 ? -31.634 -12.852 47.377 1.00 84.69 228 LYS A O 1
ATOM 1634 N N . ALA A 1 229 ? -31.266 -11.274 48.930 1.00 80.56 229 ALA A N 1
ATOM 1635 C CA . ALA A 1 229 ? -30.698 -10.293 48.008 1.00 80.56 229 ALA A CA 1
ATOM 1636 C C . ALA A 1 229 ? -29.383 -10.784 47.374 1.00 80.56 229 ALA A C 1
ATOM 1638 O O . ALA A 1 229 ? -29.175 -10.611 46.174 1.00 80.56 229 ALA A O 1
ATOM 1639 N N . ALA A 1 230 ? -28.514 -11.445 48.144 1.00 79.50 230 ALA A N 1
ATOM 1640 C CA . ALA A 1 230 ? -27.282 -12.040 47.625 1.00 79.50 230 ALA A CA 1
ATOM 1641 C C . ALA A 1 230 ? -27.552 -13.221 46.672 1.00 79.50 230 ALA A C 1
ATOM 1643 O O . ALA A 1 230 ? -26.891 -13.347 45.642 1.00 79.50 230 ALA A O 1
ATOM 1644 N N . GLN A 1 231 ? -28.542 -14.066 46.977 1.00 78.12 231 GLN A N 1
ATOM 1645 C CA . GLN A 1 231 ? -28.989 -15.146 46.091 1.00 78.12 231 GLN A CA 1
ATOM 1646 C C . GLN A 1 231 ? -29.583 -14.601 44.789 1.00 78.12 231 GLN A C 1
ATOM 1648 O O . GLN A 1 231 ? -29.249 -15.102 43.717 1.00 78.12 231 GLN A O 1
ATOM 1653 N N . ASP A 1 232 ? -30.409 -13.556 44.862 1.00 76.94 232 ASP A N 1
ATOM 1654 C CA . ASP A 1 232 ? -30.970 -12.878 43.689 1.00 76.94 232 ASP A CA 1
ATOM 1655 C C . ASP A 1 232 ? -29.868 -12.197 42.852 1.00 76.94 232 ASP A C 1
ATOM 1657 O O . ASP A 1 232 ? -29.920 -12.237 41.628 1.00 76.94 232 ASP A O 1
ATOM 1661 N N . ALA A 1 233 ? -28.821 -11.643 43.477 1.00 72.69 233 ALA A N 1
ATOM 1662 C CA . ALA A 1 233 ? -27.670 -11.063 42.776 1.00 72.69 233 ALA A CA 1
ATOM 1663 C C . ALA A 1 233 ? -26.777 -12.117 42.092 1.00 72.69 233 ALA A C 1
ATOM 1665 O O . ALA A 1 233 ? -26.234 -11.863 41.021 1.00 72.69 233 ALA A O 1
ATOM 1666 N N . ILE A 1 234 ? -26.631 -13.305 42.689 1.00 69.31 234 ILE A N 1
ATOM 1667 C CA . ILE A 1 234 ? -25.892 -14.431 42.090 1.00 69.31 234 ILE A CA 1
ATOM 1668 C C . ILE A 1 234 ? -26.710 -15.113 40.981 1.00 69.31 234 ILE A C 1
ATOM 1670 O O . ILE A 1 234 ? -26.140 -15.605 40.009 1.00 69.31 234 ILE A O 1
ATOM 1674 N N . SER A 1 235 ? -28.039 -15.149 41.108 1.00 67.69 235 SER A N 1
ATOM 1675 C CA . SER A 1 235 ? -28.942 -15.759 40.120 1.00 67.69 235 SER A CA 1
ATOM 1676 C C . SER A 1 235 ? -29.417 -14.793 39.024 1.00 67.69 235 SER A C 1
ATOM 1678 O O . SER A 1 235 ? -29.882 -15.239 37.974 1.00 67.69 235 SER A O 1
ATOM 1680 N N . GLY A 1 236 ? -29.273 -13.482 39.221 1.00 60.94 236 GLY A N 1
ATOM 1681 C CA . GLY A 1 236 ? -29.624 -12.443 38.258 1.00 60.94 236 GLY A CA 1
ATOM 1682 C C . GLY A 1 236 ? -28.503 -12.173 37.253 1.00 60.94 236 GLY A C 1
ATOM 1683 O O . GLY A 1 236 ? -27.492 -11.592 37.618 1.00 60.94 236 GLY A O 1
ATOM 1684 N N . THR A 1 237 ? -28.715 -12.603 36.002 1.00 63.53 237 THR A N 1
ATOM 1685 C CA . THR A 1 237 ? -28.062 -12.237 34.714 1.00 63.53 237 THR A CA 1
ATOM 1686 C C . THR A 1 237 ? -26.531 -12.239 34.568 1.00 63.53 237 THR A C 1
ATOM 1688 O O . THR A 1 237 ? -26.060 -12.544 33.474 1.00 63.53 237 THR A O 1
ATOM 1691 N N . GLY A 1 238 ? -25.731 -12.004 35.607 1.00 68.25 238 GLY A N 1
ATOM 1692 C CA . GLY A 1 238 ? -24.280 -11.814 35.492 1.00 68.25 238 GLY A CA 1
ATOM 1693 C C . GLY A 1 238 ? -23.522 -13.025 34.940 1.00 68.25 238 GLY A C 1
ATOM 1694 O O . GLY A 1 238 ? -22.571 -12.867 34.180 1.00 68.25 238 GLY A O 1
ATOM 1695 N N . LEU A 1 239 ? -23.969 -14.248 35.248 1.00 74.75 239 LEU A N 1
ATOM 1696 C CA . LEU A 1 239 ? -23.363 -15.465 34.694 1.00 74.75 239 LEU A CA 1
ATOM 1697 C C . LEU A 1 239 ? -23.708 -15.663 33.207 1.00 74.75 239 LEU A C 1
ATOM 1699 O O . LEU A 1 239 ? -22.858 -16.087 32.427 1.00 74.75 239 LEU A O 1
ATOM 1703 N N . ALA A 1 240 ? -24.937 -15.331 32.804 1.00 76.94 240 ALA A N 1
ATOM 1704 C CA . ALA A 1 240 ? -25.378 -15.446 31.415 1.00 76.94 240 ALA A CA 1
ATOM 1705 C C . ALA A 1 240 ? -24.726 -14.375 30.524 1.00 76.94 240 ALA A C 1
ATOM 1707 O O . ALA A 1 240 ? -24.293 -14.677 29.415 1.00 76.94 240 ALA A O 1
ATOM 1708 N N . GLU A 1 241 ? -24.596 -13.146 31.026 1.00 79.25 241 GLU A N 1
ATOM 1709 C CA . GLU A 1 241 ? -23.900 -12.047 30.346 1.00 79.25 241 GLU A CA 1
ATOM 1710 C C . GLU A 1 241 ? -22.397 -12.329 30.199 1.00 79.25 241 GLU A C 1
ATOM 1712 O O . GLU A 1 241 ? -21.822 -12.090 29.135 1.00 79.25 241 GLU A O 1
ATOM 1717 N N . ALA A 1 242 ? -21.763 -12.900 31.229 1.00 78.56 242 ALA A N 1
ATOM 1718 C CA . ALA A 1 242 ? -20.364 -13.315 31.163 1.00 78.56 242 ALA A CA 1
ATOM 1719 C C . ALA A 1 242 ? -20.141 -14.446 30.145 1.00 78.56 242 ALA A C 1
ATOM 1721 O O . ALA A 1 242 ? -19.179 -14.389 29.380 1.00 78.56 242 ALA A O 1
ATOM 1722 N N . GLN A 1 243 ? -21.039 -15.436 30.087 1.00 84.12 243 GLN A N 1
ATOM 1723 C CA . GLN A 1 243 ? -20.955 -16.519 29.104 1.00 84.12 243 GLN A CA 1
ATOM 1724 C C . GLN A 1 243 ? -21.170 -16.005 27.674 1.00 84.12 243 GLN A C 1
ATOM 1726 O O . GLN A 1 243 ? -20.376 -16.321 26.798 1.00 84.12 243 GLN A O 1
ATOM 1731 N N . ALA A 1 244 ? -22.165 -15.141 27.445 1.00 85.94 244 ALA A N 1
ATOM 1732 C CA . ALA A 1 244 ? -22.387 -14.527 26.135 1.00 85.94 244 ALA A CA 1
ATOM 1733 C C . ALA A 1 244 ? -21.190 -13.669 25.684 1.00 85.94 244 ALA A C 1
ATOM 1735 O O . ALA A 1 244 ? -20.819 -13.676 24.512 1.00 85.94 244 ALA A O 1
ATOM 1736 N N . THR A 1 245 ? -20.549 -12.962 26.620 1.00 88.00 245 THR A N 1
ATOM 1737 C CA . THR A 1 245 ? -19.327 -12.192 26.345 1.00 88.00 245 THR A CA 1
ATOM 1738 C C . THR A 1 245 ? -18.153 -13.107 25.988 1.00 88.00 245 THR A C 1
ATOM 1740 O O . THR A 1 245 ? -17.383 -12.789 25.083 1.00 88.00 245 THR A O 1
ATOM 1743 N N . LEU A 1 246 ? -18.012 -14.249 26.668 1.00 89.62 246 LEU A N 1
ATOM 1744 C CA . LEU A 1 246 ? -16.981 -15.246 26.374 1.00 89.62 246 LEU A CA 1
ATOM 1745 C C . LEU A 1 246 ? -17.194 -15.909 25.005 1.00 89.62 246 LEU A C 1
ATOM 1747 O O . LEU A 1 246 ? -16.229 -16.086 24.259 1.00 89.62 246 LEU A O 1
ATOM 1751 N N . ASP A 1 247 ? -18.437 -16.242 24.664 1.00 93.50 247 ASP A N 1
ATOM 1752 C CA . ASP A 1 247 ? -18.791 -16.834 23.373 1.00 93.50 247 ASP A CA 1
ATOM 1753 C C . ASP A 1 247 ? -18.504 -15.840 22.233 1.00 93.50 247 ASP A C 1
ATOM 1755 O O . ASP A 1 247 ? -17.791 -16.176 21.287 1.00 93.50 247 ASP A O 1
ATOM 1759 N N . GLN A 1 248 ? -18.926 -14.577 22.379 1.00 94.00 248 GLN A N 1
ATOM 1760 C CA . GLN A 1 248 ? -18.623 -13.520 21.407 1.00 94.00 248 GLN A CA 1
ATOM 1761 C C . GLN A 1 248 ? -17.113 -13.291 21.256 1.00 94.00 248 GLN A C 1
ATOM 1763 O O . GLN A 1 248 ? -16.608 -13.195 20.140 1.00 94.00 248 GLN A O 1
ATOM 1768 N N . ALA A 1 249 ? -16.368 -13.251 22.365 1.00 89.75 249 ALA A N 1
ATOM 1769 C CA . ALA A 1 249 ? -14.915 -13.112 22.319 1.00 89.75 249 ALA A CA 1
ATOM 1770 C C . ALA A 1 249 ? -14.241 -14.305 21.615 1.00 89.75 249 ALA A C 1
ATOM 1772 O O . ALA A 1 249 ? -13.228 -14.135 20.935 1.00 89.75 249 ALA A O 1
ATOM 1773 N N . THR A 1 250 ? -14.802 -15.508 21.748 1.00 94.44 250 THR A N 1
ATOM 1774 C CA . THR A 1 250 ? -14.310 -16.715 21.069 1.00 94.44 250 THR A CA 1
ATOM 1775 C C . THR A 1 250 ? -14.530 -16.628 19.556 1.00 94.44 250 THR A C 1
ATOM 1777 O O . THR A 1 250 ? -13.602 -16.894 18.785 1.00 94.44 250 THR A O 1
ATOM 1780 N N . ASP A 1 251 ? -15.711 -16.185 19.123 1.00 93.31 251 ASP A N 1
ATOM 1781 C CA . ASP A 1 251 ? -16.038 -15.977 17.707 1.00 93.31 251 ASP A CA 1
ATOM 1782 C C . ASP A 1 251 ? -15.188 -14.865 17.071 1.00 93.31 251 ASP A C 1
ATOM 1784 O O . ASP A 1 251 ? -14.687 -15.007 15.945 1.00 93.31 251 ASP A O 1
ATOM 1788 N N . ASP A 1 252 ? -14.952 -13.780 17.810 1.00 93.50 252 ASP A N 1
ATOM 1789 C CA . ASP A 1 252 ? -14.089 -12.679 17.381 1.00 93.50 252 ASP A CA 1
ATOM 1790 C C . ASP A 1 252 ? -12.643 -13.161 17.176 1.00 93.50 252 ASP A C 1
ATOM 1792 O O . ASP A 1 252 ? -12.008 -12.838 16.166 1.00 93.50 252 ASP A O 1
ATOM 1796 N N . VAL A 1 253 ? -12.123 -13.999 18.082 1.00 92.31 253 VAL A N 1
ATOM 1797 C CA . VAL A 1 253 ? -10.787 -14.607 17.953 1.00 92.31 253 VAL A CA 1
ATOM 1798 C C . VAL A 1 253 ? -10.705 -15.539 16.742 1.00 92.31 253 VAL A C 1
ATOM 1800 O O . VAL A 1 253 ? -9.713 -15.499 16.004 1.00 92.31 253 VAL A O 1
ATOM 1803 N N . ALA A 1 254 ? -11.731 -16.356 16.487 1.00 92.31 254 ALA A N 1
ATOM 1804 C CA . ALA A 1 254 ? -11.775 -17.232 15.315 1.00 92.31 254 ALA A CA 1
ATOM 1805 C C . ALA A 1 254 ? -11.781 -16.428 14.000 1.00 92.31 254 ALA A C 1
ATOM 1807 O O . ALA A 1 254 ? -11.044 -16.738 13.053 1.00 92.31 254 ALA A O 1
ATOM 1808 N N . THR A 1 255 ? -12.553 -15.340 13.969 1.00 92.19 255 THR A N 1
ATOM 1809 C CA . THR A 1 255 ? -12.616 -14.406 12.838 1.00 92.19 255 THR A CA 1
ATOM 1810 C C . THR A 1 255 ? -11.268 -13.723 12.609 1.00 92.19 255 THR A C 1
ATOM 1812 O O . THR A 1 255 ? -10.748 -13.732 11.489 1.00 92.19 255 THR A O 1
ATOM 1815 N N . ALA A 1 256 ? -10.651 -13.194 13.669 1.00 88.62 256 ALA A N 1
ATOM 1816 C CA . ALA A 1 256 ? -9.340 -12.552 13.603 1.00 88.62 256 ALA A CA 1
ATOM 1817 C C . ALA A 1 256 ? -8.244 -13.521 13.130 1.00 88.62 256 ALA A C 1
ATOM 1819 O O . ALA A 1 256 ? -7.400 -13.155 12.310 1.00 88.62 256 ALA A O 1
ATOM 1820 N N . THR A 1 257 ? -8.288 -14.778 13.579 1.00 90.75 257 THR A N 1
ATOM 1821 C CA . THR A 1 257 ? -7.349 -15.829 13.156 1.00 90.75 257 THR A CA 1
ATOM 1822 C C . THR A 1 257 ? -7.479 -16.129 11.661 1.00 90.75 257 THR A C 1
ATOM 1824 O O . THR A 1 257 ? -6.475 -16.224 10.954 1.00 90.75 257 THR A O 1
ATOM 1827 N N . THR A 1 258 ? -8.709 -16.207 11.148 1.00 91.62 258 THR A N 1
ATOM 1828 C CA . THR A 1 258 ? -8.970 -16.416 9.714 1.00 91.62 258 THR A CA 1
ATOM 1829 C C . THR A 1 258 ? -8.475 -15.236 8.875 1.00 91.62 258 THR A C 1
ATOM 1831 O O . THR A 1 258 ? -7.831 -15.427 7.840 1.00 91.62 258 THR A O 1
ATOM 1834 N N . ALA A 1 259 ? -8.721 -14.006 9.337 1.00 88.06 259 ALA A N 1
ATOM 1835 C CA . ALA A 1 259 ? -8.227 -12.798 8.682 1.00 88.06 259 ALA A CA 1
ATOM 1836 C C . ALA A 1 259 ? -6.687 -12.744 8.657 1.00 88.06 259 ALA A C 1
ATOM 1838 O O . ALA A 1 259 ? -6.100 -12.376 7.637 1.00 88.06 259 ALA A O 1
ATOM 1839 N N . LEU A 1 260 ? -6.026 -13.166 9.741 1.00 89.69 260 LEU A N 1
ATOM 1840 C CA . LEU A 1 260 ? -4.567 -13.235 9.831 1.00 89.69 260 LEU A CA 1
ATOM 1841 C C . LEU A 1 260 ? -3.967 -14.254 8.850 1.00 89.69 260 LEU A C 1
ATOM 1843 O O . LEU A 1 260 ? -2.958 -13.961 8.203 1.00 89.69 260 LEU A O 1
ATOM 1847 N N . ASP A 1 261 ? -4.581 -15.429 8.701 1.00 90.75 261 ASP A N 1
ATOM 1848 C CA . ASP A 1 261 ? -4.133 -16.441 7.736 1.00 90.75 261 ASP A CA 1
ATOM 1849 C C . ASP A 1 261 ? -4.282 -15.942 6.288 1.00 90.75 261 ASP A C 1
ATOM 1851 O O . ASP A 1 261 ? -3.345 -16.032 5.487 1.00 90.75 261 ASP A O 1
ATOM 1855 N N . ALA A 1 262 ? -5.420 -15.317 5.964 1.00 87.50 262 ALA A N 1
ATOM 1856 C CA . ALA A 1 262 ? -5.647 -14.701 4.658 1.00 87.50 262 ALA A CA 1
ATOM 1857 C C . ALA A 1 262 ? -4.622 -13.593 4.356 1.00 87.50 262 ALA A C 1
ATOM 1859 O O . ALA A 1 262 ? -4.033 -13.570 3.271 1.00 87.50 262 ALA A O 1
ATOM 1860 N N . ALA A 1 263 ? -4.350 -12.716 5.329 1.00 86.00 263 ALA A N 1
ATOM 1861 C CA . ALA A 1 263 ? -3.344 -11.664 5.206 1.00 86.00 263 ALA A CA 1
ATOM 1862 C C . ALA A 1 263 ? -1.931 -12.239 5.017 1.00 86.00 263 ALA A C 1
ATOM 1864 O O . ALA A 1 263 ? -1.164 -11.750 4.187 1.00 86.00 263 ALA A O 1
ATOM 1865 N N . THR A 1 264 ? -1.598 -13.319 5.726 1.00 88.38 264 THR A N 1
ATOM 1866 C CA . THR A 1 264 ? -0.300 -13.997 5.607 1.00 88.38 264 THR A CA 1
ATOM 1867 C C . THR A 1 264 ? -0.121 -14.622 4.220 1.00 88.38 264 THR A C 1
ATOM 1869 O O . THR A 1 264 ? 0.927 -14.455 3.589 1.00 88.38 264 THR A O 1
ATOM 1872 N N . LYS A 1 265 ? -1.154 -15.292 3.690 1.00 88.94 265 LYS A N 1
ATOM 1873 C CA . LYS A 1 265 ? -1.156 -15.835 2.320 1.00 88.94 265 LYS A CA 1
ATOM 1874 C C . LYS A 1 265 ? -0.999 -14.731 1.275 1.00 88.94 265 LYS A C 1
ATOM 1876 O O . LYS A 1 265 ? -0.171 -14.870 0.373 1.00 88.94 265 LYS A O 1
ATOM 1881 N N . ALA A 1 266 ? -1.725 -13.623 1.425 1.00 85.31 266 ALA A N 1
ATOM 1882 C CA . ALA A 1 266 ? -1.611 -12.466 0.539 1.00 85.31 266 ALA A CA 1
ATOM 1883 C C . ALA A 1 266 ? -0.198 -11.856 0.569 1.00 85.31 266 ALA A C 1
ATOM 1885 O O . ALA A 1 266 ? 0.384 -11.601 -0.485 1.00 85.31 266 ALA A O 1
ATOM 1886 N N . ALA A 1 267 ? 0.397 -11.700 1.756 1.00 81.94 267 ALA A N 1
ATOM 1887 C CA . ALA A 1 267 ? 1.756 -11.185 1.907 1.00 81.94 267 ALA A CA 1
ATOM 1888 C C . ALA A 1 267 ? 2.804 -12.090 1.234 1.00 81.94 267 ALA A C 1
ATOM 1890 O O . ALA A 1 267 ? 3.722 -11.599 0.575 1.00 81.94 267 ALA A O 1
ATOM 1891 N N . ASN A 1 268 ? 2.663 -13.413 1.347 1.00 88.31 268 ASN A N 1
ATOM 1892 C CA . ASN A 1 268 ? 3.562 -14.360 0.685 1.00 88.31 268 ASN A CA 1
ATOM 1893 C C . ASN A 1 268 ? 3.402 -14.350 -0.844 1.00 88.31 268 ASN A C 1
ATOM 1895 O O . ASN A 1 268 ? 4.402 -14.379 -1.563 1.00 88.31 268 ASN A O 1
ATOM 1899 N N . ALA A 1 269 ? 2.170 -14.246 -1.351 1.00 85.12 269 ALA A N 1
ATOM 1900 C CA . ALA A 1 269 ? 1.910 -14.104 -2.784 1.00 85.12 269 ALA A CA 1
ATOM 1901 C C . ALA A 1 269 ? 2.502 -12.799 -3.351 1.00 85.12 269 ALA A C 1
ATOM 1903 O O . ALA A 1 269 ? 3.117 -12.808 -4.421 1.00 85.12 269 ALA A O 1
ATOM 1904 N N . ALA A 1 270 ? 2.386 -11.694 -2.606 1.00 81.25 270 ALA A N 1
ATOM 1905 C CA . ALA A 1 270 ? 2.996 -10.417 -2.963 1.00 81.25 270 ALA A CA 1
ATOM 1906 C C . ALA A 1 270 ? 4.529 -10.517 -3.022 1.00 81.25 270 ALA A C 1
ATOM 1908 O O . ALA A 1 270 ? 5.124 -10.125 -4.022 1.00 81.25 270 ALA A O 1
ATOM 1909 N N . LYS A 1 271 ? 5.170 -11.134 -2.016 1.00 88.94 271 LYS A N 1
ATOM 1910 C CA . LYS A 1 271 ? 6.627 -11.379 -2.019 1.00 88.94 271 LYS A CA 1
ATOM 1911 C C . LYS A 1 271 ? 7.085 -12.188 -3.232 1.00 88.94 271 LYS A C 1
ATOM 1913 O O . LYS A 1 271 ? 8.109 -11.863 -3.826 1.00 88.94 271 LYS A O 1
ATOM 1918 N N . LYS A 1 272 ? 6.333 -13.227 -3.617 1.00 90.69 272 LYS A N 1
ATOM 1919 C CA . LYS A 1 272 ? 6.653 -14.019 -4.812 1.00 90.69 272 LYS A CA 1
ATOM 1920 C C . LYS A 1 272 ? 6.548 -13.172 -6.084 1.00 90.69 272 LYS A C 1
ATOM 1922 O O . LYS A 1 272 ? 7.443 -13.217 -6.919 1.00 90.69 272 LYS A O 1
ATOM 1927 N N . THR A 1 273 ? 5.483 -12.382 -6.202 1.00 87.69 273 THR A N 1
ATOM 1928 C CA . THR A 1 273 ? 5.272 -11.488 -7.350 1.00 87.69 273 THR A CA 1
ATOM 1929 C C . THR A 1 273 ? 6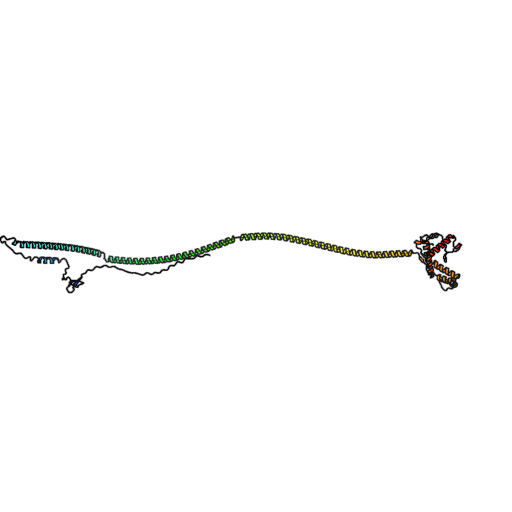.410 -10.478 -7.480 1.00 87.69 273 THR A C 1
ATOM 1931 O O . THR A 1 273 ? 6.895 -10.236 -8.581 1.00 87.69 273 THR A O 1
ATOM 1934 N N . ASP A 1 274 ? 6.887 -9.931 -6.362 1.00 86.69 274 ASP A N 1
ATOM 1935 C CA . ASP A 1 274 ? 8.021 -9.007 -6.363 1.00 86.69 274 ASP A CA 1
ATOM 1936 C C . ASP A 1 274 ? 9.341 -9.680 -6.760 1.00 86.69 274 ASP A C 1
ATOM 1938 O O . ASP A 1 274 ? 10.118 -9.090 -7.511 1.00 86.69 274 ASP A O 1
ATOM 1942 N N . ALA A 1 275 ? 9.576 -10.926 -6.345 1.00 87.50 275 ALA A N 1
ATOM 1943 C CA . ALA A 1 275 ? 10.738 -11.698 -6.791 1.00 87.50 275 ALA A CA 1
ATOM 1944 C C . ALA A 1 275 ? 10.690 -12.007 -8.302 1.00 87.50 275 ALA A C 1
ATOM 1946 O O . ALA A 1 275 ? 11.693 -11.851 -9.007 1.00 87.50 275 ALA A O 1
ATOM 1947 N N . ASP A 1 276 ? 9.516 -12.389 -8.818 1.00 90.69 276 ASP A N 1
ATOM 1948 C CA . ASP A 1 276 ? 9.302 -12.620 -10.252 1.00 90.69 276 ASP A CA 1
ATOM 1949 C C . ASP A 1 276 ? 9.518 -11.311 -11.045 1.00 90.69 276 ASP A C 1
ATOM 1951 O O . ASP A 1 276 ? 10.181 -11.301 -12.085 1.00 90.69 276 ASP A O 1
ATOM 1955 N N . ARG A 1 277 ? 9.027 -10.179 -10.517 1.00 93.25 277 ARG A N 1
ATOM 1956 C CA . ARG A 1 277 ? 9.219 -8.841 -11.095 1.00 93.25 277 ARG A CA 1
ATOM 1957 C C . ARG A 1 277 ? 10.690 -8.432 -11.119 1.00 93.25 277 ARG A C 1
ATOM 1959 O O . ARG A 1 277 ? 11.140 -7.908 -12.135 1.00 93.25 277 ARG A O 1
ATOM 1966 N N . GLN A 1 278 ? 11.441 -8.687 -10.048 1.00 94.44 278 GLN A N 1
ATOM 1967 C CA . GLN A 1 278 ? 12.877 -8.401 -10.008 1.00 94.44 278 GLN A CA 1
ATOM 1968 C C . GLN A 1 278 ? 13.635 -9.216 -11.064 1.00 94.44 278 GLN A C 1
ATOM 1970 O O . GLN A 1 278 ? 14.425 -8.658 -11.818 1.00 94.44 278 GLN A O 1
ATOM 1975 N N . THR A 1 279 ? 13.306 -10.502 -11.205 1.00 92.94 279 THR A N 1
ATOM 1976 C CA . THR A 1 279 ? 13.900 -11.370 -12.235 1.00 92.94 279 THR A CA 1
ATOM 1977 C C . THR A 1 279 ? 13.635 -10.837 -13.650 1.00 92.94 279 THR A C 1
ATOM 1979 O O . THR A 1 279 ? 14.533 -10.812 -14.492 1.00 92.94 279 THR A O 1
ATOM 1982 N N . ALA A 1 280 ? 12.412 -10.367 -13.923 1.00 88.44 280 ALA A N 1
ATOM 1983 C CA . ALA A 1 280 ? 12.061 -9.775 -15.214 1.00 88.44 280 ALA A CA 1
ATOM 1984 C C . ALA A 1 280 ? 12.817 -8.461 -15.487 1.00 88.44 280 ALA A C 1
ATOM 1986 O O . ALA A 1 280 ? 13.242 -8.221 -16.618 1.00 88.44 280 ALA A O 1
ATOM 1987 N N . ILE A 1 281 ? 13.016 -7.630 -14.458 1.00 90.56 281 ILE A N 1
ATOM 1988 C CA . ILE A 1 281 ? 13.805 -6.393 -14.549 1.00 90.56 281 ILE A CA 1
ATOM 1989 C C . ILE A 1 281 ? 15.272 -6.706 -14.865 1.00 90.56 281 ILE A C 1
ATOM 1991 O O . ILE A 1 281 ? 15.851 -6.066 -15.744 1.00 90.56 281 ILE A O 1
ATOM 1995 N N . ASP A 1 282 ? 15.866 -7.700 -14.210 1.00 94.00 282 ASP A N 1
ATOM 1996 C CA . ASP A 1 282 ? 17.266 -8.082 -14.429 1.00 94.00 282 ASP A CA 1
ATOM 1997 C C . ASP A 1 282 ? 17.481 -8.631 -15.852 1.00 94.00 282 ASP A C 1
ATOM 1999 O O . ASP A 1 282 ? 18.452 -8.282 -16.536 1.00 94.00 282 ASP A O 1
ATOM 2003 N N . ALA A 1 283 ? 16.530 -9.433 -16.345 1.00 92.69 283 ALA A N 1
ATOM 2004 C CA . ALA A 1 283 ? 16.534 -9.929 -17.719 1.00 92.69 283 ALA A CA 1
ATOM 2005 C C . ALA A 1 283 ? 16.413 -8.785 -18.740 1.00 92.69 283 ALA A C 1
ATOM 2007 O O . ALA A 1 283 ? 17.188 -8.725 -19.695 1.00 92.69 283 ALA A O 1
ATOM 2008 N N . ALA A 1 284 ? 15.490 -7.842 -18.518 1.00 87.88 284 ALA A N 1
ATOM 2009 C CA . ALA A 1 284 ? 15.329 -6.667 -19.372 1.00 87.88 284 ALA A CA 1
ATOM 2010 C C . ALA A 1 284 ? 16.573 -5.762 -19.355 1.00 87.88 284 ALA A C 1
ATOM 2012 O O . ALA A 1 284 ? 16.987 -5.260 -20.397 1.00 87.88 284 ALA A O 1
ATOM 2013 N N . THR A 1 285 ? 17.205 -5.595 -18.191 1.00 91.44 285 THR A N 1
ATOM 2014 C CA . THR A 1 285 ? 18.448 -4.824 -18.038 1.00 91.44 285 THR A CA 1
ATOM 2015 C C . THR A 1 285 ? 19.572 -5.436 -18.873 1.00 91.44 285 THR A C 1
ATOM 2017 O O . THR A 1 285 ? 20.282 -4.724 -19.585 1.00 91.44 285 THR A O 1
ATOM 2020 N N . THR A 1 286 ? 19.688 -6.766 -18.852 1.00 93.19 286 THR A N 1
ATOM 2021 C CA . THR A 1 286 ? 20.668 -7.505 -19.657 1.00 93.19 286 THR A CA 1
ATOM 2022 C C . THR A 1 286 ? 20.379 -7.379 -21.158 1.00 93.19 286 THR A C 1
ATOM 2024 O O . THR A 1 286 ? 21.292 -7.101 -21.933 1.00 93.19 286 THR A O 1
ATOM 2027 N N . ASP A 1 287 ? 19.119 -7.525 -21.583 1.00 91.19 287 ASP A N 1
ATOM 2028 C CA . ASP A 1 287 ? 18.716 -7.370 -22.991 1.00 91.19 287 ASP A CA 1
ATOM 2029 C C . ASP A 1 287 ? 19.020 -5.960 -23.527 1.00 91.19 287 ASP A C 1
ATOM 2031 O O . ASP A 1 287 ? 19.548 -5.807 -24.630 1.00 91.19 287 ASP A O 1
ATOM 2035 N N . VAL A 1 288 ? 18.762 -4.919 -22.727 1.00 89.25 288 VAL A N 1
ATOM 2036 C CA . VAL A 1 288 ? 19.096 -3.531 -23.081 1.00 89.25 288 VAL A CA 1
ATOM 2037 C C . VAL A 1 288 ? 20.604 -3.336 -23.219 1.00 89.25 288 VAL A C 1
ATOM 2039 O O . VAL A 1 288 ? 21.036 -2.689 -24.176 1.00 89.25 288 VAL A O 1
ATOM 2042 N N . ALA A 1 289 ? 21.412 -3.902 -22.319 1.00 91.94 289 ALA A N 1
ATOM 2043 C CA . ALA A 1 289 ? 22.869 -3.833 -22.420 1.00 91.94 289 ALA A CA 1
ATOM 2044 C C . ALA A 1 289 ? 23.369 -4.484 -23.723 1.00 91.94 289 ALA A C 1
ATOM 2046 O O . ALA A 1 289 ? 24.065 -3.839 -24.506 1.00 91.94 289 ALA A O 1
ATOM 2047 N N . VAL A 1 290 ? 22.904 -5.701 -24.031 1.00 94.94 290 VAL A N 1
ATOM 2048 C CA . VAL A 1 290 ? 23.252 -6.414 -25.274 1.00 94.94 290 VAL A CA 1
ATOM 2049 C C . VAL A 1 290 ? 22.844 -5.615 -26.515 1.00 94.94 290 VAL A C 1
ATOM 2051 O O . VAL A 1 290 ? 23.620 -5.486 -27.464 1.00 94.94 290 VAL A O 1
ATOM 2054 N N . LYS A 1 291 ? 21.636 -5.042 -26.527 1.00 88.81 291 LYS A N 1
ATOM 2055 C CA . LYS A 1 291 ? 21.169 -4.205 -27.643 1.00 88.81 291 LYS A CA 1
ATOM 2056 C C . LYS A 1 291 ? 21.978 -2.917 -27.776 1.00 88.81 291 LYS A C 1
ATOM 2058 O O . LYS A 1 291 ? 22.245 -2.491 -28.897 1.00 88.81 291 LYS A O 1
ATOM 2063 N N . THR A 1 292 ? 22.401 -2.322 -26.666 1.00 90.56 292 THR A N 1
ATOM 2064 C CA . THR A 1 292 ? 23.258 -1.127 -26.660 1.00 90.56 292 THR A CA 1
ATOM 2065 C C . THR A 1 292 ? 24.631 -1.432 -27.261 1.00 90.56 292 THR A C 1
ATOM 2067 O O . THR A 1 292 ? 25.111 -0.684 -28.119 1.00 90.56 292 THR A O 1
ATOM 2070 N N . ASP A 1 293 ? 25.227 -2.572 -26.912 1.00 94.25 293 ASP A N 1
ATOM 2071 C CA . ASP A 1 293 ? 26.489 -3.036 -27.500 1.00 94.25 293 ASP A CA 1
ATOM 2072 C C . ASP A 1 293 ? 26.344 -3.330 -29.001 1.00 94.25 293 ASP A C 1
ATOM 2074 O O . ASP A 1 293 ? 27.205 -2.963 -29.813 1.00 94.25 293 ASP A O 1
ATOM 2078 N N . ALA A 1 294 ? 25.220 -3.933 -29.402 1.00 89.62 294 ALA A N 1
ATOM 2079 C CA . ALA A 1 294 ? 24.907 -4.185 -30.804 1.00 89.62 294 ALA A CA 1
ATOM 2080 C C . ALA A 1 294 ? 24.768 -2.879 -31.607 1.00 89.62 294 ALA A C 1
ATOM 2082 O O . ALA A 1 294 ? 25.327 -2.772 -32.701 1.00 89.62 294 ALA A O 1
ATOM 2083 N N . VAL A 1 295 ? 24.087 -1.865 -31.060 1.00 90.31 295 VAL A N 1
ATOM 2084 C CA . VAL A 1 295 ? 23.957 -0.531 -31.675 1.00 90.31 295 VAL A CA 1
ATOM 2085 C C . VAL A 1 295 ? 25.310 0.166 -31.776 1.00 90.31 295 VAL A C 1
ATOM 2087 O O . VAL A 1 295 ? 25.628 0.739 -32.821 1.00 90.31 295 VAL A O 1
ATOM 2090 N N . THR A 1 296 ? 26.136 0.082 -30.734 1.00 93.38 296 THR A N 1
ATOM 2091 C CA . THR A 1 296 ? 27.493 0.648 -30.730 1.00 93.38 296 THR A CA 1
ATOM 2092 C C . THR A 1 296 ? 28.346 0.007 -31.826 1.00 93.38 296 THR A C 1
ATOM 2094 O O . THR A 1 296 ? 28.974 0.700 -32.629 1.00 93.38 296 THR A O 1
ATOM 2097 N N . THR A 1 297 ? 28.285 -1.322 -31.941 1.00 93.81 297 THR A N 1
ATOM 2098 C CA . THR A 1 297 ? 28.977 -2.086 -32.988 1.00 93.81 297 THR A CA 1
ATOM 2099 C C . THR A 1 297 ? 28.479 -1.718 -34.387 1.00 93.81 297 THR A C 1
ATOM 2101 O O . THR A 1 297 ? 29.279 -1.514 -35.303 1.00 93.81 297 THR A O 1
ATOM 2104 N N . ALA A 1 298 ? 27.161 -1.615 -34.576 1.00 89.12 298 ALA A N 1
ATOM 2105 C CA . ALA A 1 298 ? 26.565 -1.217 -35.848 1.00 89.12 298 ALA A CA 1
ATOM 2106 C C . ALA A 1 298 ? 26.962 0.215 -36.243 1.00 89.12 298 ALA A C 1
ATOM 2108 O O . ALA A 1 298 ? 27.296 0.456 -37.401 1.00 89.12 298 ALA A O 1
ATOM 2109 N N . SER A 1 299 ? 27.006 1.138 -35.280 1.00 90.19 299 SER A N 1
ATOM 2110 C CA . SER A 1 299 ? 27.436 2.523 -35.500 1.00 90.19 299 SER A CA 1
ATOM 2111 C C . SER A 1 299 ? 28.899 2.593 -35.936 1.00 90.19 299 SER A C 1
ATOM 2113 O O . SER A 1 299 ? 29.216 3.269 -36.911 1.00 90.19 299 SER A O 1
ATOM 2115 N N . ALA A 1 300 ? 29.789 1.825 -35.298 1.00 92.56 300 ALA A N 1
ATOM 2116 C CA . ALA A 1 300 ? 31.190 1.742 -35.711 1.00 92.56 300 ALA A CA 1
ATOM 2117 C C . ALA A 1 300 ? 31.345 1.188 -37.141 1.00 92.56 300 ALA A C 1
ATOM 2119 O O . ALA A 1 300 ? 32.114 1.728 -37.940 1.00 92.56 300 ALA A O 1
ATOM 2120 N N . LYS A 1 301 ? 30.574 0.148 -37.497 1.00 91.62 301 LYS A N 1
ATOM 2121 C CA . LYS A 1 301 ? 30.544 -0.401 -38.865 1.00 91.62 301 LYS A CA 1
ATOM 2122 C C . LYS A 1 301 ? 30.034 0.615 -39.885 1.00 91.62 301 LYS A C 1
ATOM 2124 O O . LYS A 1 301 ? 30.580 0.686 -40.983 1.00 91.62 301 LYS A O 1
ATOM 2129 N N . LEU A 1 302 ? 29.017 1.402 -39.533 1.00 93.62 302 LEU A N 1
ATOM 2130 C CA . LEU A 1 302 ? 28.494 2.461 -40.394 1.00 93.62 302 LEU A CA 1
ATOM 2131 C C . LEU A 1 302 ? 29.553 3.533 -40.656 1.00 93.62 302 LEU A C 1
ATOM 2133 O O . LEU A 1 302 ? 29.763 3.892 -41.811 1.00 93.62 302 LEU A O 1
ATOM 2137 N N . THR A 1 303 ? 30.256 3.994 -39.620 1.00 93.62 303 THR A N 1
ATOM 2138 C CA . THR A 1 303 ? 31.360 4.953 -39.770 1.00 93.62 303 THR A CA 1
ATOM 2139 C C . THR A 1 303 ? 32.443 4.406 -40.700 1.00 93.62 303 THR A C 1
ATOM 2141 O O . THR A 1 303 ? 32.837 5.077 -41.652 1.00 93.62 303 THR A O 1
ATOM 2144 N N . ALA A 1 304 ? 32.862 3.150 -40.504 1.00 92.69 304 ALA A N 1
ATOM 2145 C CA . ALA A 1 304 ? 33.844 2.506 -41.375 1.00 92.69 304 ALA A CA 1
ATOM 2146 C C . ALA A 1 304 ? 33.361 2.411 -42.836 1.00 92.69 304 ALA A C 1
ATOM 2148 O O . ALA A 1 304 ? 34.126 2.675 -43.764 1.00 92.69 304 ALA A O 1
ATOM 2149 N N . ALA A 1 305 ? 32.083 2.085 -43.054 1.00 89.56 305 ALA A N 1
ATOM 2150 C CA . ALA A 1 305 ? 31.487 2.051 -44.387 1.00 89.56 305 ALA A CA 1
ATOM 2151 C C . ALA A 1 305 ? 31.425 3.448 -45.030 1.00 89.56 305 ALA A C 1
ATOM 2153 O O . ALA A 1 305 ? 31.738 3.591 -46.211 1.00 89.56 305 ALA A O 1
ATOM 2154 N N . GLN A 1 306 ? 31.077 4.488 -44.267 1.00 92.38 306 GLN A N 1
ATOM 2155 C CA . GLN A 1 306 ? 31.080 5.873 -44.746 1.00 92.38 306 GLN A CA 1
ATOM 2156 C C . GLN A 1 306 ? 32.482 6.319 -45.173 1.00 92.38 306 GLN A C 1
ATOM 2158 O O . GLN A 1 306 ? 32.635 6.950 -46.219 1.00 92.38 306 GLN A O 1
ATOM 2163 N N . ASP A 1 307 ? 33.513 5.967 -44.407 1.00 94.12 307 ASP A N 1
ATOM 2164 C CA . ASP A 1 307 ? 34.893 6.293 -44.761 1.00 94.12 307 ASP A CA 1
ATOM 2165 C C . ASP A 1 307 ? 35.382 5.500 -45.979 1.00 94.12 307 ASP A C 1
ATOM 2167 O O . ASP A 1 307 ? 36.055 6.066 -46.845 1.00 94.12 307 ASP A O 1
ATOM 2171 N N . ALA A 1 308 ? 34.980 4.234 -46.120 1.00 91.81 308 ALA A N 1
ATOM 2172 C CA . ALA A 1 308 ? 35.243 3.448 -47.326 1.00 91.81 308 ALA A CA 1
ATOM 2173 C C . ALA A 1 308 ? 34.579 4.063 -48.572 1.00 91.81 308 ALA A C 1
ATOM 2175 O O . ALA A 1 308 ? 35.204 4.137 -49.633 1.00 91.81 308 ALA A O 1
ATOM 2176 N N . VAL A 1 309 ? 33.345 4.568 -48.446 1.00 93.94 309 VAL A N 1
ATOM 2177 C CA . VAL A 1 309 ? 32.663 5.301 -49.525 1.00 93.94 309 VAL A CA 1
ATOM 2178 C C . VAL A 1 309 ? 33.427 6.574 -49.878 1.00 93.94 309 VAL A C 1
ATOM 2180 O O . VAL A 1 309 ? 33.703 6.787 -51.054 1.00 93.94 309 VAL A O 1
ATOM 2183 N N . LYS A 1 310 ? 33.845 7.392 -48.901 1.00 92.75 310 LYS A N 1
ATOM 2184 C CA . LYS A 1 310 ? 34.653 8.601 -49.169 1.00 92.75 310 LYS A CA 1
ATOM 2185 C C . LYS A 1 310 ? 35.946 8.270 -49.918 1.00 92.75 310 LYS A C 1
ATOM 2187 O O . LYS A 1 310 ? 36.275 8.950 -50.889 1.00 92.75 310 LYS A O 1
ATOM 2192 N N . GLN A 1 311 ? 36.661 7.225 -49.495 1.00 93.00 311 GLN A N 1
ATOM 2193 C CA . GLN A 1 311 ? 37.881 6.768 -50.168 1.00 93.00 311 GLN A CA 1
ATOM 2194 C C . GLN A 1 311 ? 37.600 6.301 -51.599 1.00 93.00 311 GLN A C 1
ATOM 2196 O O . GLN A 1 311 ? 38.323 6.677 -52.522 1.00 93.00 311 GLN A O 1
ATOM 2201 N N . THR A 1 312 ? 36.523 5.538 -51.796 1.00 92.50 312 THR A N 1
ATOM 2202 C CA . THR A 1 312 ? 36.102 5.059 -53.119 1.00 92.50 312 THR A CA 1
ATOM 2203 C C . THR A 1 312 ? 35.722 6.221 -54.031 1.00 92.50 312 THR A C 1
ATOM 2205 O O . THR A 1 312 ? 36.168 6.263 -55.173 1.00 92.50 312 THR A O 1
ATOM 2208 N N . THR A 1 313 ? 34.976 7.206 -53.530 1.00 93.25 313 THR A N 1
ATOM 2209 C CA . THR A 1 313 ? 34.633 8.425 -54.272 1.00 93.25 313 THR A CA 1
ATOM 2210 C C . THR A 1 313 ? 35.889 9.188 -54.678 1.00 93.25 313 THR A C 1
ATOM 2212 O O . THR A 1 313 ? 36.024 9.551 -55.841 1.00 93.25 313 THR A O 1
ATOM 2215 N N . ALA A 1 314 ? 36.850 9.374 -53.768 1.00 92.25 314 ALA A N 1
ATOM 2216 C CA . ALA A 1 314 ? 38.111 10.040 -54.093 1.00 92.25 314 ALA A CA 1
ATOM 2217 C C . ALA A 1 314 ? 38.917 9.278 -55.163 1.00 92.25 314 ALA A C 1
ATOM 2219 O O . ALA A 1 314 ? 39.494 9.893 -56.062 1.00 92.25 314 ALA A O 1
ATOM 2220 N N . ALA A 1 315 ? 38.945 7.944 -55.090 1.00 91.88 315 ALA A N 1
ATOM 2221 C CA . ALA A 1 315 ? 39.580 7.104 -56.101 1.00 91.88 315 ALA A CA 1
ATOM 2222 C C . ALA A 1 315 ? 38.861 7.192 -57.458 1.00 91.88 315 ALA A C 1
ATOM 2224 O O . ALA A 1 315 ? 39.520 7.313 -58.489 1.00 91.88 315 ALA A O 1
ATOM 2225 N N . LEU A 1 316 ? 37.526 7.194 -57.462 1.00 94.00 316 LEU A N 1
ATOM 2226 C CA . LEU A 1 316 ? 36.713 7.331 -58.668 1.00 94.00 316 LEU A CA 1
ATOM 2227 C C . LEU A 1 316 ? 36.902 8.698 -59.331 1.00 94.00 316 LEU A C 1
ATOM 2229 O O . LEU A 1 316 ? 37.039 8.759 -60.552 1.00 94.00 316 LEU A O 1
ATOM 2233 N N . THR A 1 317 ? 36.966 9.782 -58.552 1.00 93.31 317 THR A N 1
ATOM 2234 C CA . THR A 1 317 ? 37.281 11.119 -59.074 1.00 93.31 317 THR A CA 1
ATOM 2235 C C . THR A 1 317 ? 38.645 11.113 -59.759 1.00 93.31 317 THR A C 1
ATOM 2237 O O . THR A 1 317 ? 38.735 11.492 -60.921 1.00 93.31 317 THR A O 1
ATOM 2240 N N . LYS A 1 318 ? 39.685 10.569 -59.107 1.00 92.75 318 LYS A N 1
ATOM 2241 C CA . LYS A 1 318 ? 41.022 10.441 -59.718 1.00 92.75 318 LYS A CA 1
ATOM 2242 C C . LYS A 1 318 ? 41.006 9.616 -61.005 1.00 92.75 318 LYS A C 1
ATOM 2244 O O . LYS A 1 318 ? 41.665 9.984 -61.972 1.00 92.75 318 LYS A O 1
ATOM 2249 N N . ALA A 1 319 ? 40.269 8.505 -61.027 1.00 90.94 319 ALA A N 1
ATOM 2250 C CA . ALA A 1 319 ? 40.130 7.679 -62.223 1.00 90.94 319 ALA A CA 1
ATOM 2251 C C . ALA A 1 319 ? 39.407 8.434 -63.352 1.00 90.94 319 ALA A C 1
ATOM 2253 O O . ALA A 1 319 ? 39.830 8.365 -64.503 1.00 90.94 319 ALA A O 1
ATOM 2254 N N . THR A 1 320 ? 38.363 9.195 -63.021 1.00 91.81 320 THR A N 1
ATOM 2255 C CA . THR A 1 320 ? 37.618 10.033 -63.971 1.00 91.81 320 THR A CA 1
ATOM 2256 C C . THR A 1 320 ? 38.516 11.113 -64.572 1.00 91.81 320 THR A C 1
ATOM 2258 O O . THR A 1 320 ? 38.558 11.265 -65.793 1.00 91.81 320 THR A O 1
ATOM 2261 N N . ASP A 1 321 ? 39.297 11.805 -63.740 1.00 91.88 321 ASP A N 1
ATOM 2262 C CA . ASP A 1 321 ? 40.254 12.824 -64.183 1.00 91.88 321 ASP A CA 1
ATOM 2263 C C . ASP A 1 321 ? 41.351 12.225 -65.075 1.00 91.88 321 ASP A C 1
ATOM 2265 O O . ASP A 1 321 ? 41.731 12.816 -66.089 1.00 91.88 321 ASP A O 1
ATOM 2269 N N . ALA A 1 322 ? 41.830 11.022 -64.743 1.00 89.56 322 ALA A N 1
ATOM 2270 C CA . ALA A 1 322 ? 42.807 10.300 -65.552 1.00 89.56 322 ALA A CA 1
ATOM 2271 C C . ALA A 1 322 ? 42.237 9.896 -66.923 1.00 89.56 322 ALA A C 1
ATOM 2273 O O . ALA A 1 322 ? 42.909 10.080 -67.937 1.00 89.56 322 ALA A O 1
ATOM 2274 N N . VAL A 1 323 ? 40.995 9.399 -66.979 1.00 91.88 323 VAL A N 1
ATOM 2275 C CA . VAL A 1 323 ? 40.311 9.072 -68.244 1.00 91.88 323 VAL A CA 1
ATOM 2276 C C . VAL A 1 323 ? 40.125 10.321 -69.096 1.00 91.88 323 VAL A C 1
ATOM 2278 O O . VAL A 1 323 ? 40.431 10.287 -70.285 1.00 91.88 323 VAL A O 1
ATOM 2281 N N . LYS A 1 324 ? 39.678 11.431 -68.500 1.00 91.12 324 LYS A N 1
ATOM 2282 C CA . LYS A 1 324 ? 39.535 12.710 -69.204 1.00 91.12 324 LYS A CA 1
ATOM 2283 C C . LYS A 1 324 ? 40.875 13.175 -69.779 1.00 91.12 324 LYS A C 1
ATOM 2285 O O . LYS A 1 324 ? 40.962 13.481 -70.961 1.00 91.12 324 LYS A O 1
ATOM 2290 N N . SER A 1 325 ? 41.937 13.119 -68.977 1.00 86.56 325 SER A N 1
ATOM 2291 C CA . SER A 1 325 ? 43.293 13.465 -69.421 1.00 86.56 325 SER A CA 1
ATOM 2292 C C . SER A 1 325 ? 43.773 12.567 -70.569 1.00 86.56 325 SER A C 1
ATOM 2294 O O . SER A 1 325 ? 44.395 13.044 -71.515 1.00 86.56 325 SER A O 1
ATOM 2296 N N . ALA A 1 326 ? 43.464 11.266 -70.522 1.00 84.94 326 ALA A N 1
ATOM 2297 C CA . ALA A 1 326 ? 43.784 10.333 -71.600 1.00 84.94 326 ALA A CA 1
ATOM 2298 C C . ALA A 1 326 ? 42.977 10.617 -72.881 1.00 84.94 326 ALA A C 1
ATOM 2300 O O . ALA A 1 326 ? 43.526 10.522 -73.978 1.00 84.94 326 ALA A O 1
ATOM 2301 N N . GLN A 1 327 ? 41.702 11.000 -72.758 1.00 85.12 327 GLN A N 1
ATOM 2302 C CA . GLN A 1 327 ? 40.871 11.433 -73.887 1.00 85.12 327 GLN A CA 1
ATOM 2303 C C . GLN A 1 327 ? 41.424 12.709 -74.533 1.00 85.12 327 GLN A C 1
ATOM 2305 O O . GLN A 1 327 ? 41.560 12.758 -75.755 1.00 85.12 327 GLN A O 1
ATOM 2310 N N . ASP A 1 328 ? 41.811 13.700 -73.728 1.00 81.81 328 ASP A N 1
ATOM 2311 C CA . ASP A 1 328 ? 42.403 14.951 -74.214 1.00 81.81 328 ASP A CA 1
ATOM 2312 C C . ASP A 1 328 ? 43.741 14.690 -74.938 1.00 81.81 328 ASP A C 1
ATOM 2314 O O . ASP A 1 328 ? 43.989 15.220 -76.025 1.00 81.81 328 ASP A O 1
ATOM 2318 N N . ALA A 1 329 ? 44.586 13.803 -74.397 1.00 80.12 329 ALA A N 1
ATOM 2319 C CA . ALA A 1 329 ? 45.836 13.389 -75.039 1.00 80.12 329 ALA A CA 1
ATOM 2320 C C . ALA A 1 329 ? 45.610 12.637 -76.368 1.00 80.12 329 ALA A C 1
ATOM 2322 O O . ALA A 1 329 ? 46.354 12.827 -77.337 1.00 80.12 329 ALA A O 1
ATOM 2323 N N . LEU A 1 330 ? 44.568 11.802 -76.442 1.00 79.69 330 LEU A N 1
ATOM 2324 C CA . LEU A 1 330 ? 44.182 11.101 -77.667 1.00 79.69 330 LEU A CA 1
ATOM 2325 C C . LEU A 1 330 ? 43.661 12.067 -78.743 1.00 79.69 330 LEU A C 1
ATOM 2327 O O . LEU A 1 330 ? 43.961 11.898 -79.924 1.00 79.69 330 LEU A O 1
ATOM 2331 N N . ALA A 1 331 ? 42.905 13.095 -78.355 1.00 72.12 331 ALA A N 1
ATOM 2332 C CA . ALA A 1 331 ? 42.430 14.115 -79.286 1.00 72.12 331 ALA A CA 1
ATOM 2333 C C . ALA A 1 331 ? 43.597 14.898 -79.913 1.00 72.12 331 ALA A C 1
ATOM 2335 O O . ALA A 1 331 ? 43.599 15.146 -81.117 1.00 72.12 331 ALA A O 1
ATOM 2336 N N . LEU A 1 332 ? 44.625 15.226 -79.122 1.00 67.38 332 LEU A N 1
ATOM 2337 C CA . LEU A 1 332 ? 45.799 15.957 -79.606 1.00 67.38 332 LEU A CA 1
ATOM 2338 C C . LEU A 1 332 ? 46.678 15.124 -80.554 1.00 67.38 332 LEU A C 1
ATOM 2340 O O . LEU A 1 332 ? 47.208 15.651 -81.528 1.00 67.38 332 LEU A O 1
ATOM 2344 N N . THR A 1 333 ? 46.829 13.824 -80.292 1.00 65.12 333 THR A N 1
ATOM 2345 C CA . THR A 1 333 ? 47.636 12.918 -81.134 1.00 65.12 333 THR A CA 1
ATOM 2346 C C . THR A 1 333 ? 46.979 12.579 -82.474 1.00 65.12 333 THR A C 1
ATOM 2348 O O . THR A 1 333 ? 47.686 12.260 -83.428 1.00 65.12 333 THR A O 1
ATOM 2351 N N . ASN A 1 334 ? 45.653 12.696 -82.576 1.00 64.19 334 ASN A N 1
ATOM 2352 C CA . ASN A 1 334 ? 44.907 12.498 -83.822 1.00 64.19 334 ASN A CA 1
ATOM 2353 C C . ASN A 1 334 ? 44.665 13.793 -84.616 1.00 64.19 334 ASN A C 1
ATOM 2355 O O . ASN A 1 334 ? 43.946 13.756 -85.609 1.00 64.19 334 ASN A O 1
ATOM 2359 N N . ALA A 1 335 ? 45.230 14.930 -84.207 1.00 68.25 335 ALA A N 1
ATOM 2360 C CA . ALA A 1 335 ? 45.113 16.168 -84.969 1.00 68.25 335 ALA A CA 1
ATOM 2361 C C . ALA A 1 335 ? 46.144 16.222 -86.108 1.00 68.25 335 ALA A C 1
ATOM 2363 O O . ALA A 1 335 ? 47.332 15.958 -85.895 1.00 68.25 335 ALA A O 1
ATOM 2364 N N . ASP A 1 336 ? 45.710 16.653 -87.293 1.00 77.12 336 ASP A N 1
ATOM 2365 C CA . ASP A 1 336 ? 46.623 16.981 -88.386 1.00 77.12 336 ASP A CA 1
ATOM 2366 C C . ASP A 1 336 ? 47.506 18.166 -87.994 1.00 77.12 336 ASP A C 1
ATOM 2368 O O . ASP A 1 336 ? 47.014 19.222 -87.574 1.00 77.12 336 ASP A O 1
ATOM 2372 N N . THR A 1 337 ? 48.819 18.050 -88.165 1.00 82.56 337 THR A N 1
ATOM 2373 C CA . THR A 1 337 ? 49.768 19.133 -87.883 1.00 82.56 337 THR A CA 1
ATOM 2374 C C . THR A 1 337 ? 50.682 19.393 -89.071 1.00 82.56 337 THR A C 1
ATOM 2376 O O . THR A 1 337 ? 51.006 18.507 -89.861 1.00 82.56 337 THR A O 1
ATOM 2379 N N . VAL A 1 338 ? 51.096 20.650 -89.211 1.00 86.19 338 VAL A N 1
ATOM 2380 C CA . VAL A 1 338 ? 52.139 21.059 -90.151 1.00 86.19 338 VAL A CA 1
ATOM 2381 C C . VAL A 1 338 ? 53.259 21.654 -89.319 1.00 86.19 338 VAL A C 1
ATOM 2383 O O . VAL A 1 338 ? 53.019 22.536 -88.497 1.00 86.19 338 VAL A O 1
ATOM 2386 N N . THR A 1 339 ? 54.473 21.155 -89.500 1.00 88.69 339 THR A N 1
ATOM 2387 C CA . THR A 1 339 ? 55.670 21.649 -88.824 1.00 88.69 339 THR A CA 1
ATOM 2388 C C . THR A 1 339 ? 56.647 22.137 -89.878 1.00 88.69 339 THR A C 1
ATOM 2390 O O . THR A 1 339 ? 57.238 21.336 -90.600 1.00 88.69 339 THR A O 1
ATOM 2393 N N . ILE A 1 340 ? 56.822 23.457 -89.963 1.00 89.06 340 ILE A N 1
ATOM 2394 C CA . ILE A 1 340 ? 57.834 24.071 -90.824 1.00 89.06 340 ILE A CA 1
ATOM 2395 C C . ILE A 1 340 ? 59.073 24.386 -89.991 1.00 89.06 340 ILE A C 1
ATOM 2397 O O . ILE A 1 340 ? 59.010 25.156 -89.033 1.00 89.06 340 ILE A O 1
ATOM 2401 N N . VAL A 1 341 ? 60.209 23.801 -90.364 1.00 89.25 341 VAL A N 1
ATOM 2402 C CA . VAL A 1 341 ? 61.486 23.983 -89.666 1.00 89.25 341 VAL A CA 1
ATOM 2403 C C . VAL A 1 341 ? 62.374 24.913 -90.485 1.00 89.25 341 VAL A C 1
ATOM 2405 O O . VAL A 1 341 ? 62.814 24.554 -91.573 1.00 89.25 341 VAL A O 1
ATOM 2408 N N . ASN A 1 342 ? 62.680 26.105 -89.960 1.00 87.19 342 ASN A N 1
ATOM 2409 C CA . ASN A 1 342 ? 63.576 27.071 -90.610 1.00 87.19 342 ASN A CA 1
ATOM 2410 C C . ASN A 1 342 ? 65.057 26.659 -90.479 1.00 87.19 342 ASN A C 1
ATOM 2412 O O . ASN A 1 342 ? 65.844 27.337 -89.820 1.00 87.19 342 ASN A O 1
ATOM 2416 N N . LYS A 1 343 ? 65.425 25.508 -91.048 1.00 90.94 343 LYS A N 1
ATOM 2417 C CA . LYS A 1 343 ? 66.791 24.986 -91.002 1.00 90.94 343 LYS A CA 1
ATOM 2418 C C . LYS A 1 343 ? 67.708 25.854 -91.876 1.00 90.94 343 LYS A C 1
ATOM 2420 O O . LYS A 1 343 ? 67.460 25.960 -93.079 1.00 90.94 343 LYS A O 1
ATOM 2425 N N . PRO A 1 344 ? 68.755 26.478 -91.313 1.00 90.81 344 PRO A N 1
ATOM 2426 C CA . PRO A 1 344 ? 69.660 27.295 -92.100 1.00 90.81 344 PRO A CA 1
ATOM 2427 C C . PRO A 1 344 ? 70.601 26.435 -92.953 1.00 90.81 344 PRO A C 1
ATOM 2429 O O . PRO A 1 344 ? 70.978 25.320 -92.589 1.00 90.81 344 PRO A O 1
ATOM 2432 N N . LEU A 1 345 ? 71.018 26.987 -94.089 1.00 93.00 345 LEU A N 1
ATOM 2433 C CA . LEU A 1 345 ? 72.034 26.405 -94.954 1.00 93.00 345 LEU A CA 1
ATOM 2434 C C . LEU A 1 345 ? 73.424 26.800 -94.460 1.00 93.00 345 LEU A C 1
ATOM 2436 O O . LEU A 1 345 ? 73.744 27.986 -94.392 1.00 93.00 345 LEU A O 1
ATOM 2440 N N . LYS A 1 346 ? 74.288 25.817 -94.212 1.00 93.19 346 LYS A N 1
ATOM 2441 C CA . LYS A 1 346 ? 75.706 26.064 -93.919 1.00 93.19 346 LYS A CA 1
ATOM 2442 C C . LYS A 1 346 ? 76.448 26.501 -95.177 1.00 93.19 346 LYS A C 1
ATOM 2444 O O . LYS A 1 346 ? 76.423 25.802 -96.190 1.00 93.19 346 LYS A O 1
ATOM 2449 N N . LEU A 1 347 ? 77.131 27.640 -95.105 1.00 92.75 347 LEU A N 1
ATOM 2450 C CA . LEU A 1 347 ? 77.876 28.204 -96.225 1.00 92.75 347 LEU A CA 1
ATOM 2451 C C . LEU A 1 347 ? 79.358 27.820 -96.165 1.00 92.75 347 LEU A C 1
ATOM 2453 O O . LEU A 1 347 ? 80.041 28.008 -95.159 1.00 92.75 347 LEU A O 1
ATOM 2457 N N . THR A 1 348 ? 79.896 27.360 -97.292 1.00 91.94 348 THR A N 1
ATOM 2458 C CA . THR A 1 348 ? 81.347 27.235 -97.503 1.00 91.94 348 THR A CA 1
ATOM 2459 C C . THR A 1 348 ? 81.989 28.605 -97.741 1.00 91.94 348 THR A C 1
ATOM 2461 O O . THR A 1 348 ? 81.324 29.537 -98.195 1.00 91.94 348 THR A O 1
ATOM 2464 N N . SER A 1 349 ? 83.302 28.740 -97.520 1.00 90.75 349 SER A N 1
ATOM 2465 C CA . SER A 1 349 ? 84.026 30.005 -97.752 1.00 90.75 349 SER A CA 1
ATOM 2466 C C . SER A 1 349 ? 83.839 30.549 -99.175 1.00 90.75 349 SER A C 1
ATOM 2468 O O . SER A 1 349 ? 83.637 31.745 -99.353 1.00 90.75 349 SER A O 1
ATOM 2470 N N . LYS A 1 350 ? 83.805 29.663 -100.182 1.00 89.94 350 LYS A N 1
ATOM 2471 C CA . LYS A 1 350 ? 83.556 30.038 -101.583 1.00 89.94 350 LYS A CA 1
ATOM 2472 C C . LYS A 1 350 ? 82.135 30.569 -101.801 1.00 89.94 350 LYS A C 1
ATOM 2474 O O . LYS A 1 350 ? 81.939 31.502 -102.569 1.00 89.94 350 LYS A O 1
ATOM 2479 N N . GLN A 1 351 ? 81.134 29.990 -101.135 1.00 91.12 351 GLN A N 1
ATOM 2480 C CA . GLN A 1 351 ? 79.754 30.478 -101.222 1.00 91.12 351 GLN A CA 1
ATOM 2481 C C . GLN A 1 351 ? 79.600 31.842 -100.548 1.00 91.12 351 GLN A C 1
ATOM 2483 O O . GLN A 1 351 ? 78.915 32.696 -101.098 1.00 91.12 351 GLN A O 1
ATOM 2488 N N . LYS A 1 352 ? 80.266 32.073 -99.410 1.00 91.69 352 LYS A N 1
ATOM 2489 C CA . LYS A 1 352 ? 80.266 33.377 -98.722 1.00 91.69 352 LYS A CA 1
ATOM 2490 C C . LYS A 1 352 ? 80.817 34.490 -99.606 1.00 91.69 352 LYS A C 1
ATOM 2492 O O . LYS A 1 352 ? 80.177 35.527 -99.744 1.00 91.69 352 LYS A O 1
ATOM 2497 N N . GLU A 1 353 ? 81.954 34.235 -100.256 1.00 90.94 353 GLU A N 1
ATOM 2498 C CA . GLU A 1 353 ? 82.580 35.169 -101.197 1.00 90.94 353 GLU A CA 1
ATOM 2499 C C . GLU A 1 353 ? 81.649 35.490 -102.375 1.00 90.94 353 GLU A C 1
ATOM 2501 O O . GLU A 1 353 ? 81.369 36.654 -102.646 1.00 90.94 353 GLU A O 1
ATOM 2506 N N . VAL A 1 354 ? 81.100 34.458 -103.026 1.00 89.81 354 VAL A N 1
ATOM 2507 C CA . VAL A 1 354 ? 80.217 34.619 -104.195 1.00 89.81 354 VAL A CA 1
ATOM 2508 C C . VAL A 1 354 ? 78.896 35.317 -103.839 1.00 89.81 354 VAL A C 1
ATOM 2510 O O . VAL A 1 354 ? 78.338 36.034 -104.667 1.00 89.81 354 VAL A O 1
ATOM 2513 N N . LEU A 1 355 ? 78.384 35.121 -102.623 1.00 91.19 355 LEU A N 1
ATOM 2514 C CA . LEU A 1 355 ? 77.157 35.760 -102.140 1.00 91.19 355 LEU A CA 1
ATOM 2515 C C . LEU A 1 355 ? 77.397 37.149 -101.530 1.00 91.19 355 LEU A C 1
ATOM 2517 O O . LEU A 1 355 ? 76.431 37.876 -101.303 1.00 91.19 355 LEU A O 1
ATOM 2521 N N . GLY A 1 356 ? 78.653 37.522 -101.264 1.00 89.44 356 GLY A N 1
ATOM 2522 C CA . GLY A 1 356 ? 79.005 38.782 -100.609 1.00 89.44 356 GLY A CA 1
ATOM 2523 C C . GLY A 1 356 ? 78.514 38.874 -99.161 1.00 89.44 356 GLY A C 1
ATOM 2524 O O . GLY A 1 356 ? 78.144 39.958 -98.711 1.00 89.44 356 GLY A O 1
ATOM 2525 N N . VAL A 1 357 ? 78.471 37.750 -98.437 1.00 89.56 357 VAL A N 1
ATOM 2526 C CA . VAL A 1 357 ? 77.996 37.681 -97.044 1.00 89.56 357 VAL A CA 1
ATOM 2527 C C . VAL A 1 357 ? 79.102 37.211 -96.102 1.00 89.56 357 VAL A C 1
ATOM 2529 O O . VAL A 1 357 ? 79.951 36.410 -96.480 1.00 89.56 357 VAL A O 1
ATOM 2532 N N . SER A 1 358 ? 79.075 37.673 -94.852 1.00 90.94 358 SER A N 1
ATOM 2533 C CA . SER A 1 358 ? 80.029 37.269 -93.807 1.00 90.94 358 SER A CA 1
ATOM 2534 C C . SER A 1 358 ? 79.469 36.231 -92.827 1.00 90.94 358 SER A C 1
ATOM 2536 O O . SER A 1 358 ? 80.120 35.930 -91.832 1.00 90.94 358 SER A O 1
ATOM 2538 N N . VAL A 1 359 ? 78.261 35.711 -93.070 1.00 90.88 359 VAL A N 1
ATOM 2539 C CA . VAL A 1 359 ? 77.588 34.745 -92.186 1.00 90.88 359 VAL A CA 1
ATOM 2540 C C . VAL A 1 359 ? 78.026 33.307 -92.479 1.00 90.88 359 VAL A C 1
ATOM 2542 O O . VAL A 1 359 ? 78.312 32.950 -93.623 1.00 90.88 359 VAL A O 1
ATOM 2545 N N . ASP A 1 360 ? 78.080 32.472 -91.441 1.00 93.19 360 ASP A N 1
ATOM 2546 C CA . ASP A 1 360 ? 78.407 31.042 -91.556 1.00 93.19 360 ASP A CA 1
ATOM 2547 C C . ASP A 1 360 ? 77.225 30.197 -92.035 1.00 93.19 360 ASP A C 1
ATOM 2549 O O . ASP A 1 360 ? 77.400 29.163 -92.683 1.00 93.19 360 ASP A O 1
ATOM 2553 N N . GLU A 1 361 ? 76.023 30.672 -91.743 1.00 94.06 361 GLU A N 1
ATOM 2554 C CA . GLU A 1 361 ? 74.757 30.026 -92.023 1.00 94.06 361 GLU A CA 1
ATOM 2555 C C . GLU A 1 361 ? 73.798 31.045 -92.632 1.00 94.06 361 GLU A C 1
ATOM 2557 O O . GLU A 1 361 ? 73.836 32.225 -92.291 1.00 94.06 361 GLU A O 1
ATOM 2562 N N . LEU A 1 362 ? 72.959 30.589 -93.555 1.00 93.25 362 LEU A N 1
ATOM 2563 C CA . LEU A 1 362 ? 71.992 31.423 -94.252 1.00 93.25 362 LEU A CA 1
ATOM 2564 C C . LEU A 1 362 ? 70.603 30.823 -94.083 1.00 93.25 362 LEU A C 1
ATOM 2566 O O . LEU A 1 362 ? 70.351 29.696 -94.507 1.00 93.25 362 LEU A O 1
ATOM 2570 N N . THR A 1 363 ? 69.686 31.562 -93.475 1.00 92.75 363 THR A N 1
ATOM 2571 C CA . THR A 1 363 ? 68.281 31.153 -93.380 1.00 92.75 363 THR A CA 1
ATOM 2572 C C . THR A 1 363 ? 67.540 31.407 -94.691 1.00 92.75 363 THR A C 1
ATOM 2574 O O . THR A 1 363 ? 67.990 32.154 -95.567 1.00 92.75 363 THR A O 1
ATOM 2577 N N . PHE A 1 364 ? 66.354 30.812 -94.832 1.00 92.06 364 PHE A N 1
ATOM 2578 C CA . PHE A 1 364 ? 65.506 31.055 -95.998 1.00 92.06 364 PHE A CA 1
ATOM 2579 C C . PHE A 1 364 ? 65.086 32.526 -96.125 1.00 92.06 364 PHE A C 1
ATOM 2581 O O . PHE A 1 364 ? 65.145 33.093 -97.216 1.00 92.06 364 PHE A O 1
ATOM 2588 N N . ALA A 1 365 ? 64.739 33.173 -95.009 1.00 90.62 365 ALA A N 1
ATOM 2589 C CA . ALA A 1 365 ? 64.367 34.586 -94.986 1.00 90.62 365 ALA A CA 1
ATOM 2590 C C . ALA A 1 365 ? 65.531 35.505 -95.403 1.00 90.62 365 ALA A C 1
ATOM 2592 O O . ALA A 1 365 ? 65.333 36.437 -96.184 1.00 90.62 365 ALA A O 1
ATOM 2593 N N . GLU A 1 366 ? 66.751 35.222 -94.938 1.00 92.19 366 GLU A N 1
ATOM 2594 C CA . GLU A 1 366 ? 67.947 35.991 -95.302 1.00 92.19 366 GLU A CA 1
ATOM 2595 C C . GLU A 1 366 ? 68.328 35.791 -96.769 1.00 92.19 366 GLU A C 1
ATOM 2597 O O . GLU A 1 366 ? 68.613 36.764 -97.466 1.00 92.19 366 GLU A O 1
ATOM 2602 N N . ALA A 1 367 ? 68.274 34.554 -97.272 1.00 92.50 367 ALA A N 1
ATOM 2603 C CA . ALA A 1 367 ? 68.505 34.277 -98.687 1.00 92.50 367 ALA A CA 1
ATOM 2604 C C . ALA A 1 367 ? 67.475 34.985 -99.583 1.00 92.50 367 ALA A C 1
ATOM 2606 O O . ALA A 1 367 ? 67.831 35.526 -100.630 1.00 92.50 367 ALA A O 1
ATOM 2607 N N . TYR A 1 368 ? 66.210 35.028 -99.152 1.00 92.06 368 TYR A N 1
ATOM 2608 C CA . TYR A 1 368 ? 65.136 35.732 -99.853 1.00 92.06 368 TYR A CA 1
ATOM 2609 C C . TYR A 1 368 ? 65.368 37.247 -99.874 1.00 92.06 368 TYR A C 1
ATOM 2611 O O . TYR A 1 368 ? 65.212 37.892 -100.912 1.00 92.06 368 TYR A O 1
ATOM 2619 N N . ALA A 1 369 ? 65.785 37.829 -98.748 1.00 91.25 369 ALA A N 1
ATOM 2620 C CA . ALA A 1 369 ? 66.157 39.239 -98.681 1.00 91.25 369 ALA A CA 1
ATOM 2621 C C . ALA A 1 369 ? 67.371 39.559 -99.574 1.00 91.25 369 ALA A C 1
ATOM 2623 O O . ALA A 1 369 ? 67.391 40.598 -100.237 1.00 91.25 369 ALA A O 1
ATOM 2624 N N . LEU A 1 370 ? 68.356 38.657 -99.628 1.00 92.38 370 LEU A N 1
ATOM 2625 C CA . LEU A 1 370 ? 69.563 38.811 -100.435 1.00 92.38 370 LEU A CA 1
ATOM 2626 C C . LEU A 1 370 ? 69.261 38.796 -101.942 1.00 92.38 370 LEU A C 1
ATOM 2628 O O . LEU A 1 370 ? 69.730 39.681 -102.658 1.00 92.38 370 LEU A O 1
ATOM 2632 N N . ASP A 1 371 ? 68.450 37.846 -102.421 1.00 93.56 371 ASP A N 1
ATOM 2633 C CA . ASP A 1 371 ? 68.041 37.781 -103.834 1.00 93.56 371 ASP A CA 1
ATOM 2634 C C . ASP A 1 371 ? 67.199 38.996 -104.248 1.00 93.56 371 ASP A C 1
ATOM 2636 O O . ASP A 1 371 ? 67.454 39.583 -105.297 1.00 93.56 371 ASP A O 1
ATOM 2640 N N . ASN A 1 372 ? 66.277 39.457 -103.392 1.00 91.75 372 ASN A N 1
ATOM 2641 C CA . ASN A 1 372 ? 65.493 40.669 -103.666 1.00 91.75 372 ASN A CA 1
ATOM 2642 C C . ASN A 1 372 ? 66.353 41.936 -103.759 1.00 91.75 372 ASN A C 1
ATOM 2644 O O . ASN A 1 372 ? 66.014 42.855 -104.502 1.00 91.75 372 ASN A O 1
ATOM 2648 N N . LYS A 1 373 ? 67.448 42.009 -102.993 1.00 92.25 373 LYS A N 1
ATOM 2649 C CA . LYS A 1 373 ? 68.361 43.158 -103.009 1.00 92.25 373 LYS A CA 1
ATOM 2650 C C . LYS A 1 373 ? 69.288 43.138 -104.225 1.00 92.25 373 LYS A C 1
ATOM 2652 O O . LYS A 1 373 ? 69.578 44.197 -104.776 1.00 92.25 373 LYS A O 1
ATOM 2657 N N . ASN A 1 374 ? 69.781 41.963 -104.619 1.00 87.19 374 ASN A N 1
ATOM 2658 C CA . ASN A 1 374 ? 70.660 41.801 -105.775 1.00 87.19 374 ASN A CA 1
ATOM 2659 C C . ASN A 1 374 ? 70.477 40.416 -106.410 1.00 87.19 374 ASN A C 1
ATOM 2661 O O . ASN A 1 374 ? 71.116 39.433 -106.015 1.00 87.19 374 ASN A O 1
ATOM 2665 N N . SER A 1 375 ? 69.593 40.340 -107.404 1.00 91.31 375 SER A N 1
ATOM 2666 C CA . SER A 1 375 ? 69.221 39.063 -108.002 1.00 91.31 375 SER A CA 1
ATOM 2667 C C . SER A 1 375 ? 70.262 38.594 -109.015 1.00 91.31 375 SER A C 1
ATOM 2669 O O . SER A 1 375 ? 70.436 39.162 -110.092 1.00 91.31 375 SER A O 1
ATOM 2671 N N . THR A 1 376 ? 70.956 37.516 -108.668 1.00 93.00 376 THR A N 1
ATOM 2672 C CA . THR A 1 376 ? 72.020 36.890 -109.455 1.00 93.00 376 THR A CA 1
ATOM 2673 C C . THR A 1 376 ? 71.801 35.381 -109.487 1.00 93.00 376 THR A C 1
ATOM 2675 O O . THR A 1 376 ? 71.037 34.824 -108.700 1.00 93.00 376 THR A O 1
ATOM 2678 N N . ASN A 1 377 ? 72.506 34.669 -110.368 1.00 91.44 377 ASN A N 1
ATOM 2679 C CA . ASN A 1 377 ? 72.451 33.203 -110.365 1.00 91.44 377 ASN A CA 1
ATOM 2680 C C . ASN A 1 377 ? 72.887 32.605 -109.015 1.00 91.44 377 ASN A C 1
ATOM 2682 O O . ASN A 1 377 ? 72.352 31.572 -108.609 1.00 91.44 377 ASN A O 1
ATOM 2686 N N . ALA A 1 378 ? 73.808 33.266 -108.308 1.00 89.81 378 ALA A N 1
ATOM 2687 C CA . ALA A 1 378 ? 74.275 32.841 -106.997 1.00 89.81 378 ALA A CA 1
ATOM 2688 C C . ALA A 1 378 ? 73.222 33.048 -105.901 1.00 89.81 378 ALA A C 1
ATOM 2690 O O . ALA A 1 378 ? 72.927 32.106 -105.169 1.00 89.81 378 ALA A O 1
ATOM 2691 N N . THR A 1 379 ? 72.613 34.234 -105.814 1.00 93.06 379 THR A N 1
ATOM 2692 C CA . THR A 1 379 ? 71.592 34.540 -104.796 1.00 93.06 379 THR A CA 1
ATOM 2693 C C . THR A 1 379 ? 70.307 33.735 -105.017 1.00 93.06 379 THR A C 1
ATOM 2695 O O . THR A 1 379 ? 69.785 33.161 -104.061 1.00 93.06 379 THR A O 1
ATOM 2698 N N . LYS A 1 380 ? 69.893 33.512 -106.274 1.00 93.19 380 LYS A N 1
ATOM 2699 C CA . LYS A 1 380 ? 68.835 32.538 -106.623 1.00 93.19 380 LYS A CA 1
ATOM 2700 C C . LYS A 1 380 ? 69.201 31.105 -106.234 1.00 93.19 380 LYS A C 1
ATOM 2702 O O . LYS A 1 380 ? 68.344 30.331 -105.813 1.00 93.19 380 LYS A O 1
ATOM 2707 N N . GLY A 1 381 ? 70.468 30.726 -106.411 1.00 92.38 381 GLY A N 1
ATOM 2708 C CA . GLY A 1 381 ? 70.991 29.426 -105.992 1.00 92.38 381 GLY A CA 1
ATOM 2709 C C . GLY A 1 381 ? 70.908 29.235 -104.478 1.00 92.38 381 GLY A C 1
ATOM 2710 O O . GLY A 1 381 ? 70.415 28.206 -104.024 1.00 92.38 381 GLY A O 1
ATOM 2711 N N . ALA A 1 382 ? 71.315 30.246 -103.710 1.00 91.44 382 ALA A N 1
ATOM 2712 C CA . ALA A 1 382 ? 71.241 30.246 -102.255 1.00 91.44 382 ALA A CA 1
ATOM 2713 C C . ALA A 1 382 ? 69.795 30.201 -101.745 1.00 91.44 382 ALA A C 1
ATOM 2715 O O . ALA A 1 382 ? 69.506 29.400 -100.865 1.00 91.44 382 ALA A O 1
ATOM 2716 N N . LEU A 1 383 ? 68.877 30.973 -102.341 1.00 93.19 383 LEU A N 1
ATOM 2717 C CA . LEU A 1 383 ? 67.449 30.931 -102.007 1.00 93.19 383 LEU A CA 1
ATOM 2718 C C . LEU A 1 383 ? 66.835 29.543 -102.239 1.00 93.19 383 LEU A C 1
ATOM 2720 O O . LEU A 1 383 ? 66.073 29.049 -101.410 1.00 93.19 383 LEU A O 1
ATOM 2724 N N . ARG A 1 384 ? 67.186 28.882 -103.348 1.00 91.88 384 ARG A N 1
ATOM 2725 C CA . ARG A 1 384 ? 66.748 27.501 -103.599 1.00 91.88 384 ARG A CA 1
ATOM 2726 C C . ARG A 1 384 ? 67.330 26.521 -102.587 1.00 91.88 384 ARG A C 1
ATOM 2728 O O . ARG A 1 384 ? 66.607 25.653 -102.114 1.00 91.88 384 ARG A O 1
ATOM 2735 N N . ALA A 1 385 ? 68.611 26.655 -102.259 1.00 91.81 385 ALA A N 1
ATOM 2736 C CA . ALA A 1 385 ? 69.282 25.759 -101.326 1.00 91.81 385 ALA A CA 1
ATOM 2737 C C . ALA A 1 385 ? 68.740 25.903 -99.894 1.00 91.81 385 ALA A C 1
ATOM 2739 O O . ALA A 1 385 ? 68.462 24.899 -99.249 1.00 91.81 385 ALA A O 1
ATOM 2740 N N . THR A 1 386 ? 68.500 27.125 -99.414 1.00 93.12 386 THR A N 1
ATOM 2741 C CA . THR A 1 386 ? 67.862 27.342 -98.106 1.00 93.12 386 THR A CA 1
ATOM 2742 C C . THR A 1 386 ? 66.410 26.877 -98.100 1.00 93.12 386 THR A C 1
ATOM 2744 O O . THR A 1 386 ? 65.979 26.249 -97.139 1.00 93.12 386 THR A O 1
ATOM 2747 N N . GLY A 1 387 ? 65.663 27.100 -99.187 1.00 90.06 387 GLY A N 1
ATOM 2748 C CA . GLY A 1 387 ? 64.307 26.568 -99.336 1.00 90.06 387 GLY A CA 1
ATOM 2749 C C . GLY A 1 387 ? 64.271 25.039 -99.301 1.00 90.06 387 GLY A C 1
ATOM 2750 O O . GLY A 1 387 ? 63.372 24.460 -98.698 1.00 90.06 387 GLY A O 1
ATOM 2751 N N . PHE A 1 388 ? 65.278 24.383 -99.885 1.00 91.81 388 PHE A N 1
ATOM 2752 C CA . PHE A 1 388 ? 65.439 22.932 -99.828 1.00 91.81 388 PHE A CA 1
ATOM 2753 C C . PHE A 1 388 ? 65.728 22.431 -98.407 1.00 91.81 388 PHE A C 1
ATOM 2755 O O . PHE A 1 388 ? 65.103 21.465 -97.978 1.00 91.81 388 PHE A O 1
ATOM 2762 N N . GLU A 1 389 ? 66.611 23.094 -97.653 1.00 93.06 389 GLU A N 1
ATOM 2763 C CA . GLU A 1 389 ? 66.875 22.737 -96.250 1.00 93.06 389 GLU A CA 1
ATOM 2764 C C . GLU A 1 389 ? 65.623 22.876 -95.377 1.00 93.06 389 GLU A C 1
ATOM 2766 O O . GLU A 1 389 ? 65.336 21.991 -94.569 1.00 93.06 389 GLU A O 1
ATOM 2771 N N . VAL A 1 390 ? 64.841 23.944 -95.582 1.00 90.31 390 VAL A N 1
ATOM 2772 C CA . VAL A 1 390 ? 63.557 24.133 -94.895 1.00 90.31 390 VAL A CA 1
ATOM 2773 C C . VAL A 1 390 ? 62.573 23.034 -95.272 1.00 90.31 390 VAL A C 1
ATOM 2775 O O . VAL A 1 390 ? 62.012 22.401 -94.382 1.00 90.31 390 VAL A O 1
ATOM 2778 N N . ALA A 1 391 ? 62.379 22.757 -96.562 1.00 88.06 391 ALA A N 1
ATOM 2779 C CA . ALA A 1 391 ? 61.449 21.724 -97.014 1.00 88.06 391 ALA A CA 1
ATOM 2780 C C . ALA A 1 391 ? 61.828 20.327 -96.495 1.00 88.06 391 ALA A C 1
ATOM 2782 O O . ALA A 1 391 ? 60.957 19.609 -96.017 1.00 88.06 391 ALA A O 1
ATOM 2783 N N . GLN A 1 392 ? 63.115 19.961 -96.529 1.00 90.31 392 GLN A N 1
ATOM 2784 C CA . GLN A 1 392 ? 63.602 18.662 -96.051 1.00 90.31 392 GLN A CA 1
ATOM 2785 C C . GLN A 1 392 ? 63.439 18.495 -94.533 1.00 90.31 392 GLN A C 1
ATOM 2787 O O . GLN A 1 392 ? 63.167 17.396 -94.058 1.00 90.31 392 GLN A O 1
ATOM 2792 N N . ALA A 1 393 ? 63.641 19.566 -93.765 1.00 89.88 393 ALA A N 1
ATOM 2793 C CA . ALA A 1 393 ? 63.514 19.531 -92.310 1.00 89.88 393 ALA A CA 1
ATOM 2794 C C . ALA A 1 393 ? 62.061 19.649 -91.827 1.00 89.88 393 ALA A C 1
ATOM 2796 O O . ALA A 1 393 ? 61.771 19.377 -90.662 1.00 89.88 393 ALA A O 1
ATOM 2797 N N . SER A 1 394 ? 61.163 20.090 -92.705 1.00 92.19 394 SER A N 1
ATOM 2798 C CA . SER A 1 394 ? 59.744 20.254 -92.416 1.00 92.19 394 SER A CA 1
ATOM 2799 C C . SER A 1 394 ? 58.988 18.945 -92.607 1.00 92.19 394 SER A C 1
ATOM 2801 O O . SER A 1 394 ? 59.398 18.062 -93.354 1.00 92.19 394 SER A O 1
ATOM 2803 N N . SER A 1 395 ? 57.854 18.815 -91.928 1.00 88.44 395 SER A N 1
ATOM 2804 C CA . SER A 1 395 ? 57.004 17.633 -92.029 1.00 88.44 395 SER A CA 1
ATOM 2805 C C . SER A 1 395 ? 55.543 17.981 -91.779 1.00 88.44 395 SER A C 1
ATOM 2807 O O . SER A 1 395 ? 55.208 19.032 -91.227 1.00 88.44 395 SER A O 1
ATOM 2809 N N . THR A 1 396 ? 54.661 17.076 -92.183 1.00 87.56 396 THR A N 1
ATOM 2810 C CA . THR A 1 396 ? 53.273 17.058 -91.736 1.00 87.56 396 THR A CA 1
ATOM 2811 C C . THR A 1 396 ? 53.006 15.754 -91.001 1.00 87.56 396 THR A C 1
ATOM 2813 O O . THR A 1 396 ? 53.571 14.712 -91.341 1.00 87.56 396 THR A O 1
ATOM 2816 N N . ASN A 1 397 ? 52.148 15.815 -89.991 1.00 85.31 397 ASN A N 1
ATOM 2817 C CA . ASN A 1 397 ? 51.508 14.636 -89.446 1.00 85.31 397 ASN A CA 1
ATOM 2818 C C . ASN A 1 397 ? 50.052 14.649 -89.892 1.00 85.31 397 ASN A C 1
ATOM 2820 O O . ASN A 1 397 ? 49.326 15.573 -89.536 1.00 85.31 397 ASN A O 1
ATOM 2824 N N . ILE A 1 398 ? 49.653 13.622 -90.637 1.00 82.31 398 ILE A N 1
ATOM 2825 C CA . ILE A 1 398 ? 48.260 13.384 -91.010 1.00 82.31 398 ILE A CA 1
ATOM 2826 C C . ILE A 1 398 ? 47.713 12.253 -90.141 1.00 82.31 398 ILE A C 1
ATOM 2828 O O . ILE A 1 398 ? 48.371 11.213 -89.961 1.00 82.31 398 ILE A O 1
ATOM 2832 N N . SER A 1 399 ? 46.526 12.480 -89.591 1.00 79.44 399 SER A N 1
ATOM 2833 C CA . SER A 1 399 ? 45.800 11.580 -88.714 1.00 79.44 399 SER A CA 1
ATOM 2834 C C . SER A 1 399 ? 45.515 10.251 -89.413 1.00 79.44 399 SER A C 1
ATOM 2836 O O . SER A 1 399 ? 45.459 10.148 -90.641 1.00 79.44 399 SER A O 1
ATOM 2838 N N . LEU A 1 400 ? 45.323 9.186 -88.630 1.00 76.56 400 LEU A N 1
ATOM 2839 C CA . LEU A 1 400 ? 44.960 7.887 -89.200 1.00 76.56 400 LEU A CA 1
ATOM 2840 C C . LEU A 1 400 ? 43.566 7.918 -89.852 1.00 76.56 400 LEU A C 1
ATOM 2842 O O . LEU A 1 400 ? 43.305 7.156 -90.781 1.00 76.56 400 LEU A O 1
ATOM 2846 N N . ALA A 1 401 ? 42.676 8.788 -89.363 1.00 76.38 401 ALA A N 1
ATOM 2847 C CA . ALA A 1 401 ? 41.352 8.979 -89.938 1.00 76.38 401 ALA A CA 1
ATOM 2848 C C . ALA A 1 401 ? 41.460 9.550 -91.357 1.00 76.38 401 ALA A C 1
ATOM 2850 O O . ALA A 1 401 ? 40.850 9.008 -92.278 1.00 76.38 401 ALA A O 1
ATOM 2851 N N . ASP A 1 402 ? 42.297 10.570 -91.544 1.00 74.81 402 ASP A N 1
ATOM 2852 C CA . ASP A 1 402 ? 42.463 11.245 -92.830 1.00 74.81 402 ASP A CA 1
ATOM 2853 C C . ASP A 1 402 ? 43.323 10.429 -93.801 1.00 74.81 402 ASP A C 1
ATOM 2855 O O . ASP A 1 402 ? 42.994 10.341 -94.981 1.00 74.81 402 ASP A O 1
ATOM 2859 N N . LYS A 1 403 ? 44.325 9.685 -93.307 1.00 78.00 403 LYS A N 1
ATOM 2860 C CA . LYS A 1 403 ? 45.100 8.702 -94.098 1.00 78.00 403 LYS A CA 1
ATOM 2861 C C . LYS A 1 403 ? 44.244 7.676 -94.831 1.00 78.00 403 LYS A C 1
ATOM 2863 O O . LYS A 1 403 ? 44.593 7.253 -95.930 1.00 78.00 403 LYS A O 1
ATOM 2868 N N . ASN A 1 404 ? 43.134 7.268 -94.223 1.00 78.75 404 ASN A N 1
ATOM 2869 C CA . ASN A 1 404 ? 42.247 6.252 -94.783 1.00 78.75 404 ASN A CA 1
ATOM 2870 C C . ASN A 1 404 ? 41.134 6.839 -95.668 1.00 78.75 404 ASN A C 1
ATOM 2872 O O . ASN A 1 404 ? 40.376 6.077 -96.271 1.00 78.75 404 ASN A O 1
ATOM 2876 N N . LYS A 1 405 ? 41.020 8.171 -95.774 1.00 80.19 405 LYS A N 1
ATOM 2877 C CA . LYS A 1 405 ? 40.088 8.815 -96.705 1.00 80.19 405 LYS A CA 1
ATOM 2878 C C . LYS A 1 405 ? 40.655 8.757 -98.126 1.00 80.19 405 LYS A C 1
ATOM 2880 O O . LYS A 1 405 ? 41.760 9.227 -98.400 1.00 80.19 405 LYS A O 1
ATOM 2885 N N . ILE A 1 406 ? 39.867 8.206 -99.048 1.00 77.69 406 ILE A N 1
ATOM 2886 C CA . ILE A 1 406 ? 40.182 8.176 -100.481 1.00 77.69 406 ILE A CA 1
ATOM 2887 C C . ILE A 1 406 ? 39.472 9.347 -101.160 1.00 77.69 406 ILE A C 1
ATOM 2889 O O . ILE A 1 406 ? 38.254 9.490 -101.039 1.00 77.69 406 ILE A O 1
ATOM 2893 N N . ALA A 1 407 ? 40.224 10.157 -101.902 1.00 80.56 407 ALA A N 1
ATOM 2894 C CA . ALA A 1 407 ? 39.691 11.248 -102.704 1.00 80.56 407 ALA A CA 1
ATOM 2895 C C . ALA A 1 407 ? 39.862 10.946 -104.198 1.00 80.56 407 ALA A C 1
ATOM 2897 O O . ALA A 1 407 ? 40.919 10.506 -104.655 1.00 80.56 407 ALA A O 1
ATOM 2898 N N . ASN A 1 408 ? 38.798 11.161 -104.972 1.00 83.38 408 ASN A N 1
ATOM 2899 C CA . ASN A 1 408 ? 38.867 11.111 -106.427 1.00 83.38 408 ASN A CA 1
ATOM 2900 C C . ASN A 1 408 ? 39.189 12.518 -106.936 1.00 83.38 408 ASN A C 1
ATOM 2902 O O . ASN A 1 408 ? 38.317 13.381 -106.907 1.00 83.38 408 ASN A O 1
ATOM 2906 N N . ILE A 1 409 ? 40.421 12.755 -107.392 1.00 77.12 409 ILE A N 1
ATOM 2907 C CA . ILE A 1 409 ? 40.885 14.096 -107.792 1.00 77.12 409 ILE A CA 1
ATOM 2908 C C . ILE A 1 409 ? 40.065 14.648 -108.964 1.00 77.12 409 ILE A C 1
ATOM 2910 O O . ILE A 1 409 ? 39.810 15.848 -109.028 1.00 77.12 409 ILE A O 1
ATOM 2914 N N . ASP A 1 410 ? 39.569 13.763 -109.831 1.00 75.69 410 ASP A N 1
ATOM 2915 C CA . ASP A 1 410 ? 38.720 14.135 -110.964 1.00 75.69 410 ASP A CA 1
ATOM 2916 C C . ASP A 1 410 ? 37.288 14.531 -110.537 1.00 75.69 410 ASP A C 1
ATOM 2918 O O . ASP A 1 410 ? 36.522 15.051 -111.348 1.00 75.69 410 ASP A O 1
ATOM 2922 N N . ALA A 1 411 ? 36.897 14.265 -109.282 1.00 82.88 411 ALA A N 1
ATOM 2923 C CA . ALA A 1 411 ? 35.555 14.522 -108.754 1.00 82.88 411 ALA A CA 1
ATOM 2924 C C . ALA A 1 411 ? 35.551 14.716 -107.221 1.00 82.88 411 ALA A C 1
ATOM 2926 O O . ALA A 1 411 ? 34.930 13.940 -106.491 1.00 82.88 411 ALA A O 1
ATOM 2927 N N . LEU A 1 412 ? 36.249 15.745 -106.729 1.00 84.75 412 LEU A N 1
ATOM 2928 C CA . LEU A 1 412 ? 36.264 16.095 -105.302 1.00 84.75 412 LEU A CA 1
ATOM 2929 C C . LEU A 1 412 ? 34.909 16.652 -104.845 1.00 84.75 412 LEU A C 1
ATOM 2931 O O . LEU A 1 412 ? 34.344 17.520 -105.518 1.00 84.75 412 LEU A O 1
ATOM 2935 N N . THR A 1 413 ? 34.421 16.229 -103.673 1.00 87.56 413 THR A N 1
ATOM 2936 C CA . THR A 1 413 ? 33.243 16.860 -103.047 1.00 87.56 413 THR A CA 1
ATOM 2937 C C . THR A 1 413 ? 33.569 18.270 -102.551 1.00 87.56 413 THR A C 1
ATOM 2939 O O . THR A 1 413 ? 34.737 18.623 -102.371 1.00 87.56 413 THR A O 1
ATOM 2942 N N . ASN A 1 414 ? 32.546 19.083 -102.280 1.00 85.50 414 ASN A N 1
ATOM 2943 C CA . ASN A 1 414 ? 32.739 20.428 -101.727 1.00 85.50 414 ASN A CA 1
ATOM 2944 C C . ASN A 1 414 ? 33.497 20.393 -100.387 1.00 85.50 414 ASN A C 1
ATOM 2946 O O . ASN A 1 414 ? 34.357 21.239 -100.135 1.00 85.50 414 ASN A O 1
ATOM 2950 N N . GLU A 1 415 ? 33.222 19.392 -99.545 1.00 85.44 415 GLU A N 1
ATOM 2951 C CA . GLU A 1 415 ? 33.929 19.170 -98.282 1.00 85.44 415 GLU A CA 1
ATOM 2952 C C . GLU A 1 415 ? 35.411 18.867 -98.526 1.00 85.44 415 GLU A C 1
ATOM 2954 O O . GLU A 1 415 ? 36.260 19.493 -97.898 1.00 85.44 415 GLU A O 1
ATOM 2959 N N . GLN A 1 416 ? 35.739 17.988 -99.481 1.00 86.44 416 GLN A N 1
ATOM 2960 C CA . GLN A 1 416 ? 37.128 17.646 -99.818 1.00 86.44 416 GLN A CA 1
ATOM 2961 C C . GLN A 1 416 ? 37.890 18.833 -100.426 1.00 86.44 416 GLN A C 1
ATOM 2963 O O . GLN A 1 416 ? 39.056 19.050 -100.104 1.00 86.44 416 GLN A O 1
ATOM 2968 N N . GLN A 1 417 ? 37.239 19.639 -101.270 1.00 86.19 417 GLN A N 1
ATOM 2969 C CA . GLN A 1 417 ? 37.825 20.873 -101.812 1.00 86.19 417 GLN A CA 1
ATOM 2970 C C . GLN A 1 417 ? 38.131 21.888 -100.701 1.00 86.19 417 GLN A C 1
ATOM 2972 O O . GLN A 1 417 ? 39.182 22.538 -100.709 1.00 86.19 417 GLN A O 1
ATOM 2977 N N . THR A 1 418 ? 37.226 21.999 -99.725 1.00 86.88 418 THR A N 1
ATOM 2978 C CA . THR A 1 418 ? 37.386 22.870 -98.556 1.00 86.88 418 THR A CA 1
ATOM 2979 C C . THR A 1 418 ? 38.511 22.375 -97.647 1.00 86.88 418 THR A C 1
ATOM 2981 O O . THR A 1 418 ? 39.386 23.159 -97.288 1.00 86.88 418 THR A O 1
ATOM 2984 N N . GLU A 1 419 ? 38.533 21.081 -97.321 1.00 85.81 419 GLU A N 1
ATOM 2985 C CA . GLU A 1 419 ? 39.559 20.426 -96.496 1.00 85.81 419 GLU A CA 1
ATOM 2986 C C . GLU A 1 419 ? 40.957 20.589 -97.112 1.00 85.81 419 GLU A C 1
ATOM 2988 O O . GLU A 1 419 ? 41.872 21.075 -96.443 1.00 85.81 419 GLU A O 1
ATOM 2993 N N . LEU A 1 420 ? 41.100 20.315 -98.414 1.00 86.31 420 LEU A N 1
ATOM 2994 C CA . LEU A 1 420 ? 42.351 20.504 -99.152 1.00 86.31 420 LEU A CA 1
ATOM 2995 C C . LEU A 1 420 ? 42.814 21.966 -99.132 1.00 86.31 420 LEU A C 1
ATOM 2997 O O . LEU A 1 420 ? 43.987 22.254 -98.888 1.00 86.31 420 LEU A O 1
ATOM 3001 N N . SER A 1 421 ? 41.896 22.907 -99.354 1.00 88.56 421 SER A N 1
ATOM 3002 C CA . SER A 1 421 ? 42.228 24.334 -99.357 1.00 88.56 421 SER A CA 1
ATOM 3003 C C . SER A 1 421 ? 42.635 24.826 -97.971 1.00 88.56 421 SER A C 1
ATOM 3005 O O . SER A 1 421 ? 43.583 25.604 -97.851 1.00 88.56 421 SER A O 1
ATOM 3007 N N . LEU A 1 422 ? 41.949 24.378 -96.914 1.00 88.44 422 LEU A N 1
ATOM 3008 C CA . LEU A 1 422 ? 42.274 24.729 -95.529 1.00 88.44 422 LEU A CA 1
ATOM 3009 C C . LEU A 1 422 ? 43.636 24.167 -95.127 1.00 88.44 422 LEU A C 1
ATOM 3011 O O . LEU A 1 422 ? 44.433 24.875 -94.506 1.00 88.44 422 LEU A O 1
ATOM 3015 N N . TYR A 1 423 ? 43.935 22.933 -95.528 1.00 87.81 423 TYR A N 1
ATOM 3016 C CA . TYR A 1 423 ? 45.245 22.333 -95.323 1.00 87.81 423 TYR A CA 1
ATOM 3017 C C . TYR A 1 423 ? 46.343 23.100 -96.075 1.00 87.81 423 TYR A C 1
ATOM 3019 O O . TYR A 1 423 ? 47.339 23.504 -95.471 1.00 87.81 423 TYR A O 1
ATOM 3027 N N . ALA A 1 424 ? 46.138 23.421 -97.355 1.00 87.50 424 ALA A N 1
ATOM 3028 C CA . ALA A 1 424 ? 47.076 24.233 -98.127 1.00 87.50 424 ALA A CA 1
ATOM 3029 C C . ALA A 1 424 ? 47.296 25.619 -97.490 1.00 87.50 424 ALA A C 1
ATOM 3031 O O . ALA A 1 424 ? 48.435 26.074 -97.360 1.00 87.50 424 ALA A O 1
ATOM 3032 N N . ALA A 1 425 ? 46.232 26.279 -97.018 1.00 89.31 425 ALA A N 1
ATOM 3033 C CA . ALA A 1 425 ? 46.325 27.552 -96.306 1.00 89.31 425 ALA A CA 1
ATOM 3034 C C . ALA A 1 425 ? 47.090 27.428 -94.980 1.00 89.31 425 ALA A C 1
ATOM 3036 O O . ALA A 1 425 ? 47.860 28.329 -94.635 1.00 89.31 425 ALA A O 1
ATOM 3037 N N . LYS A 1 426 ? 46.943 26.310 -94.261 1.00 89.00 426 LYS A N 1
ATOM 3038 C CA . LYS A 1 426 ? 47.709 25.995 -93.047 1.00 89.00 426 LYS A CA 1
ATOM 3039 C C . LYS A 1 426 ? 49.195 25.816 -93.354 1.00 89.00 426 LYS A C 1
ATOM 3041 O O . LYS A 1 426 ? 50.017 26.455 -92.700 1.00 89.00 426 LYS A O 1
ATOM 3046 N N . VAL A 1 427 ? 49.546 25.049 -94.389 1.00 88.69 427 VAL A N 1
ATOM 3047 C CA . VAL A 1 427 ? 50.941 24.894 -94.843 1.00 88.69 427 VAL A CA 1
ATOM 3048 C C . VAL A 1 427 ? 51.542 26.242 -95.229 1.00 88.69 427 VAL A C 1
ATOM 3050 O O . VAL A 1 427 ? 52.606 26.619 -94.735 1.00 88.69 427 VAL A O 1
ATOM 3053 N N . LEU A 1 428 ? 50.834 27.020 -96.053 1.00 89.38 428 LEU A N 1
ATOM 3054 C CA . LEU A 1 428 ? 51.281 28.354 -96.446 1.00 89.38 428 LEU A CA 1
ATOM 3055 C C . LEU A 1 428 ? 51.422 29.290 -95.246 1.00 89.38 428 LEU A C 1
ATOM 3057 O O . LEU A 1 428 ? 52.342 30.102 -95.223 1.00 89.38 428 LEU A O 1
ATOM 3061 N N . THR A 1 429 ? 50.529 29.199 -94.263 1.00 91.06 429 THR A N 1
ATOM 3062 C CA . THR A 1 429 ? 50.598 30.000 -93.038 1.00 91.06 429 THR A CA 1
ATOM 3063 C C . THR A 1 429 ? 51.871 29.705 -92.258 1.00 91.06 429 THR A C 1
ATOM 3065 O O . THR A 1 429 ? 52.575 30.646 -91.894 1.00 91.06 429 THR A O 1
ATOM 3068 N N . GLU A 1 430 ? 52.217 28.434 -92.049 1.00 89.94 430 GLU A N 1
ATOM 3069 C CA . GLU A 1 430 ? 53.450 28.071 -91.342 1.00 89.94 430 GLU A CA 1
ATOM 3070 C C . GLU A 1 430 ? 54.709 28.505 -92.112 1.00 89.94 430 GLU A C 1
ATOM 3072 O O . GLU A 1 430 ? 55.631 29.070 -91.524 1.00 89.94 430 GLU A O 1
ATOM 3077 N N . VAL A 1 431 ? 54.727 28.367 -93.444 1.00 88.50 431 VAL A N 1
ATOM 3078 C CA . VAL A 1 431 ? 55.830 28.889 -94.276 1.00 88.50 431 VAL A CA 1
ATOM 3079 C C . VAL A 1 431 ? 55.917 30.418 -94.192 1.00 88.50 431 VAL A C 1
ATOM 3081 O O . VAL A 1 431 ? 57.002 30.991 -94.097 1.00 88.50 431 VAL A O 1
ATOM 3084 N N . ARG A 1 432 ? 54.778 31.115 -94.192 1.00 90.19 432 ARG A N 1
ATOM 3085 C CA . ARG A 1 432 ? 54.725 32.578 -94.076 1.00 90.19 432 ARG A CA 1
ATOM 3086 C C . ARG A 1 432 ? 55.201 33.081 -92.723 1.00 90.19 432 ARG A C 1
ATOM 3088 O O . ARG A 1 432 ? 55.849 34.126 -92.699 1.00 90.19 432 ARG A O 1
ATOM 3095 N N . LYS A 1 433 ? 54.956 32.348 -91.633 1.00 87.81 433 LYS A N 1
ATOM 3096 C CA . LYS A 1 433 ? 55.494 32.680 -90.304 1.00 87.81 433 LYS A CA 1
ATOM 3097 C C . LYS A 1 433 ? 57.021 32.731 -90.308 1.00 87.81 433 LYS A C 1
ATOM 3099 O O . LYS A 1 433 ? 57.577 33.682 -89.769 1.00 87.81 433 LYS A O 1
ATOM 3104 N N . VAL A 1 434 ? 57.692 31.793 -90.988 1.00 85.81 434 VAL A N 1
ATOM 3105 C CA . VAL A 1 434 ? 59.162 31.816 -91.161 1.00 85.81 434 VAL A CA 1
ATOM 3106 C C . VAL A 1 434 ? 59.642 33.109 -91.833 1.00 85.81 434 VAL A C 1
ATOM 3108 O O . VAL A 1 434 ? 60.725 33.602 -91.537 1.00 85.81 434 VAL A O 1
ATOM 3111 N N . LEU A 1 435 ? 58.819 33.689 -92.708 1.00 86.38 435 LEU A N 1
ATOM 3112 C CA . LEU A 1 435 ? 59.097 34.944 -93.409 1.00 86.38 435 LEU A CA 1
ATOM 3113 C C . LEU A 1 435 ? 58.517 36.191 -92.711 1.00 86.38 435 LEU A C 1
ATOM 3115 O O . LEU A 1 435 ? 58.562 37.275 -93.294 1.00 86.38 435 LEU A O 1
ATOM 3119 N N . GLY A 1 436 ? 57.919 36.062 -91.522 1.00 85.38 436 GLY A N 1
ATOM 3120 C CA . GLY A 1 436 ? 57.252 37.170 -90.825 1.00 85.38 436 GLY A CA 1
ATOM 3121 C C . GLY A 1 436 ? 56.027 37.734 -91.561 1.00 85.38 436 GLY A C 1
ATOM 3122 O O . GLY A 1 436 ? 55.715 38.916 -91.433 1.00 85.38 436 GLY A O 1
ATOM 3123 N N . ARG A 1 437 ? 55.344 36.919 -92.375 1.00 87.19 437 ARG A N 1
ATOM 3124 C CA . ARG A 1 437 ? 54.173 37.315 -93.176 1.00 87.19 437 ARG A CA 1
ATOM 3125 C C . ARG A 1 437 ? 52.854 36.895 -92.512 1.00 87.19 437 ARG A C 1
ATOM 3127 O O . ARG A 1 437 ? 52.827 35.886 -91.807 1.00 87.19 437 ARG A O 1
ATOM 3134 N N . PRO A 1 438 ? 51.747 37.622 -92.763 1.00 89.06 438 PRO A N 1
ATOM 3135 C CA . PRO A 1 438 ? 50.446 37.297 -92.185 1.00 89.06 438 PRO A CA 1
ATOM 3136 C C . PRO A 1 438 ? 49.931 35.931 -92.652 1.00 89.06 438 PRO A C 1
ATOM 3138 O O . PRO A 1 438 ? 50.191 35.504 -93.786 1.00 89.06 438 PRO A O 1
ATOM 3141 N N . ALA A 1 439 ? 49.178 35.279 -91.763 1.00 89.00 439 ALA A N 1
ATOM 3142 C CA . ALA A 1 439 ? 48.533 33.996 -92.008 1.00 89.00 439 ALA A CA 1
ATOM 3143 C C . ALA A 1 439 ? 47.607 34.041 -93.233 1.00 89.00 439 ALA A C 1
ATOM 3145 O O . ALA A 1 439 ? 47.072 35.088 -93.601 1.00 89.00 439 ALA A O 1
ATOM 3146 N N . MET A 1 440 ? 47.435 32.883 -93.860 1.00 86.12 440 MET A N 1
ATOM 3147 C CA . MET A 1 440 ? 46.504 32.672 -94.960 1.00 86.12 440 MET A CA 1
ATOM 3148 C C . MET A 1 440 ? 45.230 32.025 -94.443 1.00 86.12 440 MET A C 1
ATOM 3150 O O . MET A 1 440 ? 45.279 31.066 -93.679 1.00 86.12 440 MET A O 1
ATOM 3154 N N . GLY A 1 441 ? 44.096 32.546 -94.897 1.00 84.12 441 GLY A N 1
ATOM 3155 C CA . GLY A 1 441 ? 42.794 31.920 -94.721 1.00 84.12 441 GLY A CA 1
ATOM 3156 C C . GLY A 1 441 ? 42.252 31.425 -96.054 1.00 84.12 441 GLY A C 1
ATOM 3157 O O . GLY A 1 441 ? 42.718 31.835 -97.119 1.00 84.12 441 GLY A O 1
ATOM 3158 N N . VAL A 1 442 ? 41.238 30.574 -95.973 1.00 86.38 442 VAL A N 1
ATOM 3159 C CA . VAL A 1 442 ? 40.394 30.198 -97.106 1.00 86.38 442 VAL A CA 1
ATOM 3160 C C . VAL A 1 442 ? 39.083 30.953 -96.966 1.00 86.38 442 VAL A C 1
ATOM 3162 O O . VAL A 1 442 ? 38.496 30.979 -95.888 1.00 86.38 442 VAL A O 1
ATOM 3165 N N . THR A 1 443 ? 38.640 31.585 -98.045 1.00 87.12 443 THR A N 1
ATOM 3166 C CA . THR A 1 443 ? 37.312 32.202 -98.147 1.00 87.12 443 THR A CA 1
ATOM 3167 C C . THR A 1 443 ? 36.492 31.491 -99.214 1.00 87.12 443 THR A C 1
ATOM 3169 O O . THR A 1 443 ? 37.060 30.967 -100.176 1.00 87.12 443 THR A O 1
ATOM 3172 N N . ASP A 1 444 ? 35.167 31.540 -99.112 1.00 86.69 444 ASP A N 1
ATOM 3173 C CA . ASP A 1 444 ? 34.269 30.974 -100.130 1.00 86.69 444 ASP A CA 1
ATOM 3174 C C . ASP A 1 444 ? 34.576 31.516 -101.535 1.00 86.69 444 ASP A C 1
ATOM 3176 O O . ASP A 1 444 ? 34.593 30.770 -102.511 1.00 86.69 444 ASP A O 1
ATOM 3180 N N . ALA A 1 445 ? 34.923 32.804 -101.632 1.00 86.38 445 ALA A N 1
ATOM 3181 C CA . ALA A 1 445 ? 35.337 33.430 -102.886 1.00 86.38 445 ALA A CA 1
ATOM 3182 C C . ALA A 1 445 ? 36.628 32.810 -103.459 1.00 86.38 445 ALA A C 1
ATOM 3184 O O . ALA A 1 445 ? 36.725 32.601 -104.668 1.00 86.38 445 ALA A O 1
ATOM 3185 N N . SER A 1 446 ? 37.615 32.487 -102.611 1.00 86.56 446 SER A N 1
ATOM 3186 C CA . SER A 1 446 ? 38.857 31.825 -103.044 1.00 86.56 446 SER A CA 1
ATOM 3187 C C . SER A 1 446 ? 38.626 30.382 -103.509 1.00 86.56 446 SER A C 1
ATOM 3189 O O . SER A 1 446 ? 39.169 29.993 -104.542 1.00 86.56 446 SER A O 1
ATOM 3191 N N . LEU A 1 447 ? 37.767 29.627 -102.810 1.00 87.81 447 LEU A N 1
ATOM 3192 C CA . LEU A 1 447 ? 37.353 28.275 -103.202 1.00 87.81 447 LEU A CA 1
ATOM 3193 C C . LEU A 1 447 ? 36.613 28.284 -104.538 1.00 87.81 447 LEU A C 1
ATOM 3195 O O . LEU A 1 447 ? 36.937 27.511 -105.440 1.00 87.81 447 LEU A O 1
ATOM 3199 N N . GLN A 1 448 ? 35.652 29.196 -104.689 1.00 87.94 448 GLN A N 1
ATOM 3200 C CA . GLN A 1 448 ? 34.894 29.355 -105.923 1.00 87.94 448 GLN A CA 1
ATOM 3201 C C . GLN A 1 448 ? 35.803 29.752 -107.092 1.00 87.94 448 GLN A C 1
ATOM 3203 O O . GLN A 1 448 ? 35.694 29.168 -108.169 1.00 87.94 448 GLN A O 1
ATOM 3208 N N . SER A 1 449 ? 36.730 30.695 -106.888 1.00 88.00 449 SER A N 1
ATOM 3209 C CA . SER A 1 449 ? 37.687 31.104 -107.925 1.00 88.00 449 SER A CA 1
ATOM 3210 C C . SER A 1 449 ? 38.583 29.936 -108.361 1.00 88.00 449 SER A C 1
ATOM 3212 O O . SER A 1 449 ? 38.675 29.653 -109.558 1.00 88.00 449 SER A O 1
ATOM 3214 N N . ALA A 1 450 ? 39.152 29.181 -107.412 1.00 87.00 450 ALA A N 1
ATOM 3215 C CA . ALA A 1 450 ? 39.969 28.001 -107.708 1.00 87.00 450 ALA A CA 1
ATOM 3216 C C . ALA A 1 450 ? 39.178 26.905 -108.449 1.00 87.00 450 ALA A C 1
ATOM 3218 O O . ALA A 1 450 ? 39.665 26.344 -109.429 1.00 87.00 450 ALA A O 1
ATOM 3219 N N . THR A 1 451 ? 37.934 26.645 -108.039 1.00 86.69 451 THR A N 1
ATOM 3220 C CA . THR A 1 451 ? 37.058 25.632 -108.657 1.00 86.69 451 THR A CA 1
ATOM 3221 C C . THR A 1 451 ? 36.656 26.013 -110.081 1.00 86.69 451 THR A C 1
ATOM 3223 O O . THR A 1 451 ? 36.735 25.195 -111.003 1.00 86.69 451 THR A O 1
ATOM 3226 N N . ASN A 1 452 ? 36.279 27.276 -110.293 1.00 87.81 452 ASN A N 1
ATOM 3227 C CA . ASN A 1 452 ? 35.983 27.806 -111.622 1.00 87.81 452 ASN A CA 1
ATOM 3228 C C . ASN A 1 452 ? 37.204 27.684 -112.536 1.00 87.81 452 ASN A C 1
ATOM 3230 O O . ASN A 1 452 ? 37.077 27.319 -113.706 1.00 87.81 452 ASN A O 1
ATOM 3234 N N . GLN A 1 453 ? 38.393 27.956 -111.999 1.00 87.88 453 GLN A N 1
ATOM 3235 C CA . GLN A 1 453 ? 39.628 27.865 -112.757 1.00 87.88 453 GLN A CA 1
ATOM 3236 C C . GLN A 1 453 ? 39.995 26.417 -113.106 1.00 87.88 453 GLN A C 1
ATOM 3238 O O . GLN A 1 453 ? 40.291 26.130 -114.267 1.00 87.88 453 GLN A O 1
ATOM 3243 N N . ALA A 1 454 ? 39.883 25.485 -112.157 1.00 84.31 454 ALA A N 1
ATOM 3244 C CA . ALA A 1 454 ? 40.062 24.057 -112.414 1.00 84.31 454 ALA A CA 1
ATOM 3245 C C . ALA A 1 454 ? 39.091 23.548 -113.496 1.00 84.31 454 ALA A C 1
ATOM 3247 O O . ALA A 1 454 ? 39.506 22.859 -114.428 1.00 84.31 454 ALA A O 1
ATOM 3248 N N . THR A 1 455 ? 37.823 23.974 -113.449 1.00 86.81 455 THR A N 1
ATOM 3249 C CA . THR A 1 455 ? 36.797 23.625 -114.450 1.00 86.81 455 THR A CA 1
ATOM 3250 C C . THR A 1 455 ? 37.195 24.068 -115.859 1.00 86.81 455 THR A C 1
ATOM 3252 O O . THR A 1 455 ? 37.018 23.318 -116.820 1.00 86.81 455 THR A O 1
ATOM 3255 N N . LYS A 1 456 ? 37.788 25.259 -116.005 1.00 88.12 456 LYS A N 1
ATOM 3256 C CA . LYS A 1 456 ? 38.289 25.734 -117.302 1.00 88.12 456 LYS A CA 1
ATOM 3257 C C . LYS A 1 456 ? 39.439 24.871 -117.826 1.00 88.12 456 LYS A C 1
ATOM 3259 O O . LYS A 1 456 ? 39.465 24.576 -119.019 1.00 88.12 456 LYS A O 1
ATOM 3264 N N . TYR A 1 457 ? 40.370 24.445 -116.966 1.00 86.62 457 TYR A N 1
ATOM 3265 C CA . TYR A 1 457 ? 41.454 23.544 -117.380 1.00 86.62 457 TYR A CA 1
ATOM 3266 C C . TYR A 1 457 ? 40.937 22.169 -117.798 1.00 86.62 457 TYR A C 1
ATOM 3268 O O . TYR A 1 457 ? 41.392 21.643 -118.814 1.00 86.62 457 TYR A O 1
ATOM 3276 N N . ILE A 1 458 ? 39.954 21.627 -117.075 1.00 83.81 458 ILE A N 1
ATOM 3277 C CA . ILE A 1 458 ? 39.277 20.378 -117.448 1.00 83.81 458 ILE A CA 1
ATOM 3278 C C . ILE A 1 458 ? 38.611 20.533 -118.821 1.00 83.81 458 ILE A C 1
ATOM 3280 O O . ILE A 1 458 ? 38.825 19.702 -119.699 1.00 83.81 458 ILE A O 1
ATOM 3284 N N . ALA A 1 459 ? 37.872 21.626 -119.043 1.00 88.25 459 ALA A N 1
ATOM 3285 C CA . ALA A 1 459 ? 37.209 21.900 -120.318 1.00 88.25 459 ALA A CA 1
ATOM 3286 C C . ALA A 1 459 ? 38.197 22.082 -121.483 1.00 88.25 459 ALA A C 1
ATOM 3288 O O . ALA A 1 459 ? 37.901 21.672 -122.604 1.00 88.25 459 ALA A O 1
ATOM 3289 N N . ARG A 1 460 ? 39.376 22.670 -121.232 1.00 89.06 460 ARG A N 1
ATOM 3290 C CA . ARG A 1 460 ? 40.431 22.789 -122.249 1.00 89.06 460 ARG A CA 1
ATOM 3291 C C . ARG A 1 460 ? 41.008 21.424 -122.639 1.00 89.06 460 ARG A C 1
ATOM 3293 O O . ARG A 1 460 ? 41.439 21.255 -123.774 1.00 89.06 460 ARG A O 1
ATOM 3300 N N . GLY A 1 461 ? 41.052 20.465 -121.715 1.00 84.81 461 GLY A N 1
ATOM 3301 C CA . GLY A 1 461 ? 41.565 19.114 -121.965 1.00 84.81 461 GLY A CA 1
ATOM 3302 C C . GLY A 1 461 ? 43.089 19.019 -122.126 1.00 84.81 461 GLY A C 1
ATOM 3303 O O . GLY A 1 461 ? 43.614 17.923 -122.310 1.00 84.81 461 GLY A O 1
ATOM 3304 N N . THR A 1 462 ? 43.817 20.136 -122.027 1.00 84.56 462 THR A N 1
ATOM 3305 C CA . THR A 1 462 ? 45.286 20.196 -122.084 1.00 84.56 462 THR A CA 1
ATOM 3306 C C . THR A 1 462 ? 45.865 20.907 -120.860 1.00 84.56 462 THR A C 1
ATOM 3308 O O . THR A 1 462 ? 45.308 21.877 -120.332 1.00 84.56 462 THR A O 1
ATOM 3311 N N . SER A 1 463 ? 47.022 20.436 -120.386 1.00 82.12 463 SER A N 1
ATOM 3312 C CA . SER A 1 463 ? 47.666 20.976 -119.179 1.00 82.12 463 SER A CA 1
ATOM 3313 C C . SER A 1 463 ? 48.273 22.365 -119.405 1.00 82.12 463 SER A C 1
ATOM 3315 O O . SER A 1 463 ? 48.660 22.718 -120.520 1.00 82.12 463 SER A O 1
ATOM 3317 N N . ALA A 1 464 ? 48.433 23.150 -118.333 1.00 82.88 464 ALA A N 1
ATOM 3318 C CA . ALA A 1 464 ? 49.129 24.440 -118.407 1.00 82.88 464 ALA A CA 1
ATOM 3319 C C . ALA A 1 464 ? 50.595 24.323 -118.853 1.00 82.88 464 ALA A C 1
ATOM 3321 O O . ALA A 1 464 ? 51.161 25.277 -119.376 1.00 82.88 464 ALA A O 1
ATOM 3322 N N . ARG A 1 465 ? 51.197 23.137 -118.712 1.00 83.12 465 ARG A N 1
ATOM 3323 C CA . ARG A 1 465 ? 52.541 22.853 -119.221 1.00 83.12 465 ARG A CA 1
ATOM 3324 C C . ARG A 1 465 ? 52.598 22.817 -120.751 1.00 83.12 465 ARG A C 1
ATOM 3326 O O . ARG A 1 465 ? 53.648 23.114 -121.308 1.00 83.12 465 ARG A O 1
ATOM 3333 N N . GLN A 1 466 ? 51.508 22.425 -121.408 1.00 86.44 466 GLN A N 1
ATOM 3334 C CA . GLN A 1 466 ? 51.435 22.322 -122.864 1.00 86.44 466 GLN A CA 1
ATOM 3335 C C . GLN A 1 466 ? 51.043 23.662 -123.496 1.00 86.44 466 GLN A C 1
ATOM 3337 O O . GLN A 1 466 ? 51.769 24.160 -124.348 1.00 86.44 466 GLN A O 1
ATOM 3342 N N . ASP A 1 467 ? 49.945 24.261 -123.022 1.00 88.31 467 ASP A N 1
ATOM 3343 C CA . ASP A 1 467 ? 49.314 25.422 -123.676 1.00 88.31 467 ASP A CA 1
ATOM 3344 C C . ASP A 1 467 ? 49.304 26.693 -122.805 1.00 88.31 467 ASP A C 1
ATOM 3346 O O . ASP A 1 467 ? 48.589 27.653 -123.090 1.00 88.31 467 ASP A O 1
ATOM 3350 N N . GLY A 1 468 ? 50.076 26.716 -121.715 1.00 86.00 468 GLY A N 1
ATOM 3351 C CA . GLY A 1 468 ? 50.165 27.860 -120.803 1.00 86.00 468 GLY A CA 1
ATOM 3352 C C . GLY A 1 468 ? 48.962 28.018 -119.863 1.00 86.00 468 GLY A C 1
ATOM 3353 O O . GLY A 1 468 ? 48.045 27.190 -119.830 1.00 86.00 468 GLY A O 1
ATOM 3354 N N . HIS A 1 469 ? 48.974 29.089 -119.064 1.00 86.88 469 HIS A N 1
ATOM 3355 C CA . HIS A 1 469 ? 47.895 29.395 -118.119 1.00 86.88 469 HIS A CA 1
ATOM 3356 C C . HIS A 1 469 ? 46.624 29.887 -118.825 1.00 86.88 469 HIS A C 1
ATOM 3358 O O . HIS A 1 469 ? 46.689 30.637 -119.800 1.00 86.88 469 HIS A O 1
ATOM 3364 N N . LEU A 1 470 ? 45.462 29.501 -118.299 1.00 86.75 470 LEU A N 1
ATOM 3365 C CA . LEU A 1 470 ? 44.165 30.044 -118.701 1.00 86.75 470 LEU A CA 1
ATOM 3366 C C . LEU A 1 470 ? 43.888 31.359 -117.978 1.00 86.75 470 LEU A C 1
ATOM 3368 O O . LEU A 1 470 ? 44.178 31.484 -116.798 1.00 86.75 470 LEU A O 1
ATOM 3372 N N . TRP A 1 471 ? 43.270 32.329 -118.647 1.00 82.94 471 TRP A N 1
ATOM 3373 C CA . TRP A 1 471 ? 42.843 33.561 -117.979 1.00 82.94 471 TRP A CA 1
ATOM 3374 C C . TRP A 1 471 ? 41.670 33.309 -117.014 1.00 82.94 471 TRP A C 1
ATOM 3376 O O . TRP A 1 471 ? 40.710 32.591 -117.332 1.00 82.94 471 TRP A O 1
ATOM 3386 N N . GLY A 1 472 ? 41.703 33.952 -115.846 1.00 76.38 472 GLY A N 1
ATOM 3387 C CA . GLY A 1 472 ? 40.615 33.902 -114.872 1.00 76.38 472 GLY A CA 1
ATOM 3388 C C . GLY A 1 472 ? 40.639 35.037 -113.853 1.00 76.38 472 GLY A C 1
ATOM 3389 O O . GLY A 1 472 ? 41.517 35.895 -113.885 1.00 76.38 472 GLY A O 1
ATOM 3390 N N . ASP A 1 473 ? 39.648 35.022 -112.959 1.00 68.94 473 ASP A N 1
ATOM 3391 C CA . ASP A 1 473 ? 39.414 36.058 -111.946 1.00 68.94 473 ASP A CA 1
ATOM 3392 C C . ASP A 1 473 ? 40.293 35.823 -110.706 1.00 68.94 473 ASP A C 1
ATOM 3394 O O . ASP A 1 473 ? 39.819 35.525 -109.606 1.00 68.94 473 ASP A O 1
ATOM 3398 N N . TYR A 1 474 ? 41.608 35.898 -110.905 1.00 74.69 474 TYR A N 1
ATOM 3399 C CA . TYR A 1 474 ? 42.623 35.773 -109.862 1.00 74.69 474 TYR A CA 1
ATOM 3400 C C . TYR A 1 474 ? 43.879 36.574 -110.233 1.00 74.69 474 TYR A C 1
ATOM 3402 O O . TYR A 1 474 ? 44.160 36.834 -111.399 1.00 74.69 474 TYR A O 1
ATOM 3410 N N . ILE A 1 475 ? 44.656 36.967 -109.220 1.00 69.88 475 ILE A N 1
ATOM 3411 C CA . ILE A 1 475 ? 45.868 37.793 -109.389 1.00 69.88 475 ILE A CA 1
ATOM 3412 C C . ILE A 1 475 ? 47.144 36.973 -109.633 1.00 69.88 475 ILE A C 1
ATOM 3414 O O . ILE A 1 475 ? 48.158 37.511 -110.067 1.00 69.88 475 ILE A O 1
ATOM 3418 N N . GLY A 1 476 ? 47.105 35.675 -109.341 1.00 79.19 476 GLY A N 1
ATOM 3419 C CA . GLY A 1 476 ? 48.184 34.733 -109.614 1.00 79.19 476 GLY A CA 1
ATOM 3420 C C . GLY A 1 476 ? 47.748 33.296 -109.342 1.00 79.19 476 GLY A C 1
ATOM 3421 O O . GLY A 1 476 ? 46.943 33.049 -108.447 1.00 79.19 476 GLY A O 1
ATOM 3422 N N . GLU A 1 477 ? 48.275 32.363 -110.125 1.00 84.56 477 GLU A N 1
ATOM 3423 C CA . GLU A 1 477 ? 48.016 30.931 -110.000 1.00 84.56 477 GLU A CA 1
ATOM 3424 C C . GLU A 1 477 ? 49.344 30.181 -110.069 1.00 84.56 477 GLU A C 1
ATOM 3426 O O . GLU A 1 477 ? 50.159 30.428 -110.956 1.00 84.56 477 GLU A O 1
ATOM 3431 N N . ASN A 1 478 ? 49.532 29.239 -109.146 1.00 82.50 478 ASN A N 1
ATOM 3432 C CA . ASN A 1 478 ? 50.615 28.266 -109.194 1.00 82.50 478 ASN A CA 1
ATOM 3433 C C . ASN A 1 478 ? 50.002 26.890 -109.448 1.00 82.50 478 ASN A C 1
ATOM 3435 O O . ASN A 1 478 ? 49.072 26.502 -108.745 1.00 82.50 478 ASN A O 1
ATOM 3439 N N . ILE A 1 479 ? 50.532 26.155 -110.426 1.00 78.88 479 ILE A N 1
ATOM 3440 C CA . ILE A 1 479 ? 50.033 24.825 -110.790 1.00 78.88 479 ILE A CA 1
ATOM 3441 C C . ILE A 1 479 ? 51.085 23.777 -110.452 1.00 78.88 479 ILE A C 1
ATOM 3443 O O . ILE A 1 479 ? 52.242 23.888 -110.858 1.00 78.88 479 ILE A O 1
ATOM 3447 N N . SER A 1 480 ? 50.643 22.733 -109.757 1.00 75.12 480 SER A N 1
ATOM 3448 C CA . SER A 1 480 ? 51.337 21.452 -109.661 1.00 75.12 480 SER A CA 1
ATOM 3449 C C . SER A 1 480 ? 50.497 20.391 -110.372 1.00 75.12 480 SER A C 1
ATOM 3451 O O . SER A 1 480 ? 49.271 20.480 -110.374 1.00 75.12 480 SER A O 1
ATOM 3453 N N . LEU A 1 481 ? 51.144 19.415 -111.008 1.00 72.06 481 LEU A N 1
ATOM 3454 C CA . LEU A 1 481 ? 50.469 18.329 -111.721 1.00 72.06 481 LEU A CA 1
ATOM 3455 C C . LEU A 1 481 ? 50.660 17.025 -110.940 1.00 72.06 481 LEU A C 1
ATOM 3457 O O . LEU A 1 481 ? 51.797 16.625 -110.691 1.00 72.06 481 LEU A O 1
ATOM 3461 N N . THR A 1 482 ? 49.557 16.370 -110.586 1.00 65.81 482 THR A N 1
ATOM 3462 C CA . THR A 1 482 ? 49.510 15.084 -109.869 1.00 65.81 482 THR A CA 1
ATOM 3463 C C . THR A 1 482 ? 48.705 14.049 -110.670 1.00 65.81 482 THR A C 1
ATOM 3465 O O . THR A 1 482 ? 48.016 14.405 -111.628 1.00 65.81 482 THR A O 1
ATOM 3468 N N . ALA A 1 483 ? 48.843 12.755 -110.354 1.00 60.59 483 ALA A N 1
ATOM 3469 C CA . ALA A 1 483 ? 48.128 11.675 -111.046 1.00 60.59 483 ALA A CA 1
ATOM 3470 C C . ALA A 1 483 ? 46.717 11.459 -110.457 1.00 60.59 483 ALA A C 1
ATOM 3472 O O . ALA A 1 483 ? 46.434 11.870 -109.341 1.00 60.59 483 ALA A O 1
ATOM 3473 N N . SER A 1 484 ? 45.810 10.815 -111.196 1.00 56.88 484 SER A N 1
ATOM 3474 C CA . SER A 1 484 ? 44.353 10.932 -110.987 1.00 56.88 484 SER A CA 1
ATOM 3475 C C . SER A 1 484 ? 43.754 10.291 -109.718 1.00 56.88 484 SER A C 1
ATOM 3477 O O . SER A 1 484 ? 42.563 10.466 -109.469 1.00 56.88 484 SER A O 1
ATOM 3479 N N . ARG A 1 485 ? 44.509 9.542 -108.896 1.00 60.25 485 ARG A N 1
ATOM 3480 C CA . ARG A 1 485 ? 43.987 8.916 -107.658 1.00 60.25 485 ARG A CA 1
ATOM 3481 C C . ARG A 1 485 ? 45.054 8.787 -106.582 1.00 60.25 485 ARG A C 1
ATOM 3483 O O . ARG A 1 485 ? 46.056 8.109 -106.794 1.00 60.25 485 ARG A O 1
ATOM 3490 N N . HIS A 1 486 ? 44.777 9.364 -105.420 1.00 64.62 486 HIS A N 1
ATOM 3491 C CA . HIS A 1 486 ? 45.691 9.417 -104.287 1.00 64.62 486 HIS A CA 1
ATOM 3492 C C . HIS A 1 486 ? 44.911 9.333 -102.970 1.00 64.62 486 HIS A C 1
ATOM 3494 O O . HIS A 1 486 ? 43.716 9.640 -102.915 1.00 64.62 486 HIS A O 1
ATOM 3500 N N . THR A 1 487 ? 45.568 8.869 -101.908 1.00 65.00 487 THR A N 1
ATOM 3501 C CA . THR A 1 487 ? 45.025 9.039 -100.554 1.00 65.00 487 THR A CA 1
ATOM 3502 C C . THR A 1 487 ? 45.087 10.520 -100.174 1.00 65.00 487 THR A C 1
ATOM 3504 O O . THR A 1 487 ? 45.919 11.248 -100.712 1.00 65.00 487 THR A O 1
ATOM 3507 N N . MET A 1 488 ? 44.272 10.979 -99.220 1.00 63.97 488 MET A N 1
ATOM 3508 C CA . MET A 1 488 ? 44.389 12.355 -98.693 1.00 63.97 488 MET A CA 1
ATOM 3509 C C . MET A 1 488 ? 45.755 12.650 -98.042 1.00 63.97 488 MET A C 1
ATOM 3511 O O . MET A 1 488 ? 46.044 13.792 -97.730 1.00 63.97 488 MET A O 1
ATOM 3515 N N . THR A 1 489 ? 46.583 11.630 -97.793 1.00 67.25 489 THR A N 1
ATOM 3516 C CA . THR A 1 489 ? 47.976 11.791 -97.337 1.00 67.25 489 THR A CA 1
ATOM 3517 C C . THR A 1 489 ? 48.966 11.954 -98.483 1.00 67.25 489 THR A C 1
ATOM 3519 O O . THR A 1 489 ? 50.005 12.583 -98.298 1.00 67.25 489 THR A O 1
ATOM 3522 N N . ASP A 1 490 ? 48.674 11.358 -99.640 1.00 64.56 490 ASP A N 1
ATOM 3523 C CA . ASP A 1 490 ? 49.497 11.492 -100.843 1.00 64.56 490 ASP A CA 1
ATOM 3524 C C . ASP A 1 490 ? 49.178 12.785 -101.620 1.00 64.56 490 ASP A C 1
ATOM 3526 O O . ASP A 1 490 ? 50.030 13.264 -102.370 1.00 64.56 490 ASP A O 1
ATOM 3530 N N . MET A 1 491 ? 47.954 13.314 -101.468 1.00 59.81 491 MET A N 1
ATOM 3531 C CA . MET A 1 491 ? 47.536 14.655 -101.915 1.00 59.81 491 MET A CA 1
ATOM 3532 C C . MET A 1 491 ? 48.039 15.731 -100.959 1.00 59.81 491 MET A C 1
ATOM 3534 O O . MET A 1 491 ? 48.502 16.779 -101.470 1.00 59.81 491 MET A O 1
#

Secondary structure (DSSP, 8-state):
-------------------------------S-EEEE-TTT--EEEE-TTT--EEEE--------TTSTTTHHHHHHTTSSS--PPPPP----------TTTTHHHHHHHHHHHHHHHHHHHHHHHHHHHHHHHHHHHHHHHHHHHHHHHHHHHHHHH--HHHHHHHHHHHHHHHHHHHHHHHHHHHHHHHHHHHHHHHHHHHHHHHHHHHHHHHHHHHHHHHHHHHHHHHHHHHSSHHHHHHHHHHHHHHHHHHHHHHHHHHHHHHHHHHHHHHHHHHHHHHHHHHHHHHHHHHHHHHHHHHHHHHHHHHHHHHHHHHHHHHHHHHHHHHHHTS-EEE---PPEEPPHHHHHHHT---SEE-HHHHHHHHHHS--HHHHHHHHHHHHHHHHH-EEE--HHHHT-EEEGGG--HHHHHHHHHHHHHHHHHHHHHTTPPPP---HHHHHHHHHHHHHHHHH-S-HHHH-PPP-SSS--------SEEETTT-

Foldseek 3Di:
DDDDDDDDDDDDDDDDDDDDDDDDDDDDDDDFWDWDQDPVQRWIFIARPVPRDTPDTDDDDDDPDDPPVVVVVVVVVVPPPDDDDDDDDDDDDDDDDDDPVVCVVVVVVVVVVVVVVVVVVVVVVVVVVVVVVVVVVVVVVVVVVVVVVVVVVVVVVCPDPVNVVVVVVVVVVVVVVVVVVVVVVVVVVVVVVVVVVVVVVVVVVVVVVVVVVVVVVVVVVVVVVVVVVVVCVVVPDPVVVVVVVVVVVVVVVVVVVVVVVVVVVVVVVVVVVVVVVVVVVVVVVVVVVVVVVVVVVVVVVVVVVVVVVVVVVVVVVVVVVVVVVVVVVVVVLQDKDKFFDQDWDADDPVLCVVLVHPDRTHTLLRLVVSCVVPNDPSSVVRNVVNVVRRVVVIDIDHGPVQQPDKAQQVDGDPVRLQVVVQVVQNNVQNVVVSNVHHGGDDDPVNSVQVVVLVVVCVVVVDDCVVVNGDDGDDPDDDDDDDDRIDRSVRD

Radius of gyration: 129.93 Å; chains: 1; bounding box: 236×67×313 Å

pLDDT: mean 76.56, std 19.79, range [27.61, 95.88]